Protein AF-A0AAD4IM68-F1 (afdb_monomer)

Secondary structure (DSSP, 8-state):
-----------TT--HHHHHHHHGGGS-HHHHHHHHHHHHHHHHHHHHHHHHHHHHHHHHHHHHHHHHHHHHHHHHHHHHHHHHHHHHHHHHHHHHHHHHHHHHHHHHHHHHHHHHHHHHHHHHHHHHHHHHHHHHHHHHHHHHHHHHHHHHHHHHHHHHHHHHHHHHHHHHHHHHHHHHHHHHHHHHHHHHHHHHHHHHHHHHHHHHHHHHHHHHHHHHHH---TTSGGGTTS-SS-----------------------------------------------------S----------PPP-PPPP---------------------------------PPPP-------------------------------------------------------------------

Solvent-accessible surface area (backbone atoms only — not comparable to full-atom values): 27948 Å² total; per-residue (Å²): 137,85,84,80,70,82,78,75,81,82,57,97,80,60,51,70,74,56,48,49,64,71,50,53,86,79,46,56,76,78,61,38,53,55,54,49,50,55,52,53,51,49,52,53,50,53,50,52,50,53,54,46,52,51,50,50,51,55,50,52,49,53,50,50,57,50,50,54,53,49,51,54,52,52,52,51,52,49,52,55,50,54,52,52,50,52,53,52,52,51,51,51,56,51,51,53,52,50,52,53,51,52,51,51,51,52,52,51,52,52,53,54,51,51,56,49,53,52,53,51,51,55,51,49,56,52,49,52,55,51,52,53,51,48,56,51,51,53,53,51,51,55,50,53,53,50,53,50,52,53,53,50,50,56,50,51,54,49,50,51,52,51,56,51,51,51,50,53,52,54,52,52,52,51,53,51,54,51,52,52,50,53,51,53,51,52,50,52,51,47,56,52,50,53,53,53,48,51,54,50,53,53,50,49,54,53,48,52,56,49,50,52,50,50,52,52,52,49,49,60,70,64,64,59,58,89,86,63,67,88,66,77,86,77,76,89,82,86,88,78,91,84,87,88,86,92,80,89,78,88,79,86,79,83,77,71,86,78,79,74,87,72,89,74,92,75,82,83,84,84,78,75,80,78,74,84,68,85,73,76,80,74,76,83,76,81,76,79,86,74,93,76,93,77,87,80,87,75,86,85,80,80,84,83,84,79,87,79,91,82,92,79,87,89,81,89,82,82,90,86,88,82,94,78,91,78,90,84,82,79,89,85,84,88,83,82,87,80,86,86,84,81,85,79,79,84,82,79,84,78,83,79,91,79,85,85,85,81,82,86,83,89,76,88,81,85,87,84,89,82,92,76,89,84,84,83,87,77,87,85,83,87,88,82,88,82,85,79,90,81,89,82,90,79,88,80,90,83,90,83,81,88,80,89,84,87,83,81,88,86,82,87,134

Foldseek 3Di:
DDPPDDPPPDDPPDDLVRVLVNCVVVDDPVVSVVVNVVSVVVVVVVVVVVVVVVVVVVVVVVVVVVVVVVVVVVVVVVVVVVVVVVVVVVVVVVVVVVVVVVVVVVVVVVVVVVVVVVVVVVVVVVVVVVVVVVVVVVVVVVVVVVVVVVVVVVVVVVVVVVVVVVVVVVVVVVVVVVVVVVVVVVVVVVVVVVVVVVVVVVVVVVVVVVVVVVVVVVCVVVPPDPVNPPPPPPPPPPDDDDDDDDDDDDDPPPPDPPPDDDPDDDDDDPPPPPDPDPPPPPPPPPDDDDDDDDDDDDDDDDDDDDDDDDDDDDDDDDDDDDDDDDDDDDDDDDDDDDDDDDDDDDDDDDPDDDDPDDDDDDDDDDDDDDDDDDDDDDDDDDDDDDDDDDDDDDDDDDDDDDDDDDDDDDDDD

Sequence (413 aa):
MDCRGRVSTIHPGLSIPELIKLIKHSFRECEFDEVQNGLMEREKNMKLEIEELVRDRDSLKKEIDLLEKTNSYTELEKCGVEEKLGISQRRCQELDKEIVQMGEMIRILRGEKLGVEEKLEHSNRKGEDMDERLLKMEREIEVLRREKLDANRTIEELKQKETEAGRIVQELKHKNVEASRTIDELRAQKMGSDKVAEVYYSRIANLDKSILKFETRLSKMLSVDVEDFPNLVNEMDDCALTSNHSKGEENGNATSPKVRATCDNSAGSQGVGLSQKGGVKLAHLVVKEDDASVVCTYPCSVPAVAKSCGTFQDDEGQKPGVKVSVATVMQSGGGEVPTGKTQPPCSVIVICDSDDETDPVDTTTHIPSTSSGLTTKRNRAERIEDSPVNSTAKRERSTFAQPSRCSSLPSRV

pLDDT: mean 70.54, std 26.56, range [27.06, 98.75]

Mean predicted aligned error: 21.2 Å

Structure (mmCIF, N/CA/C/O backbone):
data_AF-A0AAD4IM68-F1
#
_entry.id   AF-A0AAD4IM68-F1
#
loop_
_atom_site.group_PDB
_atom_site.id
_atom_site.type_symbol
_atom_site.label_atom_id
_atom_site.label_alt_id
_atom_site.label_comp_id
_atom_site.label_asym_id
_atom_site.label_entity_id
_atom_site.label_seq_id
_atom_site.pdbx_PDB_ins_code
_atom_site.Cartn_x
_atom_site.Cartn_y
_atom_site.Cartn_z
_atom_site.occupancy
_atom_site.B_iso_or_equiv
_atom_site.auth_seq_id
_atom_site.auth_comp_id
_atom_site.auth_asym_id
_atom_site.auth_atom_id
_atom_site.pdbx_PDB_model_num
ATOM 1 N N . MET A 1 1 ? -86.658 3.309 126.201 1.00 42.28 1 MET A N 1
ATOM 2 C CA . MET A 1 1 ? -85.613 2.336 125.832 1.00 42.28 1 MET A CA 1
ATOM 3 C C . MET A 1 1 ? -85.083 2.755 124.482 1.00 42.28 1 MET A C 1
ATOM 5 O O . MET A 1 1 ? -85.803 2.672 123.499 1.00 42.28 1 MET A O 1
ATOM 9 N N . ASP A 1 2 ? -83.903 3.362 124.493 1.00 44.88 2 ASP A N 1
ATOM 10 C CA . ASP A 1 2 ? -83.335 4.101 123.372 1.00 44.88 2 ASP A CA 1
ATOM 11 C C . ASP A 1 2 ? -82.346 3.184 122.639 1.00 44.88 2 ASP A C 1
ATOM 13 O O . ASP A 1 2 ? -81.172 3.084 122.991 1.00 44.88 2 ASP A O 1
ATOM 17 N N . CYS A 1 3 ? -82.843 2.420 121.666 1.00 43.22 3 CYS A N 1
ATOM 18 C CA . CYS A 1 3 ? -82.032 1.518 120.848 1.00 43.22 3 CYS A CA 1
ATOM 19 C C . CYS A 1 3 ? -81.395 2.278 119.669 1.00 43.22 3 CYS A C 1
ATOM 21 O O . CYS A 1 3 ? -81.557 1.891 118.515 1.00 43.22 3 CYS A O 1
ATOM 23 N N . ARG A 1 4 ? -80.647 3.360 119.934 1.00 48.31 4 ARG A N 1
ATOM 24 C CA . ARG A 1 4 ? -79.681 3.916 118.964 1.00 48.31 4 ARG A CA 1
ATOM 25 C C . ARG A 1 4 ? -78.394 3.093 119.016 1.00 48.31 4 ARG A C 1
ATOM 27 O O . ARG A 1 4 ? -77.383 3.511 119.578 1.00 48.31 4 ARG A O 1
ATOM 34 N N . GLY A 1 5 ? -78.448 1.894 118.443 1.00 47.59 5 GLY A N 1
ATOM 35 C CA . GLY A 1 5 ? -77.250 1.120 118.130 1.00 47.59 5 GLY A CA 1
ATOM 36 C C . GLY A 1 5 ? -76.412 1.879 117.101 1.00 47.59 5 GLY A C 1
ATOM 37 O O . GLY A 1 5 ? -76.926 2.294 116.065 1.00 47.59 5 GLY A O 1
ATOM 38 N N . ARG A 1 6 ? -75.134 2.113 117.412 1.00 51.19 6 ARG A N 1
ATOM 39 C CA . ARG A 1 6 ? -74.167 2.761 116.518 1.00 51.19 6 ARG A CA 1
ATOM 40 C C . ARG A 1 6 ? -74.072 1.942 115.229 1.00 51.19 6 ARG A C 1
ATOM 42 O O . ARG A 1 6 ? -73.582 0.819 115.262 1.00 51.19 6 ARG A O 1
ATOM 49 N N . VAL A 1 7 ? -74.534 2.493 114.110 1.00 51.88 7 VAL A N 1
ATOM 50 C CA . VAL A 1 7 ? -74.290 1.906 112.789 1.00 51.88 7 VAL A CA 1
ATOM 51 C C . VAL A 1 7 ? -72.828 2.180 112.461 1.00 51.88 7 VAL A C 1
ATOM 53 O O . VAL A 1 7 ? -72.462 3.298 112.103 1.00 51.88 7 VAL A O 1
ATOM 56 N N . SER A 1 8 ? -71.973 1.183 112.674 1.00 60.03 8 SER A N 1
ATOM 57 C CA . SER A 1 8 ? -70.574 1.231 112.261 1.00 60.03 8 SER A CA 1
ATOM 58 C C . SER A 1 8 ? -70.525 1.468 110.752 1.00 60.03 8 SER A C 1
ATOM 60 O O . SER A 1 8 ? -71.035 0.660 109.978 1.00 60.03 8 SER A O 1
ATOM 62 N N . THR A 1 9 ? -69.955 2.592 110.328 1.00 65.81 9 THR A N 1
ATOM 63 C CA . THR A 1 9 ? -69.753 2.916 108.913 1.00 65.81 9 THR A CA 1
ATOM 64 C C . THR A 1 9 ? -68.874 1.844 108.277 1.00 65.81 9 THR A C 1
ATOM 66 O O . THR A 1 9 ? -67.693 1.735 108.606 1.00 65.81 9 THR A O 1
ATOM 69 N N . ILE A 1 10 ? -69.460 1.033 107.394 1.00 71.00 10 ILE A N 1
ATOM 70 C CA . ILE A 1 10 ? -68.745 -0.002 106.645 1.00 71.00 10 ILE A CA 1
ATOM 71 C C . ILE A 1 10 ? -67.809 0.705 105.665 1.00 71.00 10 ILE A C 1
ATOM 73 O O . ILE A 1 10 ? -68.259 1.391 104.749 1.00 71.00 10 ILE A O 1
ATOM 77 N N . HIS A 1 11 ? -66.503 0.565 105.879 1.00 74.69 11 HIS A N 1
ATOM 78 C CA . HIS A 1 11 ? -65.497 1.132 104.991 1.00 74.69 11 HIS A CA 1
ATOM 79 C C . HIS A 1 11 ? -65.278 0.178 103.802 1.00 74.69 11 HIS A C 1
ATOM 81 O O . HIS A 1 11 ? -65.106 -1.020 104.035 1.00 74.69 11 HIS A O 1
ATOM 87 N N . PRO A 1 12 ? -65.213 0.658 102.544 1.00 74.19 12 PRO A N 1
ATOM 88 C CA . PRO A 1 12 ? -65.061 -0.204 101.362 1.00 74.19 12 PRO A CA 1
ATOM 89 C C . PRO A 1 12 ? -63.777 -1.050 101.308 1.00 74.19 12 PRO A C 1
ATOM 91 O O . PRO A 1 12 ? -63.652 -1.898 100.435 1.00 74.19 12 PRO A O 1
ATOM 94 N N . GLY A 1 13 ? -62.812 -0.805 102.201 1.00 76.81 13 GLY A N 1
ATOM 95 C CA . GLY A 1 13 ? -61.538 -1.528 102.276 1.00 76.81 13 GLY A CA 1
ATOM 96 C C . GLY A 1 13 ? -61.453 -2.561 103.404 1.00 76.81 13 GLY A C 1
ATOM 97 O O . GLY A 1 13 ? -60.363 -3.063 103.656 1.00 76.81 13 GLY A O 1
ATOM 98 N N . LEU A 1 14 ? -62.552 -2.840 104.117 1.00 82.00 14 LEU A N 1
ATOM 99 C CA . LEU A 1 14 ? -62.575 -3.882 105.148 1.00 82.00 14 LEU A CA 1
ATOM 100 C C . LEU A 1 14 ? -62.410 -5.262 104.504 1.00 82.00 14 LEU A C 1
ATOM 102 O O . LEU A 1 14 ? -63.084 -5.575 103.520 1.00 82.00 14 LEU A O 1
ATOM 106 N N . SER A 1 15 ? -61.548 -6.098 105.081 1.00 85.88 15 SER A N 1
ATOM 107 C CA . SER A 1 15 ? -61.428 -7.493 104.653 1.00 85.88 15 SER A CA 1
ATOM 108 C C . SER A 1 15 ? -62.723 -8.258 104.949 1.00 85.88 15 SER A C 1
ATOM 110 O O . SER A 1 15 ? -63.464 -7.922 105.877 1.00 85.88 15 SER A O 1
ATOM 112 N N . ILE A 1 16 ? -63.016 -9.309 104.183 1.00 86.94 16 ILE A N 1
ATOM 113 C CA . ILE A 1 16 ? -64.234 -10.108 104.381 1.00 86.94 16 ILE A CA 1
ATOM 114 C C . ILE A 1 16 ? -64.323 -10.689 105.810 1.00 86.94 16 ILE A C 1
ATOM 116 O O . ILE A 1 16 ? -65.394 -10.580 106.409 1.00 86.94 16 ILE A O 1
ATOM 120 N N . PRO A 1 17 ? -63.229 -11.152 106.451 1.00 87.19 17 PRO A N 1
ATOM 121 C CA . PRO A 1 17 ? -63.236 -11.525 107.870 1.00 87.19 17 PRO A CA 1
ATOM 122 C C . PRO A 1 17 ? -63.596 -10.383 108.840 1.00 87.19 17 PRO A C 1
ATOM 124 O O . PRO A 1 17 ? -64.238 -10.615 109.870 1.00 87.19 17 PRO A O 1
ATOM 127 N N . GLU A 1 18 ? -63.197 -9.144 108.542 1.00 87.56 18 GLU A N 1
ATOM 128 C CA . GLU A 1 18 ? -63.542 -7.960 109.343 1.00 87.56 18 GLU A CA 1
ATOM 129 C C . GLU A 1 18 ? -64.997 -7.540 109.132 1.00 87.56 18 GLU A C 1
ATOM 131 O O . GLU A 1 18 ? -65.683 -7.198 110.099 1.00 87.56 18 GLU A O 1
ATOM 136 N N . LEU A 1 19 ? -65.493 -7.635 107.896 1.00 87.25 19 LEU A N 1
ATOM 137 C CA . LEU A 1 19 ? -66.894 -7.403 107.562 1.00 87.25 19 LEU A CA 1
ATOM 138 C C . LEU A 1 19 ? -67.800 -8.423 108.267 1.00 87.25 19 LEU A C 1
ATOM 140 O O . LEU A 1 19 ? -68.780 -8.027 108.896 1.00 87.25 19 LEU A O 1
ATOM 144 N N . ILE A 1 20 ? -67.424 -9.707 108.247 1.00 88.50 20 ILE A N 1
ATOM 145 C CA . ILE A 1 20 ? -68.110 -10.804 108.950 1.00 88.50 20 ILE A CA 1
ATOM 146 C C . ILE A 1 20 ? -68.180 -10.525 110.461 1.00 88.50 20 ILE A C 1
ATOM 148 O O . ILE A 1 20 ? -69.245 -10.673 111.064 1.00 88.50 20 ILE A O 1
ATOM 152 N N . LYS A 1 21 ? -67.087 -10.056 111.087 1.00 88.38 21 LYS A N 1
ATOM 153 C CA . LYS A 1 21 ? -67.086 -9.653 112.510 1.00 88.38 21 LYS A CA 1
ATOM 154 C C . LYS A 1 21 ? -68.030 -8.487 112.794 1.00 88.38 21 LYS A C 1
ATOM 156 O O . LYS A 1 21 ? -68.691 -8.488 113.830 1.00 88.38 21 LYS A O 1
ATOM 161 N N . LEU A 1 22 ? -68.083 -7.503 111.899 1.00 87.12 22 LEU A N 1
ATOM 162 C CA . LEU A 1 22 ? -68.889 -6.297 112.074 1.00 87.12 22 LEU A CA 1
ATOM 163 C C . LEU A 1 22 ? -70.394 -6.593 111.983 1.00 87.12 22 LEU A C 1
ATOM 165 O O . LEU A 1 22 ? -71.182 -6.032 112.743 1.00 87.12 22 LEU A O 1
ATOM 169 N N . ILE A 1 23 ? -70.792 -7.491 111.076 1.00 88.62 23 ILE A N 1
ATOM 170 C CA . ILE A 1 23 ? -72.203 -7.820 110.827 1.00 88.62 23 ILE A CA 1
ATOM 171 C C . ILE A 1 23 ? -72.739 -8.939 111.731 1.00 88.62 23 ILE A C 1
ATOM 173 O O . ILE A 1 23 ? -73.953 -9.099 111.818 1.00 88.62 23 ILE A O 1
ATOM 177 N N . LYS A 1 24 ? -71.873 -9.666 112.453 1.00 88.31 24 LYS A N 1
ATOM 178 C CA . LYS A 1 24 ? -72.235 -10.833 113.282 1.00 88.31 24 LYS A CA 1
ATOM 179 C C . LYS A 1 24 ? -73.384 -10.600 114.258 1.00 88.31 24 LYS A C 1
ATOM 181 O O . LYS A 1 24 ? -74.237 -11.460 114.423 1.00 88.31 24 LYS A O 1
ATOM 186 N N . HIS A 1 25 ? -73.435 -9.430 114.884 1.00 86.25 25 HIS A N 1
ATOM 187 C CA . HIS A 1 25 ? -74.485 -9.091 115.850 1.00 86.25 25 HIS A CA 1
ATOM 188 C C . HIS A 1 25 ? -75.837 -8.740 115.205 1.00 86.25 25 HIS A C 1
ATOM 190 O O . HIS A 1 25 ? -76.809 -8.524 115.925 1.00 86.25 25 HIS A O 1
ATOM 196 N N . SER A 1 26 ? -75.898 -8.657 113.872 1.00 87.69 26 SER A N 1
ATOM 197 C CA . SER A 1 26 ? -77.089 -8.250 113.112 1.00 87.69 26 SER A CA 1
ATOM 198 C C . SER A 1 26 ? -77.937 -9.428 112.615 1.00 87.69 26 SER A C 1
ATOM 200 O O . SER A 1 26 ? -79.011 -9.195 112.070 1.00 87.69 26 SER A O 1
ATOM 202 N N . PHE A 1 27 ? -77.484 -10.673 112.801 1.00 86.69 27 PHE A N 1
ATOM 203 C CA . PHE A 1 27 ? -78.134 -11.890 112.297 1.00 86.69 27 PHE A CA 1
ATOM 204 C C . PHE A 1 27 ? -78.374 -12.905 113.425 1.00 86.69 27 PHE A C 1
ATOM 206 O O . PHE A 1 27 ? -77.649 -12.911 114.424 1.00 86.69 27 PHE A O 1
ATOM 213 N N . ARG A 1 28 ? -79.388 -13.773 113.279 1.00 83.88 28 ARG A N 1
ATOM 214 C CA . ARG A 1 28 ? -79.544 -14.958 114.146 1.00 83.88 28 ARG A CA 1
ATOM 215 C C . ARG A 1 28 ? -78.479 -15.990 113.780 1.00 83.88 28 ARG A C 1
ATOM 217 O O . ARG A 1 28 ? -78.044 -16.036 112.638 1.00 83.88 28 ARG A O 1
ATOM 224 N N . GLU A 1 29 ? -78.088 -16.834 114.728 1.00 79.56 29 GLU A N 1
ATOM 225 C CA . GLU A 1 29 ? -76.958 -17.768 114.580 1.00 79.56 29 GLU A CA 1
ATOM 226 C C . GLU A 1 29 ? -77.056 -18.649 113.318 1.00 79.56 29 GLU A C 1
ATOM 228 O O . GLU A 1 29 ? -76.094 -18.743 112.566 1.00 79.56 29 GLU A O 1
ATOM 233 N N . CYS A 1 30 ? -78.245 -19.182 113.012 1.00 79.44 30 CYS A N 1
ATOM 234 C CA . CYS A 1 30 ? -78.490 -19.991 111.813 1.00 79.44 30 CYS A CA 1
ATOM 235 C C . CYS A 1 30 ? -78.454 -19.205 110.487 1.00 79.44 30 CYS A C 1
ATOM 237 O O . CYS A 1 30 ? -77.999 -19.732 109.480 1.00 79.44 30 CYS A O 1
ATOM 239 N N . GLU A 1 31 ? -78.914 -17.951 110.472 1.00 83.75 31 GLU A N 1
ATOM 240 C CA . GLU A 1 31 ? -78.897 -17.078 109.283 1.00 83.75 31 GLU A CA 1
ATOM 241 C C . GLU A 1 31 ? -77.492 -16.502 109.041 1.00 83.75 31 GLU A C 1
ATOM 243 O O . GLU A 1 31 ? -77.087 -16.242 107.908 1.00 83.75 31 GLU A O 1
ATOM 248 N N . PHE A 1 32 ? -76.729 -16.308 110.120 1.00 88.50 32 PHE A N 1
ATOM 249 C CA . PHE A 1 32 ? -75.365 -15.802 110.068 1.00 88.50 32 PHE A CA 1
ATOM 250 C C . PHE A 1 32 ? -74.409 -16.789 109.390 1.00 88.50 32 PHE A C 1
ATOM 252 O O . PHE A 1 32 ? -73.558 -16.349 108.619 1.00 88.50 32 PHE A O 1
ATOM 259 N N . ASP A 1 33 ? -74.569 -18.096 109.614 1.00 87.69 33 ASP A N 1
ATOM 260 C CA . ASP A 1 33 ? -73.731 -19.125 108.987 1.00 87.69 33 ASP A CA 1
ATOM 261 C C . ASP A 1 33 ? -73.870 -19.134 107.454 1.00 87.69 33 ASP A C 1
ATOM 263 O O . ASP A 1 33 ? -72.870 -19.241 106.741 1.00 87.69 33 ASP A O 1
ATOM 267 N N . GLU A 1 34 ? -75.084 -18.956 106.921 1.00 88.25 34 GLU A N 1
ATOM 268 C CA . GLU A 1 34 ? -75.321 -18.851 105.472 1.00 88.25 34 GLU A CA 1
ATOM 269 C C . GLU A 1 34 ? -74.672 -17.594 104.879 1.00 88.25 34 GLU A C 1
ATOM 271 O O . GLU A 1 34 ? -73.981 -17.668 103.858 1.00 88.25 34 GLU A O 1
ATOM 276 N N . VAL A 1 35 ? -74.835 -16.443 105.544 1.00 89.56 35 VAL A N 1
ATOM 277 C CA . VAL A 1 35 ? -74.219 -15.173 105.123 1.00 89.56 35 VAL A CA 1
ATOM 278 C C . VAL A 1 35 ? -72.692 -15.257 105.193 1.00 89.56 35 VAL A C 1
ATOM 280 O O . VAL A 1 35 ? -72.006 -14.810 104.271 1.00 89.56 35 VAL A O 1
ATOM 283 N N . GLN A 1 36 ? -72.146 -15.857 106.252 1.00 90.44 36 GLN A N 1
ATOM 284 C CA . GLN A 1 36 ? -70.712 -16.078 106.413 1.00 90.44 36 GLN A CA 1
ATOM 285 C C . GLN A 1 36 ? -70.169 -16.988 105.304 1.00 90.44 36 GLN A C 1
ATOM 287 O O . GLN A 1 36 ? -69.181 -16.631 104.661 1.00 90.44 36 GLN A O 1
ATOM 292 N N . ASN A 1 37 ? -70.815 -18.127 105.042 1.00 89.75 37 ASN A N 1
ATOM 293 C CA . ASN A 1 37 ? -70.396 -19.063 103.997 1.00 89.75 37 ASN A CA 1
ATOM 294 C C . ASN A 1 37 ? -70.462 -18.427 102.605 1.00 89.75 37 ASN A C 1
ATOM 296 O O . ASN A 1 37 ? -69.502 -18.546 101.847 1.00 89.75 37 ASN A O 1
ATOM 300 N N . GLY A 1 38 ? -71.530 -17.685 102.294 1.00 92.19 38 GLY A N 1
ATOM 301 C CA . GLY A 1 38 ? -71.667 -16.988 101.014 1.00 92.19 38 GLY A CA 1
ATOM 302 C C . GLY A 1 38 ? -70.618 -15.887 100.806 1.00 92.19 38 GLY A C 1
ATOM 303 O O . GLY A 1 38 ? -70.079 -15.746 99.706 1.00 92.19 38 GLY A O 1
ATOM 304 N N . LEU A 1 39 ? -70.278 -15.125 101.855 1.00 91.88 39 LEU A N 1
ATOM 305 C CA . LEU A 1 39 ? -69.204 -14.124 101.791 1.00 91.88 39 LEU A CA 1
ATOM 306 C C . LEU A 1 39 ? -67.824 -14.774 101.611 1.00 91.88 39 LEU A C 1
ATOM 308 O O . LEU A 1 39 ? -67.049 -14.307 100.777 1.00 91.88 39 LEU A O 1
ATOM 312 N N . MET A 1 40 ? -67.537 -15.862 102.330 1.00 90.81 40 MET A N 1
ATOM 313 C CA . MET A 1 40 ? -66.283 -16.619 102.199 1.00 90.81 40 MET A CA 1
ATOM 314 C C . MET A 1 40 ? -66.157 -17.309 100.832 1.00 90.81 40 MET A C 1
ATOM 316 O O . MET A 1 40 ? -65.077 -17.333 100.243 1.00 90.81 40 MET A O 1
ATOM 320 N N . GLU A 1 41 ? -67.248 -17.860 100.295 1.00 93.56 41 GLU A N 1
ATOM 321 C CA . GLU A 1 41 ? -67.278 -18.461 98.957 1.00 93.56 41 GLU A CA 1
ATOM 322 C C . GLU A 1 41 ? -67.036 -17.407 97.873 1.00 93.56 41 GLU A C 1
ATOM 324 O O . GLU A 1 41 ? -66.216 -17.617 96.978 1.00 93.56 41 GLU A O 1
ATOM 329 N N . ARG A 1 42 ? -67.677 -16.237 97.985 1.00 92.94 42 ARG A N 1
ATOM 330 C CA . ARG A 1 42 ? -67.425 -15.113 97.077 1.00 92.94 42 ARG A CA 1
ATOM 331 C C . ARG A 1 42 ? -65.980 -14.617 97.174 1.00 92.94 42 ARG A C 1
ATOM 333 O O . ARG A 1 42 ? -65.382 -14.361 96.132 1.00 92.94 42 ARG A O 1
ATOM 340 N N . GLU A 1 43 ? -65.410 -14.511 98.379 1.00 93.19 43 GLU A N 1
ATOM 341 C CA . GLU A 1 43 ? -63.987 -14.181 98.571 1.00 93.19 43 GLU A CA 1
ATOM 342 C C . GLU A 1 43 ? -63.087 -15.175 97.839 1.00 93.19 43 GLU A C 1
ATOM 344 O O . GLU A 1 43 ? -62.187 -14.784 97.097 1.00 93.19 43 GLU A O 1
ATOM 349 N N . LYS A 1 44 ? -63.361 -16.471 98.021 1.00 95.44 44 LYS A N 1
ATOM 350 C CA . LYS A 1 44 ? -62.609 -17.555 97.394 1.00 95.44 44 LYS A CA 1
ATOM 351 C C . LYS A 1 44 ? -62.708 -17.502 95.868 1.00 95.44 44 LYS A C 1
ATOM 353 O O . LYS A 1 44 ? -61.678 -17.614 95.209 1.00 95.44 44 LYS A O 1
ATOM 358 N N . ASN A 1 45 ? -63.904 -17.301 95.314 1.00 95.44 45 ASN A N 1
ATOM 359 C CA . ASN A 1 45 ? -64.110 -17.199 93.867 1.00 95.44 45 ASN A CA 1
ATOM 360 C C . ASN A 1 45 ? -63.414 -15.967 93.283 1.00 95.44 45 ASN A C 1
ATOM 362 O O . ASN A 1 45 ? -62.693 -16.093 92.301 1.00 95.44 45 ASN A O 1
ATOM 366 N N . MET A 1 46 ? -63.546 -14.804 93.927 1.00 95.62 46 MET A N 1
ATOM 367 C CA . MET A 1 46 ? -62.863 -13.581 93.498 1.00 95.62 46 MET A CA 1
ATOM 368 C C . MET A 1 46 ? -61.339 -13.731 93.572 1.00 95.62 46 MET A C 1
ATOM 370 O O . MET A 1 46 ? -60.627 -13.268 92.687 1.00 95.62 46 MET A O 1
ATOM 374 N N . LYS A 1 47 ? -60.814 -14.416 94.594 1.00 95.81 47 LYS A N 1
ATOM 375 C CA . LYS A 1 47 ? -59.382 -14.718 94.686 1.00 95.81 47 LYS A CA 1
ATOM 376 C C . LYS A 1 47 ? -58.918 -15.629 93.544 1.00 95.81 47 LYS A C 1
ATOM 378 O O . LYS A 1 47 ? -57.872 -15.359 92.964 1.00 95.81 47 LYS A O 1
ATOM 383 N N . LEU A 1 48 ? -59.691 -16.665 93.208 1.00 96.31 48 LEU A N 1
ATOM 384 C CA . LEU A 1 48 ? -59.396 -17.547 92.073 1.00 96.31 48 LEU A CA 1
ATOM 385 C C . LEU A 1 48 ? -59.422 -16.793 90.738 1.00 96.31 48 LEU A C 1
ATOM 387 O O . LEU A 1 48 ? -58.510 -16.981 89.938 1.00 96.31 48 LEU A O 1
ATOM 391 N N . GLU A 1 49 ? -60.407 -15.917 90.530 1.00 96.88 49 GLU A N 1
ATOM 392 C CA . GLU A 1 49 ? -60.514 -15.059 89.341 1.00 96.88 49 GLU A CA 1
ATOM 393 C C . GLU A 1 49 ? -59.327 -14.089 89.246 1.00 96.88 49 GLU A C 1
ATOM 395 O O . GLU A 1 49 ? -58.698 -13.978 88.198 1.00 96.88 49 GLU A O 1
ATOM 400 N N . ILE A 1 50 ? -58.943 -13.437 90.351 1.00 96.94 50 ILE A N 1
ATOM 401 C CA . ILE A 1 50 ? -57.751 -12.575 90.388 1.00 96.94 50 ILE A CA 1
ATOM 402 C C . ILE A 1 50 ? -56.488 -13.383 90.066 1.00 96.94 50 ILE A C 1
ATOM 404 O O . ILE A 1 50 ? -55.646 -12.924 89.296 1.00 96.94 50 ILE A O 1
ATOM 408 N N . GLU A 1 51 ? -56.334 -14.578 90.637 1.00 97.31 51 GLU A N 1
ATOM 409 C CA . GLU A 1 51 ? -55.199 -15.456 90.343 1.00 97.31 51 GLU A CA 1
ATOM 410 C C . GLU A 1 51 ? -55.186 -15.909 88.874 1.00 97.31 51 GLU A C 1
ATOM 412 O O . GLU A 1 51 ? -54.111 -16.012 88.281 1.00 97.31 51 GLU A O 1
ATOM 417 N N . GLU A 1 52 ? -56.350 -16.159 88.273 1.00 98.06 52 GLU A N 1
ATOM 418 C CA . GLU A 1 52 ? -56.499 -16.463 86.847 1.00 98.06 52 GLU A CA 1
ATOM 419 C C . GLU A 1 52 ? -56.098 -15.279 85.968 1.00 98.06 52 GLU A C 1
ATOM 421 O O . GLU A 1 52 ? -55.201 -15.423 85.140 1.00 98.06 52 GLU A O 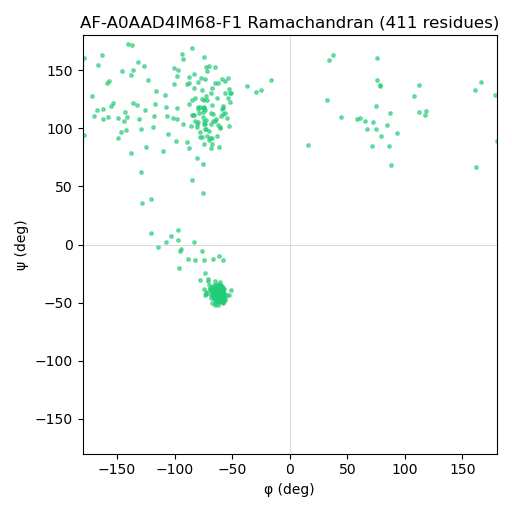1
ATOM 426 N N . LEU A 1 53 ? -56.628 -14.086 86.238 1.00 97.75 53 LEU A N 1
ATOM 427 C CA . LEU A 1 53 ? -56.259 -12.861 85.525 1.00 97.75 53 LEU A CA 1
ATOM 428 C C . LEU A 1 53 ? -54.764 -12.539 85.650 1.00 97.75 53 LEU A C 1
ATOM 430 O O . LEU A 1 53 ? -54.150 -12.044 84.705 1.00 97.75 53 LEU A O 1
ATOM 434 N N . VAL A 1 54 ? -54.150 -12.824 86.803 1.00 98.12 54 VAL A N 1
ATOM 435 C CA . VAL A 1 54 ? -52.698 -12.685 86.992 1.00 98.12 54 VAL A CA 1
ATOM 436 C C . VAL A 1 54 ? -51.931 -13.664 86.101 1.00 98.12 54 VAL A C 1
ATOM 438 O O . VAL A 1 54 ? -50.962 -13.249 85.461 1.00 98.12 54 VAL A O 1
ATOM 441 N N . ARG A 1 55 ? -52.364 -14.931 86.015 1.00 97.94 55 ARG A N 1
ATOM 442 C CA . ARG A 1 55 ? -51.756 -15.920 85.107 1.00 97.94 55 ARG A CA 1
ATOM 443 C C . ARG A 1 55 ? -51.901 -15.503 83.646 1.00 97.94 55 ARG A C 1
ATOM 445 O O . ARG A 1 55 ? -50.913 -15.566 82.916 1.00 97.94 55 ARG A O 1
ATOM 452 N N . ASP A 1 56 ? -53.078 -15.037 83.245 1.00 97.88 56 ASP A N 1
ATOM 453 C CA . ASP A 1 56 ? -53.350 -14.596 81.875 1.00 97.88 56 ASP A CA 1
ATOM 454 C C . ASP A 1 56 ? -52.522 -13.368 81.511 1.00 97.88 56 ASP A C 1
ATOM 456 O O . ASP A 1 56 ? -51.872 -13.350 80.466 1.00 97.88 56 ASP A O 1
ATOM 460 N N . ARG A 1 57 ? -52.449 -12.372 82.403 1.00 97.81 57 ARG A N 1
ATOM 461 C CA . ARG A 1 57 ? -51.572 -11.205 82.238 1.00 97.81 57 ARG A CA 1
ATOM 462 C C . ARG A 1 57 ? -50.116 -11.628 82.054 1.00 97.81 57 ARG A C 1
ATOM 464 O O . ARG A 1 57 ? -49.435 -11.100 81.178 1.00 97.81 57 ARG A O 1
ATOM 471 N N . ASP A 1 58 ? -49.625 -12.557 82.871 1.00 97.88 58 ASP A N 1
ATOM 472 C CA . ASP A 1 58 ? -48.238 -13.024 82.785 1.00 97.88 58 ASP A CA 1
ATOM 473 C C . ASP A 1 58 ? -47.989 -13.871 81.526 1.00 97.88 58 ASP A C 1
ATOM 475 O O . ASP A 1 58 ? -46.890 -13.829 80.969 1.00 97.88 58 ASP A O 1
ATOM 479 N N . SER A 1 59 ? -48.997 -14.608 81.047 1.00 98.12 59 SER A N 1
ATOM 480 C CA . SER A 1 59 ? -48.956 -15.334 79.772 1.00 98.12 59 SER A CA 1
ATOM 481 C C . SER A 1 59 ? -48.918 -14.374 78.581 1.00 98.12 59 SER A C 1
ATOM 483 O O . SER A 1 59 ? -48.017 -14.471 77.750 1.00 98.12 59 SER A O 1
ATOM 485 N N . LEU A 1 60 ? -49.823 -13.391 78.545 1.00 98.12 60 LEU A N 1
ATOM 486 C CA . LEU A 1 60 ? -49.864 -12.345 77.519 1.00 98.12 60 LEU A CA 1
ATOM 487 C C . LEU A 1 60 ? -48.570 -11.536 77.493 1.00 98.12 60 LEU A C 1
ATOM 489 O O . LEU A 1 60 ? -48.047 -11.245 76.423 1.00 98.12 60 LEU A O 1
ATOM 493 N N . LYS A 1 61 ? -48.002 -11.217 78.661 1.00 98.25 61 LYS A N 1
ATOM 494 C CA . LYS A 1 61 ? -46.712 -10.526 78.737 1.00 98.25 61 LYS A CA 1
ATOM 495 C C . LYS A 1 61 ? -45.594 -11.331 78.067 1.00 98.25 61 LYS A C 1
ATOM 497 O O . LYS A 1 61 ? -44.821 -10.767 77.304 1.00 98.25 61 LYS A O 1
ATOM 502 N N . LYS A 1 62 ? -45.534 -12.648 78.298 1.00 98.31 62 LYS A N 1
ATOM 503 C CA . LYS A 1 62 ? -44.553 -13.526 77.634 1.00 98.31 62 LYS A CA 1
ATOM 504 C C . LYS A 1 62 ? -44.774 -13.604 76.123 1.00 98.31 62 LYS A C 1
ATOM 506 O O . LYS A 1 62 ? -43.799 -13.658 75.381 1.00 98.31 62 LYS A O 1
ATOM 511 N N . GLU A 1 63 ? -46.026 -13.637 75.673 1.00 98.12 63 GLU A N 1
ATOM 512 C CA . GLU A 1 63 ? -46.362 -13.638 74.246 1.00 98.12 63 GLU A CA 1
ATOM 513 C C . GLU A 1 63 ? -45.951 -12.324 73.571 1.00 98.12 63 GLU A C 1
ATOM 515 O O . GLU A 1 63 ? -45.298 -12.358 72.530 1.00 98.12 63 GLU A O 1
ATOM 520 N N . ILE A 1 64 ? -46.234 -11.181 74.203 1.00 98.19 64 ILE A N 1
ATOM 521 C CA . ILE A 1 64 ? -45.785 -9.860 73.742 1.00 98.19 64 ILE A CA 1
ATOM 522 C C . 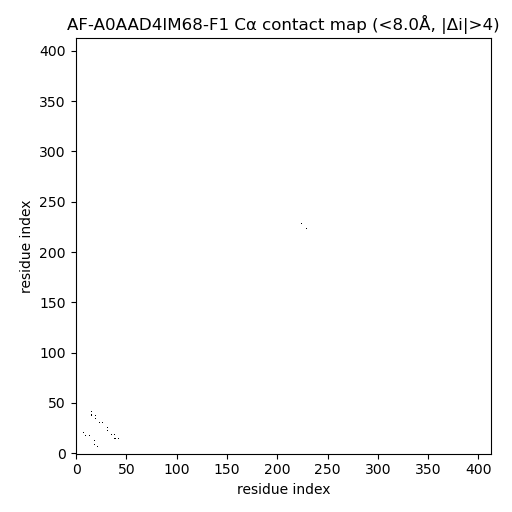ILE A 1 64 ? -44.254 -9.819 73.653 1.00 98.19 64 ILE A C 1
ATOM 524 O O . ILE A 1 64 ? -43.723 -9.486 72.595 1.00 98.19 64 ILE A O 1
ATOM 528 N N . ASP A 1 65 ? -43.539 -10.254 74.697 1.00 97.75 65 ASP A N 1
ATOM 529 C CA . ASP A 1 65 ? -42.069 -10.294 74.699 1.00 97.75 65 ASP A CA 1
ATOM 530 C C . ASP A 1 65 ? -41.509 -11.181 73.560 1.00 97.75 65 ASP A C 1
ATOM 532 O O . ASP A 1 65 ? -40.446 -10.899 72.997 1.00 97.75 65 ASP A O 1
ATOM 536 N N . LEU A 1 66 ? -42.190 -12.283 73.216 1.00 97.56 66 LEU A N 1
ATOM 537 C CA . LEU A 1 66 ? -41.811 -13.162 72.101 1.00 97.56 66 LEU A CA 1
ATOM 538 C C . LEU A 1 66 ? -42.094 -12.522 70.736 1.00 97.56 66 LEU A C 1
ATOM 540 O O . LEU A 1 66 ? -41.268 -12.644 69.824 1.00 97.56 66 LEU A O 1
ATOM 544 N N . LEU A 1 67 ? -43.227 -11.835 70.590 1.00 97.75 67 LEU A N 1
ATOM 545 C CA . LEU A 1 67 ? -43.591 -11.119 69.368 1.00 97.75 67 LEU A CA 1
ATOM 546 C C . LEU A 1 67 ? -42.634 -9.956 69.100 1.00 97.75 67 LEU A C 1
ATOM 548 O O . LEU A 1 67 ? -42.151 -9.829 67.978 1.00 97.75 67 LEU A O 1
ATOM 552 N N . GLU A 1 68 ? -42.280 -9.170 70.117 1.00 97.56 68 GLU A N 1
ATOM 553 C CA . GLU A 1 68 ? -41.306 -8.077 69.990 1.00 97.56 68 GLU A CA 1
ATOM 554 C C . GLU A 1 68 ? -39.929 -8.590 69.549 1.00 97.56 68 GLU A C 1
ATOM 556 O O . GLU A 1 68 ? -39.305 -8.021 68.647 1.00 97.56 68 GLU A O 1
ATOM 561 N N . LYS A 1 69 ? -39.465 -9.707 70.128 1.00 98.00 69 LYS A N 1
ATOM 562 C CA . LYS A 1 69 ? -38.205 -10.354 69.720 1.00 98.00 69 LYS A CA 1
ATOM 563 C C . LYS A 1 69 ? -38.251 -10.850 68.280 1.00 98.00 69 LYS A C 1
ATOM 565 O O . LYS A 1 69 ? -37.287 -10.663 67.540 1.00 98.00 69 LYS A O 1
ATOM 570 N N . THR A 1 70 ? -39.360 -11.470 67.887 1.00 97.81 70 THR A N 1
ATOM 571 C CA . THR A 1 70 ? -39.544 -11.979 66.523 1.00 97.81 70 THR A CA 1
ATOM 572 C C . THR A 1 70 ? -39.582 -10.824 65.525 1.00 97.81 70 THR A C 1
ATOM 574 O O . THR A 1 70 ? -38.857 -10.864 64.534 1.00 97.81 70 THR A O 1
ATOM 577 N N . ASN A 1 71 ? -40.328 -9.755 65.827 1.00 97.81 71 ASN A N 1
ATOM 578 C CA . ASN A 1 71 ? -40.380 -8.553 64.997 1.00 97.81 71 ASN A CA 1
ATOM 579 C C . ASN A 1 71 ? -38.989 -7.917 64.844 1.00 97.81 71 ASN A C 1
ATOM 581 O O . ASN A 1 71 ? -38.553 -7.637 63.729 1.00 97.81 71 ASN A O 1
ATOM 585 N N . SER A 1 72 ? -38.243 -7.796 65.948 1.00 97.69 72 SER A N 1
ATOM 586 C CA . SER A 1 72 ? -36.870 -7.270 65.940 1.00 97.69 72 SER A CA 1
ATOM 587 C C . SER A 1 72 ? -35.937 -8.092 65.040 1.00 97.69 72 SER A C 1
ATOM 589 O O . SER A 1 72 ? -35.119 -7.531 64.313 1.00 97.69 72 SER A O 1
ATOM 591 N N . TYR A 1 73 ? -36.066 -9.425 65.046 1.00 97.50 73 TYR A N 1
ATOM 592 C CA . TYR A 1 73 ? -35.284 -10.297 64.165 1.00 97.50 73 TYR A CA 1
ATOM 593 C C . TYR A 1 73 ? -35.666 -10.113 62.690 1.00 97.50 73 TYR A C 1
ATOM 595 O O . TYR A 1 73 ? -34.785 -10.011 61.836 1.00 97.50 73 TYR A O 1
ATOM 603 N N . THR A 1 74 ? -36.963 -10.010 62.386 1.00 97.38 74 THR A N 1
ATOM 604 C CA . THR A 1 74 ? -37.430 -9.790 61.008 1.00 97.38 74 THR A CA 1
ATOM 605 C C . THR A 1 74 ? -37.024 -8.424 60.454 1.00 97.38 74 THR A C 1
ATOM 607 O O . THR A 1 74 ? -36.662 -8.323 59.282 1.00 97.38 74 THR A O 1
ATOM 610 N N . GLU A 1 75 ? -37.020 -7.374 61.280 1.00 97.81 75 GLU A N 1
ATOM 611 C CA . GLU A 1 75 ? -36.535 -6.049 60.877 1.00 97.81 75 GLU A CA 1
ATOM 612 C C . GLU A 1 75 ? -35.030 -6.066 60.594 1.00 97.81 75 GLU A C 1
ATOM 614 O O . GLU A 1 75 ? -34.581 -5.483 59.606 1.00 97.81 75 GLU A O 1
ATOM 619 N N . LEU A 1 76 ? -34.251 -6.795 61.400 1.00 97.44 76 LEU A N 1
ATOM 620 C CA . LEU A 1 76 ? -32.818 -6.970 61.165 1.00 97.44 76 LEU A CA 1
ATOM 621 C C . LEU A 1 76 ? -32.541 -7.720 59.854 1.00 97.44 76 LEU A C 1
ATOM 623 O O . LEU A 1 76 ? -31.671 -7.313 59.080 1.00 97.44 76 LEU A O 1
ATOM 627 N N . GLU A 1 77 ? -33.288 -8.792 59.579 1.00 97.69 77 GLU A N 1
ATOM 628 C CA . GLU A 1 77 ? -33.180 -9.536 58.321 1.00 97.69 77 GLU A CA 1
ATOM 629 C C . GLU A 1 77 ? -33.533 -8.650 57.118 1.00 97.69 77 GLU A C 1
ATOM 631 O O . GLU A 1 77 ? -32.789 -8.623 56.132 1.00 97.69 77 GLU A O 1
ATOM 636 N N . LYS A 1 78 ? -34.608 -7.859 57.225 1.00 98.19 78 LYS A N 1
ATOM 637 C CA . LYS A 1 78 ? -35.014 -6.894 56.196 1.00 98.19 78 LYS A CA 1
ATOM 638 C C . LYS A 1 78 ? -33.912 -5.870 55.914 1.00 98.19 78 LYS A C 1
ATOM 640 O O . LYS A 1 78 ? -33.547 -5.700 54.750 1.00 98.19 78 LYS A O 1
ATOM 645 N N . 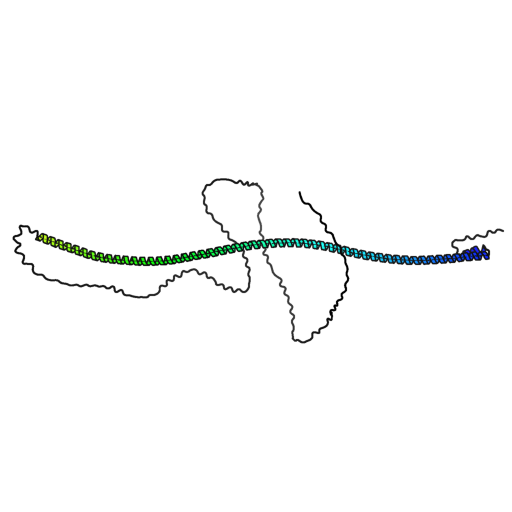CYS A 1 79 ? -33.333 -5.259 56.949 1.00 97.62 79 CYS A N 1
ATOM 646 C CA . CYS A 1 79 ? -32.201 -4.337 56.805 1.00 97.62 79 CYS A CA 1
ATOM 647 C C . CYS A 1 79 ? -31.009 -5.003 56.094 1.00 97.62 79 CYS A C 1
ATOM 649 O O . CYS A 1 79 ? -30.406 -4.406 55.202 1.00 97.62 79 CYS A O 1
ATOM 651 N N . GLY A 1 80 ? -30.700 -6.262 56.425 1.00 97.81 80 GLY A N 1
ATOM 652 C CA . GLY A 1 80 ? -29.620 -7.010 55.773 1.00 97.81 80 GLY A CA 1
ATOM 653 C C . GLY A 1 80 ? -29.881 -7.311 54.290 1.00 97.81 80 GLY A C 1
ATOM 654 O O . GLY A 1 80 ? -28.950 -7.311 53.480 1.00 97.81 80 GLY A O 1
ATOM 655 N N . VAL A 1 81 ? -31.135 -7.562 53.904 1.00 98.12 81 VAL A N 1
ATOM 656 C CA . VAL A 1 81 ? -31.519 -7.747 52.493 1.00 98.12 81 VAL A CA 1
ATOM 657 C C . VAL A 1 81 ? -31.476 -6.421 51.730 1.00 98.12 81 VAL A C 1
ATOM 659 O O . VAL A 1 81 ? -30.958 -6.388 50.612 1.00 98.12 81 VAL A O 1
ATOM 662 N N . GLU A 1 82 ? -31.955 -5.328 52.327 1.00 97.81 82 GLU A N 1
ATOM 663 C CA . GLU A 1 82 ? -31.910 -3.984 51.731 1.00 97.81 82 GLU A CA 1
ATOM 664 C C . GLU A 1 82 ? -30.468 -3.513 51.488 1.00 97.81 82 GLU A C 1
ATOM 666 O O . GLU A 1 82 ? -30.160 -2.992 50.413 1.00 97.81 82 GLU A O 1
ATOM 671 N N . GLU A 1 83 ? -29.552 -3.776 52.424 1.00 98.31 83 GLU A N 1
ATOM 672 C CA . GLU A 1 83 ? -28.128 -3.471 52.251 1.00 98.31 83 GLU A CA 1
ATOM 673 C C . GLU A 1 83 ? -27.519 -4.248 51.071 1.00 98.31 83 GLU A C 1
ATOM 675 O O . GLU A 1 83 ? -26.867 -3.661 50.198 1.00 98.31 83 GLU A O 1
ATOM 680 N N . LYS A 1 84 ? -27.774 -5.563 50.990 1.00 98.44 84 LYS A N 1
ATOM 681 C CA . LYS A 1 84 ? -27.305 -6.406 49.874 1.00 98.44 84 LYS A CA 1
ATOM 682 C C . LYS A 1 84 ? -27.873 -5.943 48.534 1.00 98.44 84 LYS A C 1
ATOM 684 O O . LYS A 1 84 ? -27.135 -5.902 47.547 1.00 98.44 84 LYS A O 1
ATOM 689 N N . LEU A 1 85 ? -29.153 -5.568 48.497 1.00 98.25 85 LEU A N 1
ATOM 690 C CA . LEU A 1 85 ? -29.793 -5.014 47.305 1.00 98.25 85 LEU A CA 1
ATOM 691 C C . LEU A 1 85 ? -29.109 -3.710 46.874 1.00 98.25 85 LEU A C 1
ATOM 693 O O . LEU A 1 85 ? -28.771 -3.561 45.700 1.00 98.25 85 LEU A O 1
ATOM 697 N N . GLY A 1 86 ? -28.821 -2.810 47.817 1.00 98.31 86 GLY A N 1
ATOM 698 C CA . GLY A 1 86 ? -28.115 -1.557 47.544 1.00 98.31 86 GLY A CA 1
ATOM 699 C C . GLY A 1 86 ? -26.678 -1.758 47.043 1.00 98.31 86 GLY A C 1
ATOM 700 O O . GLY A 1 86 ? -26.224 -1.042 46.147 1.00 98.31 86 GLY A O 1
ATOM 701 N N . ILE A 1 87 ? -25.947 -2.744 47.574 1.00 98.44 87 ILE A N 1
ATOM 702 C CA . ILE A 1 87 ? -24.618 -3.130 47.059 1.00 98.44 87 ILE A CA 1
ATOM 703 C C . ILE A 1 87 ? -24.735 -3.666 45.628 1.00 98.44 87 ILE A C 1
ATOM 705 O O . ILE A 1 87 ? -23.991 -3.233 44.746 1.00 98.44 87 ILE A O 1
ATOM 709 N N . SER A 1 88 ? -25.688 -4.570 45.381 1.00 98.38 88 SER A N 1
ATOM 710 C CA . SER A 1 88 ? -25.911 -5.132 44.047 1.00 98.38 88 SER A CA 1
ATOM 711 C C . SER A 1 88 ? -26.281 -4.050 43.032 1.00 98.38 88 SER A C 1
ATOM 713 O O . SER A 1 88 ? -25.762 -4.055 41.920 1.00 98.38 88 SER A O 1
ATOM 715 N N . GLN A 1 89 ? -27.138 -3.097 43.407 1.00 98.56 89 GLN A N 1
ATOM 716 C CA . GLN A 1 89 ? -27.566 -2.012 42.526 1.00 98.56 89 GLN A CA 1
ATOM 717 C C . GLN A 1 89 ? -26.405 -1.083 42.151 1.00 98.56 89 GLN A C 1
ATOM 719 O O . GLN A 1 89 ? -26.267 -0.729 40.981 1.00 98.56 89 GLN A O 1
ATOM 724 N N . ARG A 1 90 ? -25.538 -0.730 43.113 1.00 98.50 90 ARG A N 1
ATOM 725 C CA . ARG A 1 90 ? -24.319 0.049 42.834 1.00 98.50 90 ARG A CA 1
ATOM 726 C C . ARG A 1 90 ? -23.392 -0.685 41.871 1.00 98.50 90 ARG A C 1
ATOM 728 O O . ARG A 1 90 ? -22.929 -0.087 40.905 1.00 98.50 90 ARG A O 1
ATOM 735 N N . ARG A 1 91 ? -23.201 -1.992 42.070 1.00 98.56 91 ARG A N 1
ATOM 736 C CA . ARG A 1 91 ? -22.382 -2.809 41.169 1.00 98.56 91 ARG A CA 1
ATOM 737 C C . ARG A 1 91 ? -22.956 -2.882 39.753 1.00 98.56 91 ARG A C 1
ATOM 739 O O . ARG A 1 91 ? -22.194 -2.799 38.797 1.00 98.56 91 ARG A O 1
ATOM 746 N N . CYS A 1 92 ? -24.277 -2.991 39.596 1.00 98.12 92 CYS A N 1
ATOM 747 C CA . CYS A 1 92 ? -24.902 -2.927 38.270 1.00 98.12 92 CYS A CA 1
ATOM 748 C C . CYS A 1 92 ? -24.637 -1.578 37.586 1.00 98.12 92 CYS A C 1
ATOM 750 O O . CYS A 1 92 ? -24.249 -1.555 36.426 1.00 98.12 92 CYS A O 1
ATOM 752 N N . GLN A 1 93 ? -24.753 -0.463 38.314 1.00 98.44 93 GLN A N 1
ATOM 753 C CA . GLN A 1 93 ? -24.468 0.869 37.763 1.00 98.44 93 GLN A CA 1
ATOM 754 C C . GLN A 1 93 ? -22.998 1.050 37.359 1.00 98.44 93 GLN A C 1
ATOM 756 O O . GLN A 1 93 ? -22.704 1.765 36.403 1.00 98.44 93 GLN A O 1
ATOM 761 N N . GLU A 1 94 ? -22.064 0.446 38.095 1.00 98.62 94 GLU A N 1
ATOM 762 C CA . GLU A 1 94 ? -20.642 0.434 37.734 1.00 98.62 94 GLU A CA 1
ATOM 763 C C . GLU A 1 94 ? -20.404 -0.348 36.439 1.00 98.62 94 GLU A C 1
ATOM 765 O O . GLU A 1 94 ? -19.755 0.169 35.530 1.00 98.62 94 GLU A O 1
ATOM 770 N N . LEU A 1 95 ? -21.002 -1.537 36.315 1.00 98.50 95 LEU A N 1
ATOM 771 C CA . LEU A 1 95 ? -20.925 -2.347 35.097 1.00 98.50 95 LEU A CA 1
ATOM 772 C C . LEU A 1 95 ? -21.562 -1.638 33.894 1.00 98.50 95 LEU A C 1
ATOM 774 O O . LEU A 1 95 ? -20.998 -1.667 32.805 1.00 98.50 95 LEU A O 1
ATOM 778 N N . ASP A 1 96 ? -22.687 -0.945 34.079 1.00 98.69 96 ASP A N 1
ATOM 779 C CA . ASP A 1 96 ? -23.323 -0.168 33.009 1.00 98.69 96 ASP A CA 1
ATOM 780 C C . ASP A 1 96 ? -22.403 0.954 32.500 1.00 98.69 96 ASP A C 1
ATOM 782 O O . ASP A 1 96 ? -22.296 1.178 31.291 1.00 98.69 96 ASP A O 1
ATOM 786 N N . LYS A 1 97 ? -21.684 1.640 33.402 1.00 98.75 97 LYS A N 1
ATOM 787 C CA . LYS A 1 97 ? -20.682 2.650 33.017 1.00 98.75 97 LYS A CA 1
ATOM 788 C C . LYS A 1 97 ? -19.532 2.025 32.230 1.00 98.75 97 LYS A C 1
ATOM 790 O O . LYS A 1 97 ? -19.109 2.599 31.228 1.00 98.75 97 LYS A O 1
ATOM 795 N N . GLU A 1 98 ? -19.050 0.862 32.658 1.00 98.69 98 GLU A N 1
ATOM 796 C CA . GLU A 1 98 ? -17.979 0.133 31.972 1.00 98.69 98 GLU A CA 1
ATOM 797 C C . GLU A 1 98 ? -18.415 -0.320 30.568 1.00 98.69 98 GLU A C 1
ATOM 799 O O . GLU A 1 98 ? -17.674 -0.142 29.601 1.00 98.69 98 GLU A O 1
ATOM 804 N N . ILE A 1 99 ? -19.651 -0.812 30.420 1.00 98.62 99 ILE A N 1
ATOM 805 C CA . ILE A 1 99 ? -20.237 -1.184 29.122 1.00 98.62 99 ILE A CA 1
ATOM 806 C C . ILE A 1 99 ? -20.270 0.017 28.171 1.00 98.62 99 ILE A C 1
ATOM 808 O O . ILE A 1 99 ? -19.890 -0.115 27.005 1.00 98.62 99 ILE A O 1
ATOM 812 N N . VAL A 1 100 ? -20.685 1.193 28.653 1.00 98.69 100 VAL A N 1
ATOM 813 C CA . VAL A 1 100 ? -20.705 2.420 27.838 1.00 98.69 100 VAL A CA 1
ATOM 814 C C . VAL A 1 100 ? -19.290 2.824 27.417 1.00 98.69 100 VAL A C 1
ATOM 816 O O . VAL A 1 100 ? -19.065 3.104 26.238 1.00 98.69 100 VAL A O 1
ATOM 819 N N . GLN A 1 101 ? -18.323 2.794 28.339 1.00 98.69 101 GLN A N 1
ATOM 820 C CA . GLN A 1 101 ? -16.923 3.121 28.041 1.00 98.69 101 GLN A CA 1
ATOM 821 C C . GLN A 1 101 ? -16.310 2.161 27.014 1.00 98.69 101 GLN A C 1
ATOM 823 O O . GLN A 1 101 ? -15.697 2.604 26.040 1.00 98.69 101 GLN A O 1
ATOM 828 N N . MET A 1 102 ? -16.520 0.852 27.176 1.00 98.69 102 MET A N 1
ATOM 829 C CA . MET A 1 102 ? -16.071 -0.144 26.200 1.00 98.69 102 MET A CA 1
ATOM 830 C C . MET A 1 102 ? -16.750 0.048 24.839 1.00 98.69 102 MET A C 1
ATOM 832 O O . MET A 1 102 ? -16.093 -0.068 23.805 1.00 98.69 102 MET A O 1
ATOM 836 N N . GLY A 1 103 ? -18.044 0.385 24.818 1.00 98.62 103 GLY A N 1
ATOM 837 C CA . GLY A 1 103 ? -18.777 0.688 23.587 1.00 98.62 103 GLY A CA 1
ATOM 838 C C . GLY A 1 103 ? -18.190 1.880 22.825 1.00 98.62 103 GLY A C 1
ATOM 839 O O . GLY A 1 103 ? -18.020 1.817 21.604 1.00 98.62 103 GLY A O 1
ATOM 840 N N . GLU A 1 104 ? -17.817 2.944 23.538 1.00 98.75 104 GLU A N 1
ATOM 841 C CA . GLU A 1 104 ? -17.148 4.112 22.960 1.00 98.75 104 GLU A CA 1
ATOM 842 C C . GLU A 1 104 ? -15.743 3.773 22.444 1.00 98.75 104 GLU A C 1
ATOM 844 O O . GLU A 1 104 ? -15.401 4.136 21.316 1.00 98.75 104 GLU A O 1
ATOM 849 N N . MET A 1 105 ? -14.966 2.998 23.203 1.00 98.69 105 MET A N 1
ATOM 850 C CA . MET A 1 105 ? -13.646 2.538 22.767 1.00 98.69 105 MET A CA 1
ATOM 851 C C . MET A 1 105 ? -13.736 1.696 21.485 1.00 98.69 105 MET A C 1
ATOM 853 O O . MET A 1 105 ? -12.987 1.930 20.537 1.00 98.69 105 MET A O 1
ATOM 857 N N . ILE A 1 106 ? -14.698 0.770 21.398 1.00 98.75 106 ILE A N 1
ATOM 858 C CA . ILE A 1 106 ? -14.948 -0.025 20.183 1.00 98.75 106 ILE A CA 1
ATOM 859 C C . ILE A 1 106 ? -15.296 0.882 18.997 1.00 98.75 106 ILE A C 1
ATOM 861 O O . ILE A 1 106 ? -14.856 0.623 17.874 1.00 98.75 106 ILE A O 1
ATOM 865 N N . ARG A 1 107 ? -16.081 1.941 19.218 1.00 98.75 107 ARG A N 1
ATOM 866 C CA . ARG A 1 107 ? -16.448 2.903 18.171 1.00 98.75 107 ARG A CA 1
ATOM 867 C C . ARG A 1 107 ? -15.225 3.654 17.641 1.00 98.75 107 ARG A C 1
ATOM 869 O O . ARG A 1 107 ? -15.084 3.765 16.424 1.00 98.75 107 ARG A O 1
ATOM 876 N N . ILE A 1 108 ? -14.345 4.120 18.529 1.00 98.62 108 ILE A N 1
ATOM 877 C CA . ILE A 1 108 ? -13.098 4.810 18.162 1.00 98.62 108 ILE A CA 1
ATOM 878 C C . ILE A 1 108 ? -12.189 3.869 17.367 1.00 98.62 108 ILE A C 1
ATOM 880 O O . ILE A 1 108 ? -11.825 4.190 16.237 1.00 98.62 108 ILE A O 1
ATOM 884 N N . LEU A 1 109 ? -11.929 2.666 17.891 1.00 98.56 109 LEU A N 1
ATOM 885 C CA . LEU A 1 109 ? -11.081 1.667 17.232 1.00 98.56 109 LEU A CA 1
ATOM 886 C C . LEU A 1 109 ? -11.610 1.272 15.846 1.00 98.56 109 LEU A C 1
ATOM 888 O O . LEU A 1 109 ? -10.831 1.060 14.919 1.00 98.56 109 LEU A O 1
ATOM 892 N N . ARG A 1 110 ? -12.936 1.195 15.662 1.00 98.69 110 ARG A N 1
ATOM 893 C CA . ARG A 1 110 ? -13.535 0.964 14.335 1.00 98.69 110 ARG A CA 1
ATOM 894 C C . ARG A 1 110 ? -13.270 2.119 13.370 1.00 98.69 110 ARG A C 1
ATOM 896 O O . ARG A 1 110 ? -12.998 1.858 12.203 1.00 98.69 110 ARG A O 1
ATOM 903 N N . GLY A 1 111 ? -13.345 3.364 13.838 1.00 98.56 111 GLY A N 1
ATOM 904 C CA . GLY A 1 111 ? -13.024 4.540 13.027 1.00 98.56 111 GLY A CA 1
ATOM 905 C C . GLY A 1 111 ? -11.553 4.569 12.610 1.00 98.56 111 GLY A C 1
ATOM 906 O O . GLY A 1 111 ? -11.251 4.752 11.433 1.00 98.56 111 GLY A O 1
ATOM 907 N N . GLU A 1 112 ? -10.645 4.308 13.550 1.00 98.50 112 GLU A N 1
ATOM 908 C CA . GLU A 1 112 ? -9.206 4.206 13.274 1.00 98.50 112 GLU A CA 1
ATOM 909 C C . GLU A 1 112 ? -8.898 3.081 12.283 1.00 98.50 112 GLU A C 1
ATOM 911 O O . GLU A 1 112 ? -8.158 3.292 11.322 1.00 98.50 112 GLU A O 1
ATOM 916 N N . LYS A 1 113 ? -9.523 1.910 12.464 1.00 98.50 113 LYS A N 1
ATOM 917 C CA . LYS A 1 113 ? -9.394 0.778 11.544 1.00 98.50 113 LYS A CA 1
ATOM 918 C C . LYS A 1 113 ? -9.800 1.157 10.116 1.00 98.50 113 LYS A C 1
ATOM 920 O O . LYS A 1 113 ? -9.044 0.876 9.192 1.00 98.50 113 LYS A O 1
ATOM 925 N N . LEU A 1 114 ? -10.947 1.819 9.938 1.00 98.31 114 LEU A N 1
ATOM 926 C CA . LEU A 1 114 ? -11.397 2.284 8.620 1.00 98.31 114 LEU A CA 1
ATOM 927 C C . LEU A 1 114 ? -10.409 3.286 8.002 1.00 98.31 114 LEU A C 1
ATOM 929 O O . LEU A 1 114 ? -10.096 3.188 6.819 1.00 98.31 114 LEU A O 1
ATOM 933 N N . GLY A 1 115 ? -9.859 4.204 8.804 1.00 98.44 115 GLY A N 1
ATOM 934 C CA . GLY A 1 115 ? -8.845 5.151 8.333 1.00 98.44 115 GLY A CA 1
ATOM 935 C C . GLY A 1 115 ? -7.527 4.485 7.915 1.00 98.44 115 GLY A C 1
ATOM 936 O O . GLY A 1 115 ? -6.846 4.969 7.010 1.00 98.44 115 GLY A O 1
ATOM 937 N N . VAL A 1 116 ? -7.152 3.370 8.548 1.00 98.44 116 VAL A N 1
ATOM 938 C CA . VAL A 1 116 ? -5.998 2.557 8.128 1.00 98.44 116 VAL A CA 1
ATOM 939 C C . VAL A 1 116 ? -6.302 1.788 6.840 1.00 98.44 116 VAL A C 1
ATOM 941 O O . VAL A 1 116 ? -5.458 1.772 5.944 1.00 98.44 116 VAL A O 1
ATOM 944 N N . GLU A 1 117 ? -7.493 1.197 6.713 1.00 98.50 117 GLU A N 1
ATOM 945 C CA . GLU A 1 117 ? -7.925 0.489 5.497 1.00 98.50 117 GLU A CA 1
ATOM 946 C C . GLU A 1 117 ? -7.946 1.420 4.271 1.00 98.50 117 GLU A C 1
ATOM 948 O O . GLU A 1 117 ? -7.418 1.052 3.222 1.00 98.50 117 GLU A O 1
ATOM 953 N N . GLU A 1 118 ? -8.438 2.656 4.412 1.00 98.62 118 GLU A N 1
ATOM 954 C CA . GLU A 1 118 ? -8.438 3.653 3.328 1.00 98.62 118 GLU A CA 1
ATOM 955 C C . GLU A 1 118 ? -7.012 4.031 2.882 1.00 98.62 118 GLU A C 1
ATOM 957 O O . GLU A 1 118 ? -6.715 4.100 1.685 1.00 98.62 118 GLU A O 1
ATOM 962 N N . LYS A 1 119 ? -6.090 4.228 3.835 1.00 98.44 119 LYS A N 1
ATOM 963 C CA . LYS A 1 119 ? -4.674 4.505 3.529 1.00 98.44 119 LYS A CA 1
ATOM 964 C C . LYS A 1 119 ? -4.003 3.331 2.821 1.00 98.44 119 LYS A C 1
ATOM 966 O O . LYS A 1 119 ? -3.208 3.552 1.905 1.00 98.44 119 LYS A O 1
ATOM 971 N N . LEU A 1 120 ? -4.314 2.103 3.235 1.00 98.56 120 LEU A N 1
ATOM 972 C CA . LEU A 1 120 ? -3.800 0.892 2.602 1.00 98.56 120 LEU A CA 1
ATOM 973 C C . LEU A 1 120 ? -4.301 0.779 1.159 1.00 98.56 120 LEU A C 1
ATOM 975 O O . LEU A 1 120 ? -3.502 0.540 0.256 1.00 98.56 120 LEU A O 1
ATOM 979 N N . GLU A 1 121 ? -5.590 1.023 0.922 1.00 98.56 121 GLU A N 1
ATOM 980 C CA . GLU A 1 121 ? -6.165 1.006 -0.424 1.00 98.56 121 GLU A CA 1
ATOM 981 C C . GLU A 1 121 ? -5.538 2.081 -1.325 1.00 98.56 121 GLU A C 1
ATOM 983 O O . GLU A 1 121 ? -5.162 1.797 -2.464 1.00 98.56 121 GLU A O 1
ATOM 988 N N . HIS A 1 122 ? -5.344 3.300 -0.812 1.00 98.44 122 HIS A N 1
ATOM 989 C CA . HIS A 1 122 ? -4.656 4.360 -1.551 1.00 98.44 122 HIS A CA 1
ATOM 990 C C . HIS A 1 122 ? -3.209 3.982 -1.903 1.00 98.44 122 HIS A C 1
ATOM 992 O O . HIS A 1 122 ? -2.767 4.201 -3.034 1.00 98.44 122 HIS A O 1
ATOM 998 N N . SER A 1 123 ? -2.474 3.393 -0.954 1.00 98.38 123 SER A N 1
ATOM 999 C CA . SER A 1 123 ? -1.107 2.922 -1.189 1.00 98.38 123 SER A CA 1
ATOM 1000 C C . SER A 1 123 ? -1.061 1.803 -2.231 1.00 98.38 123 SER A C 1
ATOM 1002 O O . SER A 1 123 ? -0.184 1.823 -3.091 1.00 98.38 123 SER A O 1
ATOM 1004 N N . ASN A 1 124 ? -2.014 0.868 -2.197 1.00 98.50 124 ASN A N 1
ATOM 1005 C CA . ASN A 1 124 ? -2.103 -0.217 -3.175 1.00 98.50 124 ASN A CA 1
ATOM 1006 C C . ASN A 1 124 ? -2.372 0.318 -4.585 1.00 98.50 124 ASN A C 1
ATOM 1008 O O . ASN A 1 124 ? -1.631 -0.020 -5.502 1.00 98.50 124 ASN A O 1
ATOM 1012 N N . ARG A 1 125 ? -3.335 1.237 -4.749 1.00 98.50 125 ARG A N 1
ATOM 1013 C CA . ARG A 1 125 ? -3.599 1.889 -6.049 1.00 98.50 125 ARG A CA 1
ATOM 1014 C C . ARG A 1 125 ? -2.369 2.621 -6.591 1.00 98.50 125 ARG A C 1
ATOM 1016 O O . ARG A 1 125 ? -2.112 2.616 -7.790 1.00 98.50 125 ARG A O 1
ATOM 1023 N N . LYS A 1 126 ? -1.592 3.262 -5.711 1.00 98.56 126 LYS A N 1
ATOM 1024 C CA . LYS A 1 126 ? -0.329 3.906 -6.097 1.00 98.56 126 LYS A CA 1
ATOM 1025 C C . LYS A 1 126 ? 0.736 2.883 -6.506 1.00 98.56 126 LYS A C 1
ATOM 1027 O O . LYS A 1 126 ? 1.509 3.167 -7.414 1.00 98.56 126 LYS A O 1
ATOM 1032 N N . GLY A 1 127 ? 0.782 1.726 -5.846 1.00 98.44 127 GLY A N 1
ATOM 1033 C CA . GLY A 1 127 ? 1.622 0.597 -6.251 1.00 98.44 127 GLY A CA 1
ATOM 1034 C C . GLY A 1 127 ? 1.285 0.129 -7.666 1.00 98.44 127 GLY A C 1
ATOM 1035 O O . GLY A 1 127 ? 2.170 0.087 -8.513 1.00 98.44 127 GLY A O 1
ATOM 1036 N N . GLU A 1 128 ? -0.001 -0.082 -7.950 1.00 98.50 128 GLU A N 1
ATOM 1037 C CA . GLU A 1 128 ? -0.490 -0.493 -9.274 1.00 98.50 128 GLU A CA 1
ATOM 1038 C C . GLU A 1 128 ? -0.133 0.519 -10.386 1.00 98.50 128 GLU A C 1
ATOM 1040 O O . GLU A 1 128 ? 0.343 0.113 -11.446 1.00 98.50 128 GLU A O 1
ATOM 1045 N N . ASP A 1 129 ? -0.275 1.835 -10.149 1.00 98.56 129 ASP A N 1
ATOM 1046 C CA . ASP A 1 129 ? 0.145 2.877 -11.116 1.00 98.56 129 ASP A CA 1
ATOM 1047 C C . ASP A 1 129 ? 1.660 2.846 -11.380 1.00 98.56 129 ASP A C 1
ATOM 1049 O O . ASP A 1 129 ? 2.120 3.014 -12.514 1.00 98.56 129 ASP A O 1
ATOM 1053 N N . MET A 1 130 ? 2.463 2.617 -10.338 1.00 98.62 130 MET A N 1
ATOM 1054 C CA . MET A 1 130 ? 3.916 2.517 -10.479 1.00 98.62 130 MET A CA 1
ATOM 1055 C C . MET A 1 130 ? 4.324 1.257 -11.248 1.00 98.62 130 MET A C 1
ATOM 1057 O O . MET A 1 130 ? 5.204 1.344 -12.108 1.00 98.62 130 MET A O 1
ATOM 1061 N N . ASP A 1 131 ? 3.662 0.127 -11.005 1.00 98.62 131 ASP A N 1
ATOM 1062 C CA . ASP A 1 131 ? 3.886 -1.119 -11.742 1.00 98.62 131 ASP A CA 1
ATOM 1063 C C . ASP A 1 131 ? 3.509 -0.966 -13.224 1.00 98.62 131 ASP A C 1
ATOM 1065 O O . ASP A 1 131 ? 4.267 -1.373 -14.110 1.00 98.62 131 ASP A O 1
ATOM 1069 N N . GLU A 1 132 ? 2.396 -0.292 -13.533 1.00 98.75 132 GLU A N 1
ATOM 1070 C CA . GLU A 1 132 ? 2.013 0.006 -14.918 1.00 98.75 132 GLU A CA 1
ATOM 1071 C C . GLU A 1 132 ? 3.056 0.895 -15.621 1.00 98.75 132 GLU A C 1
ATOM 1073 O O . GLU A 1 132 ? 3.436 0.648 -16.776 1.00 98.75 132 GLU A O 1
ATOM 1078 N N . ARG A 1 133 ? 3.573 1.912 -14.920 1.00 98.62 133 ARG A N 1
ATOM 1079 C CA . ARG A 1 133 ? 4.653 2.773 -15.429 1.00 98.62 133 ARG A CA 1
ATOM 1080 C C . ARG A 1 133 ? 5.942 1.996 -15.666 1.00 98.62 133 ARG A C 1
ATOM 1082 O O . ARG A 1 133 ? 6.581 2.214 -16.699 1.00 98.62 133 ARG A O 1
ATOM 1089 N N . LEU A 1 134 ? 6.314 1.090 -14.762 1.00 98.62 134 LEU A N 1
ATOM 1090 C CA . LEU A 1 134 ? 7.476 0.214 -14.928 1.00 98.62 134 LEU A CA 1
ATOM 1091 C C . LEU A 1 134 ? 7.321 -0.663 -16.175 1.00 98.62 134 LEU A C 1
ATOM 1093 O O . LEU A 1 134 ? 8.197 -0.635 -17.039 1.00 98.62 134 LEU A O 1
ATOM 1097 N N . LEU A 1 135 ? 6.169 -1.314 -16.356 1.00 98.75 135 LEU A N 1
ATOM 1098 C CA . LEU A 1 135 ? 5.877 -2.115 -17.553 1.00 98.75 135 LEU A CA 1
ATOM 1099 C C . LEU A 1 135 ? 5.898 -1.289 -18.848 1.00 98.75 135 LEU A C 1
ATOM 1101 O O . LEU A 1 135 ? 6.230 -1.795 -19.926 1.00 98.75 135 LEU A O 1
ATOM 1105 N N . LYS A 1 136 ? 5.510 -0.011 -18.797 1.00 98.69 136 LYS A N 1
ATOM 1106 C CA . LYS A 1 136 ? 5.626 0.893 -19.950 1.00 98.69 136 LYS A CA 1
ATOM 1107 C C . LYS A 1 136 ? 7.090 1.199 -20.276 1.00 98.69 136 LYS A C 1
ATOM 1109 O O . LYS A 1 136 ? 7.467 1.106 -21.443 1.00 98.69 136 LYS A O 1
ATOM 1114 N N . MET A 1 137 ? 7.902 1.514 -19.267 1.00 98.62 137 MET A N 1
ATOM 1115 C CA . MET A 1 137 ? 9.333 1.779 -19.448 1.00 98.62 137 MET A CA 1
ATOM 1116 C C . MET A 1 137 ? 10.091 0.537 -19.927 1.00 98.62 137 MET A C 1
ATOM 1118 O O . MET A 1 137 ? 10.933 0.647 -20.813 1.00 98.62 137 MET A O 1
ATOM 1122 N N . GLU A 1 138 ? 9.770 -0.655 -19.420 1.00 98.69 138 GLU A N 1
ATOM 1123 C CA . GLU A 1 138 ? 10.371 -1.910 -19.891 1.00 98.69 138 GLU A CA 1
ATOM 1124 C C . GLU A 1 138 ? 10.106 -2.150 -21.379 1.00 98.69 138 GLU A C 1
ATOM 1126 O O . GLU A 1 138 ? 11.025 -2.480 -22.135 1.00 98.69 138 GLU A O 1
ATOM 1131 N N . ARG A 1 139 ? 8.866 -1.920 -21.829 1.00 98.69 139 ARG A N 1
ATOM 1132 C CA . ARG A 1 139 ? 8.514 -2.008 -23.253 1.00 98.69 139 ARG A CA 1
ATOM 1133 C C . ARG A 1 139 ? 9.297 -1.005 -24.098 1.00 98.69 139 ARG A C 1
ATOM 1135 O O . ARG A 1 139 ? 9.760 -1.367 -25.178 1.00 98.69 139 ARG A O 1
ATOM 1142 N N . GLU A 1 140 ? 9.457 0.226 -23.621 1.00 98.69 140 GLU A N 1
ATOM 1143 C CA . GLU A 1 140 ? 10.231 1.268 -24.307 1.00 98.69 140 GLU A CA 1
ATOM 1144 C C . GLU A 1 140 ? 11.721 0.906 -24.401 1.00 98.69 140 GLU A C 1
ATOM 1146 O O . GLU A 1 140 ? 12.310 0.989 -25.479 1.00 98.69 140 GLU A O 1
ATOM 1151 N N . ILE A 1 141 ? 12.313 0.397 -23.316 1.00 98.69 141 ILE A N 1
ATOM 1152 C CA . ILE A 1 141 ? 13.692 -0.111 -23.307 1.00 98.69 141 ILE A CA 1
ATOM 1153 C C . ILE A 1 141 ? 13.865 -1.220 -24.350 1.00 98.69 141 ILE A C 1
ATOM 1155 O O . ILE A 1 141 ? 14.866 -1.241 -25.069 1.00 98.69 141 ILE A O 1
ATOM 1159 N N . GLU A 1 142 ? 12.901 -2.131 -24.466 1.00 98.75 142 GLU A N 1
ATOM 1160 C CA . GLU A 1 142 ? 12.984 -3.235 -25.421 1.00 98.75 142 GLU A CA 1
ATOM 1161 C C . GLU A 1 142 ? 12.816 -2.785 -26.883 1.00 98.75 142 GLU A C 1
ATOM 1163 O O . GLU A 1 142 ? 13.396 -3.381 -27.794 1.00 98.75 142 GLU A O 1
ATOM 1168 N N . VAL A 1 143 ? 12.058 -1.713 -27.135 1.00 98.69 143 VAL A N 1
ATOM 1169 C CA . VAL A 1 143 ? 12.025 -1.052 -28.453 1.00 98.69 143 VAL A CA 1
ATOM 1170 C C . VAL A 1 143 ? 13.393 -0.446 -28.769 1.00 98.69 143 VAL A C 1
ATOM 1172 O O . VAL A 1 143 ? 13.983 -0.789 -29.794 1.00 98.69 143 VAL A O 1
ATOM 1175 N N . LEU A 1 144 ? 13.947 0.356 -27.857 1.00 98.69 144 LEU A N 1
ATOM 1176 C CA . LEU A 1 144 ? 15.246 1.012 -28.044 1.00 98.69 144 LEU A CA 1
ATOM 1177 C C . LEU A 1 144 ? 16.393 0.005 -28.234 1.00 98.69 144 LEU A C 1
ATOM 1179 O O . LEU A 1 144 ? 17.321 0.243 -29.010 1.00 98.69 144 LEU A O 1
ATOM 1183 N N . ARG A 1 145 ? 16.342 -1.152 -27.560 1.00 98.62 145 ARG A N 1
ATOM 1184 C CA . ARG A 1 145 ? 17.312 -2.242 -27.765 1.00 98.62 145 ARG A CA 1
ATOM 1185 C C . ARG A 1 145 ? 17.262 -2.803 -29.182 1.00 98.62 145 ARG A C 1
ATOM 1187 O O . ARG A 1 145 ? 18.323 -3.029 -29.767 1.00 98.62 145 ARG A O 1
ATOM 1194 N N . ARG A 1 146 ? 16.065 -3.014 -29.735 1.00 98.69 146 ARG A N 1
ATOM 1195 C CA . ARG A 1 146 ? 15.892 -3.495 -31.114 1.00 98.69 146 ARG A CA 1
ATOM 1196 C C . ARG A 1 146 ? 16.381 -2.468 -32.128 1.00 98.69 146 ARG A C 1
ATOM 1198 O O . ARG A 1 146 ? 17.192 -2.815 -32.980 1.00 98.69 146 ARG A O 1
ATOM 1205 N N . GLU A 1 147 ? 16.000 -1.205 -31.964 1.00 98.62 147 GLU A N 1
ATOM 1206 C CA . GLU A 1 147 ? 16.474 -0.112 -32.824 1.00 98.62 147 GLU A CA 1
ATOM 1207 C C . GLU A 1 147 ? 18.003 0.011 -32.803 1.00 98.62 147 GLU A C 1
ATOM 1209 O O . GLU A 1 147 ? 18.638 0.147 -33.849 1.00 98.62 147 GLU A O 1
ATOM 1214 N N . LYS A 1 148 ? 18.625 -0.122 -31.624 1.00 98.62 148 LYS A N 1
ATOM 1215 C CA . LYS A 1 148 ? 20.088 -0.150 -31.490 1.00 98.62 148 LYS A CA 1
ATOM 1216 C C . LYS A 1 148 ? 20.719 -1.326 -32.243 1.00 98.62 148 LYS A C 1
ATOM 1218 O O . LYS A 1 148 ? 21.778 -1.158 -32.848 1.00 98.62 148 LYS A O 1
ATOM 1223 N N . LEU A 1 149 ? 20.118 -2.517 -32.186 1.00 98.69 149 LEU A N 1
ATOM 1224 C CA . LEU A 1 149 ? 20.613 -3.684 -32.923 1.00 98.69 149 LEU A CA 1
ATOM 1225 C C . LEU A 1 149 ? 20.525 -3.470 -34.436 1.00 98.69 149 LEU A C 1
ATOM 1227 O O . LEU A 1 149 ? 21.485 -3.782 -35.141 1.00 98.69 149 LEU A O 1
ATOM 1231 N N . ASP A 1 150 ? 19.428 -2.898 -34.925 1.00 98.62 150 ASP A N 1
ATOM 1232 C CA . ASP A 1 150 ? 19.264 -2.597 -36.347 1.00 98.62 150 ASP A CA 1
ATOM 1233 C C . ASP A 1 150 ? 20.244 -1.513 -36.813 1.00 98.62 150 ASP A C 1
ATOM 1235 O O . ASP A 1 150 ? 20.930 -1.696 -37.820 1.00 98.62 150 ASP A O 1
ATOM 1239 N N . ALA A 1 151 ? 20.429 -0.446 -36.032 1.00 98.38 151 ALA A N 1
ATOM 1240 C CA . ALA A 1 151 ? 21.451 0.561 -36.307 1.00 98.38 151 ALA A CA 1
ATOM 1241 C C . ALA A 1 151 ? 22.860 -0.060 -36.370 1.00 98.38 151 ALA A C 1
ATOM 1243 O O . ALA A 1 151 ? 23.613 0.202 -37.309 1.00 98.38 151 ALA A O 1
ATOM 1244 N N . ASN A 1 152 ? 23.207 -0.950 -35.436 1.00 98.44 152 ASN A N 1
ATOM 1245 C CA . ASN A 1 152 ? 24.495 -1.649 -35.458 1.00 98.44 152 ASN A CA 1
ATOM 1246 C C . ASN A 1 152 ? 24.683 -2.514 -36.713 1.00 98.44 152 ASN A C 1
ATOM 1248 O O . ASN A 1 152 ? 25.787 -2.543 -37.256 1.00 98.44 152 ASN A O 1
ATOM 1252 N N . ARG A 1 153 ? 23.626 -3.179 -37.201 1.00 98.69 153 ARG A N 1
ATOM 1253 C CA . ARG A 1 153 ? 23.683 -3.925 -38.472 1.00 98.69 153 ARG A CA 1
ATOM 1254 C C . ARG A 1 153 ? 24.006 -2.997 -39.638 1.00 98.69 153 ARG A C 1
ATOM 1256 O O . ARG A 1 153 ? 24.929 -3.284 -40.392 1.00 98.69 153 ARG A O 1
ATOM 1263 N N . THR A 1 154 ? 23.322 -1.855 -39.739 1.00 98.38 154 THR A N 1
ATOM 1264 C CA . THR A 1 154 ? 23.588 -0.886 -40.818 1.00 98.38 154 THR A CA 1
ATOM 1265 C C . THR A 1 154 ? 25.010 -0.323 -40.765 1.00 98.38 154 THR A C 1
ATOM 1267 O O . THR A 1 154 ? 25.646 -0.156 -41.804 1.00 98.38 154 THR A O 1
ATOM 1270 N N . ILE A 1 155 ? 25.545 -0.081 -39.563 1.00 98.50 155 ILE A N 1
ATOM 1271 C CA . ILE A 1 155 ? 26.933 0.358 -39.381 1.00 98.50 155 ILE A CA 1
ATOM 1272 C C . ILE A 1 155 ? 27.901 -0.707 -39.904 1.00 98.50 155 ILE A C 1
ATOM 1274 O O . ILE A 1 155 ? 28.864 -0.366 -40.588 1.00 98.50 155 ILE A O 1
ATOM 1278 N N . GLU A 1 156 ? 27.658 -1.982 -39.606 1.00 98.62 156 GLU A N 1
ATOM 1279 C CA . GLU A 1 156 ? 28.532 -3.068 -40.052 1.00 98.62 156 GLU A CA 1
ATOM 1280 C C . GLU A 1 156 ? 28.489 -3.255 -41.577 1.00 98.62 156 GLU A C 1
ATOM 1282 O O . GLU A 1 156 ? 29.535 -3.383 -42.214 1.00 98.62 156 GLU A O 1
ATOM 1287 N N . GLU A 1 157 ? 27.308 -3.149 -42.191 1.00 98.62 157 GLU A N 1
ATOM 1288 C CA . GLU A 1 157 ? 27.167 -3.152 -43.654 1.00 98.62 157 GLU A CA 1
ATOM 1289 C C . GLU A 1 157 ? 27.924 -1.991 -44.318 1.00 98.62 157 GLU A C 1
ATOM 1291 O O . GLU A 1 157 ? 28.572 -2.170 -45.355 1.00 98.62 157 GLU A O 1
ATOM 1296 N N . LEU A 1 158 ? 27.857 -0.789 -43.736 1.00 98.56 158 LEU A N 1
ATOM 1297 C CA . LEU A 1 158 ? 28.580 0.378 -44.245 1.00 98.56 158 LEU A CA 1
ATOM 1298 C C . LEU A 1 158 ? 30.094 0.213 -44.110 1.00 98.56 158 LEU A C 1
ATOM 1300 O O . LEU A 1 158 ? 30.810 0.513 -45.066 1.00 98.56 158 LEU A O 1
ATOM 1304 N N . LYS A 1 159 ? 30.583 -0.326 -42.988 1.00 98.50 159 LYS A N 1
ATOM 1305 C CA . LYS A 1 159 ? 32.007 -0.662 -42.827 1.00 98.50 159 LYS A CA 1
ATOM 1306 C C . LYS A 1 159 ? 32.464 -1.673 -43.873 1.00 98.50 159 LYS A C 1
ATOM 1308 O O . LYS A 1 159 ? 33.521 -1.497 -44.472 1.00 98.50 159 LYS A O 1
ATOM 1313 N N . GLN A 1 160 ? 31.667 -2.706 -44.144 1.00 98.56 160 GLN A N 1
ATOM 1314 C CA . GLN A 1 160 ? 32.005 -3.683 -45.176 1.00 98.56 160 GLN A CA 1
ATOM 1315 C C . GLN A 1 160 ? 32.116 -3.016 -46.556 1.00 98.56 160 GLN A C 1
ATOM 1317 O O . GLN A 1 160 ? 33.109 -3.217 -47.258 1.00 98.56 160 GLN A O 1
ATOM 1322 N N . LYS A 1 161 ? 31.155 -2.157 -46.921 1.00 98.44 161 LYS A N 1
ATOM 1323 C CA . LYS A 1 161 ? 31.202 -1.372 -48.168 1.00 98.44 161 LYS A CA 1
ATOM 1324 C C . LYS A 1 161 ? 32.417 -0.444 -48.234 1.00 98.44 161 LYS A C 1
ATOM 1326 O O . LYS A 1 161 ? 33.028 -0.336 -49.293 1.00 98.44 161 LYS A O 1
ATOM 1331 N N . GLU A 1 162 ? 32.788 0.192 -47.125 1.00 98.50 162 GLU A N 1
ATOM 1332 C CA . GLU A 1 162 ? 33.988 1.031 -47.032 1.00 98.50 162 GLU A CA 1
ATOM 1333 C C . GLU A 1 162 ? 35.263 0.215 -47.290 1.00 98.50 162 GLU A C 1
ATOM 1335 O O . GLU A 1 162 ? 36.104 0.626 -48.092 1.00 98.50 162 GLU A O 1
ATOM 1340 N N . THR A 1 163 ? 35.390 -0.971 -46.681 1.00 98.38 163 THR A N 1
ATOM 1341 C CA . THR A 1 163 ? 36.558 -1.843 -46.906 1.00 98.38 163 THR A CA 1
ATOM 1342 C C . THR A 1 163 ? 36.660 -2.317 -48.356 1.00 98.38 163 THR A C 1
ATOM 1344 O O . THR A 1 163 ? 37.752 -2.317 -48.929 1.00 98.38 163 THR A O 1
ATOM 1347 N N . GLU A 1 164 ? 35.530 -2.649 -48.984 1.00 98.50 164 GLU A N 1
ATOM 1348 C CA . GLU A 1 164 ? 35.481 -3.058 -50.388 1.00 98.50 164 GLU A CA 1
ATOM 1349 C C . GLU A 1 164 ? 35.815 -1.896 -51.334 1.00 98.50 164 GLU A C 1
ATOM 1351 O O . GLU A 1 164 ? 36.631 -2.049 -52.245 1.00 98.50 164 GLU A O 1
ATOM 1356 N N . ALA A 1 165 ? 35.268 -0.703 -51.086 1.00 98.00 165 ALA A N 1
ATOM 1357 C CA . ALA A 1 165 ? 35.642 0.499 -51.826 1.00 98.00 165 ALA A CA 1
ATOM 1358 C C . ALA A 1 165 ? 37.147 0.793 -51.689 1.00 98.00 165 ALA A C 1
ATOM 1360 O O . ALA A 1 165 ? 37.808 1.108 -52.680 1.00 98.00 165 ALA A O 1
ATOM 1361 N N . GLY A 1 166 ? 37.715 0.618 -50.490 1.00 98.38 166 GLY A N 1
ATOM 1362 C CA . GLY A 1 166 ? 39.155 0.725 -50.251 1.00 98.38 166 GLY A CA 1
ATOM 1363 C C . GLY A 1 166 ? 39.976 -0.249 -51.104 1.00 98.38 166 GLY A C 1
ATOM 1364 O O . GLY A 1 166 ? 40.976 0.158 -51.706 1.00 98.38 166 GLY A O 1
ATOM 1365 N N . ARG A 1 167 ? 39.530 -1.507 -51.228 1.00 98.44 167 ARG A N 1
ATOM 1366 C CA . ARG A 1 167 ? 40.152 -2.522 -52.098 1.00 98.44 167 ARG A CA 1
ATOM 1367 C C . ARG A 1 167 ? 40.114 -2.107 -53.572 1.00 98.44 167 ARG A C 1
ATOM 1369 O O . ARG A 1 167 ? 41.146 -2.154 -54.242 1.00 98.44 167 ARG A O 1
ATOM 1376 N N . ILE A 1 168 ? 38.962 -1.639 -54.057 1.00 98.44 168 ILE A N 1
ATOM 1377 C CA . ILE A 1 168 ? 38.788 -1.164 -55.443 1.00 98.44 168 ILE A CA 1
ATOM 1378 C C . ILE A 1 168 ? 39.705 0.034 -55.732 1.00 98.44 168 ILE A C 1
ATOM 1380 O O . ILE A 1 168 ? 40.363 0.076 -56.772 1.00 98.44 168 ILE A O 1
ATOM 1384 N N . VAL A 1 169 ? 39.803 0.996 -54.809 1.00 98.50 169 VAL A N 1
ATOM 1385 C CA . VAL A 1 169 ? 40.691 2.162 -54.957 1.00 98.50 169 VAL A CA 1
ATOM 1386 C C . VAL A 1 169 ? 42.159 1.737 -55.056 1.00 98.50 169 VAL A C 1
ATOM 1388 O O . VAL A 1 169 ? 42.890 2.266 -55.897 1.00 98.50 169 VAL A O 1
ATOM 1391 N N . GLN A 1 170 ? 42.604 0.774 -54.242 1.00 98.44 170 GLN A N 1
ATOM 1392 C CA . GLN A 1 170 ? 43.969 0.240 -54.326 1.00 98.44 170 GLN A CA 1
ATOM 1393 C C . GLN A 1 170 ? 44.236 -0.449 -55.671 1.00 98.44 170 GLN A C 1
ATOM 1395 O O . GLN A 1 170 ? 45.286 -0.222 -56.275 1.00 98.44 170 GLN A O 1
ATOM 1400 N N . GLU A 1 171 ? 43.280 -1.234 -56.168 1.00 98.38 171 GLU A N 1
ATOM 1401 C CA . GLU A 1 171 ? 43.383 -1.899 -57.469 1.00 98.38 171 GLU A CA 1
ATOM 1402 C C . GLU A 1 171 ? 43.475 -0.885 -58.622 1.00 98.38 171 GLU A C 1
ATOM 1404 O O . GLU A 1 171 ? 44.362 -0.981 -59.473 1.00 98.38 171 GLU A O 1
ATOM 1409 N N . LEU A 1 172 ? 42.612 0.137 -58.625 1.00 98.38 172 LEU A N 1
ATOM 1410 C CA . LEU A 1 172 ? 42.649 1.210 -59.624 1.00 98.38 172 LEU A CA 1
ATOM 1411 C C . LEU A 1 172 ? 43.953 2.008 -59.561 1.00 98.38 172 LEU A C 1
ATOM 1413 O O . LEU A 1 172 ? 44.515 2.352 -60.601 1.00 98.38 172 LEU A O 1
ATOM 1417 N N . LYS A 1 173 ? 44.473 2.267 -58.356 1.00 98.25 173 LYS A N 1
ATOM 1418 C CA . LYS A 1 173 ? 45.779 2.911 -58.179 1.00 98.25 173 LYS A CA 1
ATOM 1419 C C . LYS A 1 173 ? 46.894 2.070 -58.801 1.00 98.25 173 LYS A C 1
ATOM 1421 O O . LYS A 1 173 ? 47.747 2.628 -59.487 1.00 98.25 173 LYS A O 1
ATOM 1426 N N . HIS A 1 174 ? 46.874 0.751 -58.606 1.00 98.38 174 HIS A N 1
ATOM 1427 C CA . HIS A 1 174 ? 47.855 -0.141 -59.220 1.00 98.38 174 HIS A CA 1
ATOM 1428 C C . HIS A 1 174 ? 47.768 -0.118 -60.752 1.00 98.38 174 HIS A C 1
ATOM 1430 O O . HIS A 1 174 ? 48.794 0.089 -61.405 1.00 98.38 174 HIS A O 1
ATOM 1436 N N . LYS A 1 175 ? 46.559 -0.250 -61.315 1.00 98.38 175 LYS A N 1
ATOM 1437 C CA . LYS A 1 175 ? 46.319 -0.183 -62.767 1.00 98.38 175 LYS A CA 1
ATOM 1438 C C . LYS A 1 175 ? 46.762 1.152 -63.370 1.00 98.38 175 LYS A C 1
ATOM 1440 O O . LYS A 1 175 ? 47.336 1.175 -64.451 1.00 98.38 175 LYS A O 1
ATOM 1445 N N . ASN A 1 176 ? 46.548 2.266 -62.668 1.00 98.12 176 ASN A N 1
ATOM 1446 C CA . ASN A 1 176 ? 46.990 3.586 -63.124 1.00 98.12 176 ASN A CA 1
ATOM 1447 C C . ASN A 1 176 ? 48.527 3.707 -63.158 1.00 98.12 176 ASN A C 1
ATOM 1449 O O . ASN A 1 176 ? 49.091 4.251 -64.107 1.00 98.12 176 ASN A O 1
ATOM 1453 N N . VAL A 1 177 ? 49.222 3.158 -62.154 1.00 98.19 177 VAL A N 1
ATOM 1454 C CA . VAL A 1 177 ? 50.696 3.097 -62.149 1.00 98.19 177 VAL A CA 1
ATOM 1455 C C . VAL A 1 177 ? 51.214 2.243 -63.309 1.00 98.19 177 VAL A C 1
ATOM 1457 O O . VAL A 1 177 ? 52.168 2.636 -63.978 1.00 98.19 177 VAL A O 1
ATOM 1460 N N . GLU A 1 178 ? 50.580 1.102 -63.576 1.00 97.94 178 GLU A N 1
ATOM 1461 C CA . GLU A 1 178 ? 50.934 0.234 -64.703 1.00 97.94 178 GLU A CA 1
ATOM 1462 C C . GLU A 1 178 ? 50.704 0.931 -66.051 1.00 97.94 178 GLU A C 1
ATOM 1464 O O . GLU A 1 178 ? 51.617 0.993 -66.873 1.00 97.94 178 GLU A O 1
ATOM 1469 N N . ALA A 1 179 ? 49.540 1.554 -66.245 1.00 97.69 179 ALA A N 1
ATOM 1470 C CA . ALA A 1 179 ? 49.248 2.341 -67.440 1.00 97.69 179 ALA A CA 1
ATOM 1471 C C . ALA A 1 179 ? 50.262 3.483 -67.631 1.00 97.69 179 ALA A C 1
ATOM 1473 O O . ALA A 1 179 ? 50.790 3.664 -68.728 1.00 97.69 179 ALA A O 1
ATOM 1474 N N . SER A 1 180 ? 50.606 4.203 -66.559 1.00 98.06 180 SER A N 1
ATOM 1475 C CA . SER A 1 180 ? 51.631 5.257 -66.595 1.00 98.06 180 SER A CA 1
ATOM 1476 C C . SER A 1 180 ? 52.985 4.711 -67.061 1.00 98.06 180 SER A C 1
ATOM 1478 O O . SER A 1 180 ? 53.607 5.300 -67.943 1.00 98.06 180 SER A O 1
ATOM 1480 N N . ARG A 1 181 ? 53.397 3.536 -66.559 1.00 98.25 181 ARG A N 1
ATOM 1481 C CA . ARG A 1 181 ? 54.620 2.853 -67.012 1.00 98.25 181 ARG A CA 1
ATOM 1482 C C . ARG A 1 181 ? 54.565 2.522 -68.508 1.00 98.25 181 ARG A C 1
ATOM 1484 O O . ARG A 1 181 ? 55.519 2.826 -69.217 1.00 98.25 181 ARG A O 1
ATOM 1491 N N . THR A 1 182 ? 53.456 1.966 -69.005 1.00 98.06 182 THR A N 1
ATOM 1492 C CA . THR A 1 182 ? 53.319 1.653 -70.444 1.00 98.06 182 THR A CA 1
ATOM 1493 C C . THR A 1 182 ? 53.381 2.903 -71.328 1.00 98.06 182 THR A C 1
ATOM 1495 O O . THR A 1 182 ? 53.966 2.870 -72.408 1.00 98.06 182 THR A O 1
ATOM 1498 N N . ILE A 1 183 ? 52.833 4.034 -70.866 1.00 98.12 183 ILE A N 1
ATOM 1499 C CA . ILE A 1 183 ? 52.913 5.317 -71.579 1.00 98.12 183 ILE A CA 1
ATOM 1500 C C . ILE A 1 183 ? 54.363 5.800 -71.661 1.00 98.12 183 ILE A C 1
ATOM 1502 O O . ILE A 1 183 ? 54.794 6.250 -72.726 1.00 98.12 183 ILE A O 1
ATOM 1506 N N . ASP A 1 184 ? 55.117 5.706 -70.566 1.00 98.12 184 ASP A N 1
ATOM 1507 C CA . ASP A 1 184 ? 56.526 6.102 -70.544 1.00 98.12 184 ASP A CA 1
ATOM 1508 C C . ASP A 1 184 ? 57.380 5.213 -71.464 1.00 98.12 184 ASP A C 1
ATOM 1510 O O . ASP A 1 184 ? 58.220 5.726 -72.208 1.00 98.12 184 ASP A O 1
ATOM 1514 N N . GLU A 1 185 ? 57.116 3.904 -71.494 1.00 97.94 185 GLU A N 1
ATOM 1515 C CA . GLU A 1 185 ? 57.754 2.962 -72.423 1.00 97.94 185 GLU A CA 1
ATOM 1516 C C . GLU A 1 185 ? 57.456 3.311 -73.888 1.00 97.94 185 GLU A C 1
ATOM 1518 O O . GLU A 1 185 ? 58.380 3.430 -74.698 1.00 97.94 185 GLU A O 1
ATOM 1523 N N . LEU A 1 186 ? 56.186 3.550 -74.235 1.00 98.12 186 LEU A N 1
ATOM 1524 C CA . LEU A 1 186 ? 55.789 3.963 -75.586 1.00 98.12 186 LEU A CA 1
ATOM 1525 C C . LEU A 1 186 ? 56.401 5.312 -75.976 1.00 98.12 186 LEU A C 1
ATOM 1527 O O . LEU A 1 186 ? 56.830 5.497 -77.117 1.00 98.12 186 LEU A O 1
ATOM 1531 N N . ARG A 1 187 ? 56.491 6.261 -75.038 1.00 97.62 187 ARG A N 1
ATOM 1532 C CA . ARG A 1 187 ? 57.152 7.552 -75.266 1.00 97.62 187 ARG A CA 1
ATOM 1533 C C . ARG A 1 187 ? 58.644 7.365 -75.540 1.00 97.62 187 ARG A C 1
ATOM 1535 O O . ARG A 1 187 ? 59.169 8.002 -76.452 1.00 97.62 187 ARG A O 1
ATOM 1542 N N . ALA A 1 188 ? 59.318 6.485 -74.801 1.00 97.88 188 ALA A N 1
ATOM 1543 C CA . ALA A 1 188 ? 60.722 6.159 -75.037 1.00 97.88 188 ALA A CA 1
ATOM 1544 C C . ALA A 1 188 ? 60.932 5.493 -76.408 1.00 97.88 188 ALA A C 1
ATOM 1546 O O . ALA A 1 188 ? 61.836 5.890 -77.146 1.00 97.88 188 ALA A O 1
ATOM 1547 N N . GLN A 1 189 ? 60.067 4.543 -76.785 1.00 97.31 189 GLN A N 1
ATOM 1548 C CA . GLN A 1 189 ? 60.086 3.919 -78.113 1.00 97.31 189 GLN A CA 1
ATOM 1549 C C . GLN A 1 189 ? 59.878 4.949 -79.226 1.00 97.31 189 GLN A C 1
ATOM 1551 O O . GLN A 1 189 ? 60.636 4.959 -80.196 1.00 97.31 189 GLN A O 1
ATOM 1556 N N . LYS A 1 190 ? 58.909 5.859 -79.062 1.00 97.94 190 LYS A N 1
ATOM 1557 C CA . LYS A 1 190 ? 58.670 6.957 -80.004 1.00 97.94 190 LYS A CA 1
ATOM 1558 C C . LYS A 1 190 ? 59.915 7.828 -80.172 1.00 97.94 190 LYS A C 1
ATOM 1560 O O . LYS A 1 190 ? 60.342 8.037 -81.298 1.00 97.94 190 LYS A O 1
ATOM 1565 N N . MET A 1 191 ? 60.545 8.262 -79.079 1.00 97.06 191 MET A N 1
ATOM 1566 C CA . MET A 1 191 ? 61.790 9.044 -79.143 1.00 97.06 191 MET A CA 1
ATOM 1567 C C . MET A 1 191 ? 62.927 8.283 -79.839 1.00 97.06 191 MET A C 1
ATOM 1569 O O . MET A 1 191 ? 63.740 8.887 -80.536 1.00 97.06 191 MET A O 1
ATOM 1573 N N . GLY A 1 192 ? 63.002 6.961 -79.653 1.00 96.25 192 GLY A N 1
ATOM 1574 C CA . GLY A 1 192 ? 63.927 6.103 -80.393 1.00 96.25 192 GLY A CA 1
ATOM 1575 C C . GLY A 1 192 ? 63.636 6.097 -81.895 1.00 96.25 192 GLY A C 1
ATOM 1576 O O . GLY A 1 192 ? 64.546 6.304 -82.695 1.00 96.25 192 GLY A O 1
ATOM 1577 N N . SER A 1 193 ? 62.368 5.924 -82.275 1.00 96.31 193 SER A N 1
ATOM 1578 C CA . SER A 1 193 ? 61.920 5.953 -83.672 1.00 96.31 193 SER A CA 1
ATOM 1579 C C . SER A 1 193 ? 62.141 7.317 -84.331 1.00 96.31 193 SER A C 1
ATOM 1581 O O . SER A 1 193 ? 62.614 7.369 -85.463 1.00 96.31 193 SER A O 1
ATOM 1583 N N . ASP A 1 194 ? 61.849 8.416 -83.631 1.00 96.81 194 ASP A N 1
ATOM 1584 C CA . ASP A 1 194 ? 62.023 9.784 -84.134 1.00 96.81 194 ASP A CA 1
ATOM 1585 C C . ASP A 1 194 ? 63.505 10.066 -84.443 1.00 96.81 194 ASP A C 1
ATOM 1587 O O . ASP A 1 194 ? 63.821 10.583 -85.514 1.00 96.81 194 ASP A O 1
ATOM 1591 N N . LYS A 1 195 ? 64.431 9.624 -83.577 1.00 97.12 195 LYS A N 1
ATOM 1592 C CA . LYS A 1 195 ? 65.884 9.709 -83.833 1.00 97.12 195 LYS A CA 1
ATOM 1593 C C . LYS A 1 195 ? 66.307 8.918 -85.070 1.00 97.12 195 LYS A C 1
ATOM 1595 O O . LYS A 1 195 ? 67.124 9.387 -85.857 1.00 97.12 195 LYS A O 1
ATOM 1600 N N . VAL A 1 196 ? 65.771 7.710 -85.251 1.00 96.50 196 VAL A N 1
ATOM 1601 C CA . VAL A 1 196 ? 66.057 6.886 -86.437 1.00 96.50 196 VAL A CA 1
ATOM 1602 C C . VAL A 1 196 ? 65.530 7.568 -87.702 1.00 96.50 196 VAL A C 1
ATOM 1604 O O . VAL A 1 196 ? 66.244 7.644 -88.703 1.00 96.50 196 VAL A O 1
ATOM 1607 N N . ALA A 1 197 ? 64.312 8.110 -87.656 1.00 95.38 197 ALA A N 1
ATOM 1608 C CA . ALA A 1 197 ? 63.730 8.859 -88.763 1.00 95.38 197 ALA A CA 1
ATOM 1609 C C . ALA A 1 197 ? 64.567 10.101 -89.114 1.00 95.38 197 ALA A C 1
ATOM 1611 O O . ALA A 1 197 ? 64.838 10.334 -90.289 1.00 95.38 197 ALA A O 1
ATOM 1612 N N . GLU A 1 198 ? 65.043 10.855 -88.120 1.00 96.50 198 GLU A N 1
ATOM 1613 C CA . GLU A 1 198 ? 65.917 12.022 -88.313 1.00 96.50 198 GLU A CA 1
ATOM 1614 C C . GLU A 1 198 ? 67.233 11.664 -89.029 1.00 96.50 198 GLU A C 1
ATOM 1616 O O . GLU A 1 198 ? 67.670 12.388 -89.931 1.00 96.50 198 GLU A O 1
ATOM 1621 N N . VAL A 1 199 ? 67.830 10.507 -88.709 1.00 96.31 199 VAL A N 1
ATOM 1622 C CA . VAL A 1 199 ? 69.005 9.978 -89.427 1.00 96.31 199 VAL A CA 1
ATOM 1623 C C . VAL A 1 199 ? 68.676 9.694 -90.896 1.00 96.31 199 VAL A C 1
ATOM 1625 O O . VAL A 1 199 ? 69.455 10.060 -91.782 1.00 96.31 199 VAL A O 1
ATOM 1628 N N . TYR A 1 200 ? 67.523 9.080 -91.184 1.00 97.19 200 TYR A N 1
ATOM 1629 C CA . TYR A 1 200 ? 67.089 8.832 -92.563 1.00 97.19 200 TYR A CA 1
ATOM 1630 C C . TYR A 1 200 ? 66.804 10.127 -93.327 1.00 97.19 200 TYR A C 1
ATOM 1632 O O . TYR A 1 200 ? 67.292 10.271 -94.448 1.00 97.19 200 TYR A O 1
ATOM 1640 N N . TYR A 1 201 ? 66.094 11.087 -92.728 1.00 96.62 201 TYR A N 1
ATOM 1641 C CA . TYR A 1 201 ? 65.854 12.398 -93.339 1.00 96.62 201 TYR A CA 1
ATOM 1642 C C . TYR A 1 201 ? 67.165 13.129 -93.641 1.00 96.62 201 TYR A C 1
ATOM 1644 O O . TYR A 1 201 ? 67.341 13.644 -94.744 1.00 96.62 201 TYR A O 1
ATOM 1652 N N . SER A 1 202 ? 68.126 13.098 -92.715 1.00 95.50 202 SER A N 1
ATOM 1653 C CA . SER A 1 202 ? 69.460 13.676 -92.925 1.00 95.50 202 SER A CA 1
ATOM 1654 C C . SER A 1 202 ? 70.212 12.990 -94.071 1.00 95.50 202 SER A C 1
ATOM 1656 O O . SER A 1 202 ? 70.878 13.648 -94.873 1.00 95.50 202 SER A O 1
ATOM 1658 N N . ARG A 1 203 ? 70.098 11.660 -94.190 1.00 95.81 203 ARG A N 1
ATOM 1659 C CA . ARG A 1 203 ? 70.694 10.896 -95.295 1.00 95.81 203 ARG A CA 1
ATOM 1660 C C . ARG A 1 203 ? 70.058 11.246 -96.640 1.00 95.81 203 ARG A C 1
ATOM 1662 O O . ARG A 1 203 ? 70.798 11.428 -97.602 1.00 95.81 203 ARG A O 1
ATOM 1669 N N . ILE A 1 204 ? 68.731 11.351 -96.700 1.00 94.88 204 ILE A N 1
ATOM 1670 C CA . ILE A 1 204 ? 68.000 11.756 -97.909 1.00 94.88 204 ILE A CA 1
ATOM 1671 C C . ILE A 1 204 ? 68.419 13.170 -98.320 1.00 94.88 204 ILE A C 1
ATOM 1673 O O . ILE A 1 204 ? 68.875 13.348 -99.442 1.00 94.88 204 ILE A O 1
ATOM 1677 N N . ALA A 1 205 ? 68.422 14.135 -97.396 1.00 94.75 205 ALA A N 1
ATOM 1678 C CA . ALA A 1 205 ? 68.855 15.505 -97.683 1.00 94.75 205 ALA A CA 1
ATOM 1679 C C . ALA A 1 205 ? 70.304 15.581 -98.218 1.00 94.75 205 ALA A C 1
ATOM 1681 O O . ALA A 1 205 ? 70.618 16.371 -99.112 1.00 94.75 205 ALA A O 1
ATOM 1682 N N . ASN A 1 206 ? 71.205 14.735 -97.704 1.00 93.81 206 ASN A N 1
ATOM 1683 C CA . ASN A 1 206 ? 72.576 14.623 -98.213 1.00 93.81 206 ASN A CA 1
ATOM 1684 C C . ASN A 1 206 ? 72.649 13.999 -99.618 1.00 93.81 206 ASN A C 1
ATOM 1686 O O . ASN A 1 206 ? 73.476 14.420 -100.436 1.00 93.81 206 ASN A O 1
ATOM 1690 N N . LEU A 1 207 ? 71.810 12.997 -99.900 1.00 94.12 207 LEU A N 1
ATOM 1691 C CA . LEU A 1 207 ? 71.686 12.403 -101.232 1.00 94.12 207 LEU A CA 1
ATOM 1692 C C . LEU A 1 207 ? 71.118 13.416 -102.227 1.00 94.12 207 LEU A C 1
ATOM 1694 O O . LEU A 1 207 ? 71.728 13.593 -103.276 1.00 94.12 207 LEU A O 1
ATOM 1698 N N . ASP A 1 208 ? 70.066 14.154 -101.872 1.00 94.00 208 ASP A N 1
ATOM 1699 C CA . ASP A 1 208 ? 69.483 15.215 -102.706 1.00 94.00 208 ASP A CA 1
ATOM 1700 C C . ASP A 1 208 ? 70.529 16.275 -103.067 1.00 94.00 208 ASP A C 1
ATOM 1702 O O . ASP A 1 208 ? 70.691 16.640 -104.230 1.00 94.00 208 ASP A O 1
ATOM 1706 N N . LYS A 1 209 ? 71.342 16.707 -102.093 1.00 94.25 209 LYS A N 1
ATOM 1707 C CA . LYS A 1 209 ? 72.462 17.631 -102.343 1.00 94.25 209 LYS A CA 1
ATOM 1708 C C . LYS A 1 209 ? 73.515 17.041 -103.285 1.00 94.25 209 LYS A C 1
ATOM 1710 O O . LYS A 1 209 ? 74.160 17.779 -104.030 1.00 94.25 209 LYS A O 1
ATOM 1715 N N . SER A 1 210 ? 73.736 15.730 -103.227 1.00 92.56 210 SER A N 1
ATOM 1716 C CA . SER A 1 210 ? 74.670 15.031 -104.115 1.00 92.56 210 SER A CA 1
ATOM 1717 C C . SER A 1 210 ? 74.105 14.909 -105.530 1.00 92.56 210 SER A C 1
ATOM 1719 O O . SER A 1 210 ? 74.821 15.203 -106.484 1.00 92.56 210 SER A O 1
ATOM 1721 N N . ILE A 1 211 ? 72.822 14.563 -105.664 1.00 92.88 211 ILE A N 1
ATOM 1722 C CA . ILE A 1 211 ? 72.089 14.530 -106.934 1.00 92.88 211 ILE A CA 1
ATOM 1723 C C . ILE A 1 211 ? 72.121 15.911 -107.586 1.00 92.88 211 ILE A C 1
ATOM 1725 O O . ILE A 1 211 ? 72.583 16.017 -108.715 1.00 92.88 211 ILE A O 1
ATOM 1729 N N . LEU A 1 212 ? 71.787 16.979 -106.856 1.00 93.38 212 LEU A N 1
ATOM 1730 C CA . LEU A 1 212 ? 71.814 18.349 -107.377 1.00 93.38 212 LEU A CA 1
ATOM 1731 C C . LEU A 1 212 ? 73.207 18.751 -107.902 1.00 93.38 212 LEU A C 1
ATOM 1733 O O . LEU A 1 212 ? 73.331 19.419 -108.929 1.00 93.38 212 LEU A O 1
ATOM 1737 N N . LYS A 1 213 ? 74.288 18.323 -107.230 1.00 91.94 213 LYS A N 1
ATOM 1738 C CA . LYS A 1 213 ? 75.663 18.524 -107.727 1.00 91.94 213 LYS A CA 1
ATOM 1739 C C . LYS A 1 213 ? 75.914 17.763 -109.029 1.00 91.94 213 LYS A C 1
ATOM 1741 O O . LYS A 1 213 ? 76.547 18.319 -109.927 1.00 91.94 213 LYS A O 1
ATOM 1746 N N . PHE A 1 214 ? 75.452 16.515 -109.129 1.00 90.38 214 PHE A N 1
ATOM 1747 C CA . PHE A 1 214 ? 75.541 15.739 -110.366 1.00 90.38 214 PHE A CA 1
ATOM 1748 C C . PHE A 1 214 ? 74.723 16.382 -111.488 1.00 90.38 214 PHE A C 1
ATOM 1750 O O . PHE A 1 214 ? 75.266 16.567 -112.571 1.00 90.38 214 PHE A O 1
ATOM 1757 N N . GLU A 1 215 ? 73.486 16.803 -111.226 1.00 90.38 215 GLU A N 1
ATOM 1758 C CA . GLU A 1 215 ? 72.626 17.521 -112.176 1.00 90.38 215 GLU A CA 1
ATOM 1759 C C . GLU A 1 215 ? 73.267 18.825 -112.658 1.00 90.38 215 GLU A C 1
ATOM 1761 O O . GLU A 1 215 ? 73.258 19.112 -113.853 1.00 90.38 215 GLU A O 1
ATOM 1766 N N . THR A 1 216 ? 73.897 19.585 -111.755 1.00 87.50 216 THR A N 1
ATOM 1767 C CA . THR A 1 216 ? 74.629 20.815 -112.101 1.00 87.50 216 THR A CA 1
ATOM 1768 C C . THR A 1 216 ? 75.847 20.507 -112.976 1.00 87.50 216 THR A C 1
ATOM 1770 O O . THR A 1 216 ? 76.099 21.196 -113.964 1.00 87.50 216 THR A O 1
ATOM 1773 N N . ARG A 1 217 ? 76.613 19.458 -112.640 1.00 85.25 217 ARG A N 1
ATOM 1774 C CA . ARG A 1 217 ? 77.785 19.029 -113.421 1.00 85.25 217 ARG A CA 1
ATOM 1775 C C . ARG A 1 217 ? 77.381 18.520 -114.806 1.00 85.25 217 ARG A C 1
ATOM 1777 O O . ARG A 1 217 ? 78.038 18.872 -115.778 1.00 85.25 217 ARG A O 1
ATOM 1784 N N . LEU A 1 218 ? 76.305 17.738 -114.894 1.00 87.12 218 LEU A N 1
ATOM 1785 C CA . LEU A 1 218 ? 75.729 17.263 -116.153 1.00 87.12 218 LEU A CA 1
ATOM 1786 C C . LEU A 1 218 ? 75.214 18.427 -116.994 1.00 87.12 218 LEU A C 1
ATOM 1788 O O . LEU A 1 218 ? 75.593 18.527 -118.152 1.00 87.12 218 LEU A O 1
ATOM 1792 N N . SER A 1 219 ? 74.441 19.341 -116.404 1.00 85.31 219 SER A N 1
ATOM 1793 C CA . SER A 1 219 ? 73.992 20.564 -117.080 1.00 85.31 219 SER A CA 1
ATOM 1794 C C . SER A 1 219 ? 75.176 21.350 -117.636 1.00 85.31 219 SER A C 1
ATOM 1796 O O . SER A 1 219 ? 75.146 21.736 -118.791 1.00 85.31 219 SER A O 1
ATOM 1798 N N . LYS A 1 220 ? 76.270 21.501 -116.878 1.00 84.56 220 LYS A N 1
ATOM 1799 C CA . LYS A 1 220 ? 77.487 22.168 -117.364 1.00 84.56 220 LYS A CA 1
ATOM 1800 C C . LYS A 1 220 ? 78.171 21.426 -118.524 1.00 84.56 220 LYS A C 1
ATOM 1802 O O . LYS A 1 220 ? 78.683 22.082 -119.418 1.00 84.56 220 LYS A O 1
ATOM 1807 N N . MET A 1 221 ? 78.202 20.090 -118.509 1.00 80.56 221 MET A N 1
ATOM 1808 C CA . MET A 1 221 ? 78.744 19.288 -119.622 1.00 80.56 221 MET A CA 1
ATOM 1809 C C . MET A 1 221 ? 77.827 19.258 -120.849 1.00 80.56 221 MET A C 1
ATOM 1811 O O . MET A 1 221 ? 78.304 18.985 -121.941 1.00 80.56 221 MET A O 1
ATOM 1815 N N . LEU A 1 222 ? 76.522 19.467 -120.673 1.00 75.81 222 LEU A N 1
ATOM 1816 C CA . LEU A 1 222 ? 75.529 19.444 -121.750 1.00 75.81 222 LEU A CA 1
ATOM 1817 C C . LEU A 1 222 ? 75.209 20.847 -122.286 1.00 75.81 222 LEU A C 1
ATOM 1819 O O . LEU A 1 222 ? 74.762 20.967 -123.420 1.00 75.81 222 LEU A O 1
ATOM 1823 N N . SER A 1 223 ? 75.496 21.905 -121.522 1.00 69.69 223 SER A N 1
ATOM 1824 C CA . SER A 1 223 ? 75.559 23.305 -121.969 1.00 69.69 223 SER A CA 1
ATOM 1825 C C . SER A 1 223 ? 76.841 23.584 -122.764 1.00 69.69 223 SER A C 1
ATOM 1827 O O . SER A 1 223 ? 77.518 24.583 -122.535 1.00 69.69 223 SER A O 1
ATOM 1829 N N . VAL A 1 224 ? 77.183 22.677 -123.677 1.00 56.59 224 VAL A N 1
ATOM 1830 C CA . VAL A 1 224 ? 78.144 22.930 -124.751 1.00 56.59 224 VAL A CA 1
ATOM 1831 C C . VAL A 1 224 ? 77.378 23.722 -125.801 1.00 56.59 224 VAL A C 1
ATOM 1833 O O . VAL A 1 224 ? 76.421 23.210 -126.389 1.00 56.59 224 VAL A O 1
ATOM 1836 N N . ASP A 1 225 ? 77.755 24.984 -125.990 1.00 54.56 225 ASP A N 1
ATOM 1837 C CA . ASP A 1 225 ? 77.233 25.786 -127.089 1.00 54.56 225 ASP A CA 1
ATOM 1838 C C . ASP A 1 225 ? 77.572 25.086 -128.414 1.00 54.56 225 ASP A C 1
ATOM 1840 O O . ASP A 1 225 ? 78.634 24.484 -128.575 1.00 54.56 225 ASP A O 1
ATOM 1844 N N . VAL A 1 226 ? 76.653 25.139 -129.383 1.00 55.25 226 VAL A N 1
ATOM 1845 C CA . VAL A 1 226 ? 76.767 24.434 -130.679 1.00 55.25 226 VAL A CA 1
ATOM 1846 C C . VAL A 1 226 ? 78.044 24.829 -131.454 1.00 55.25 226 VAL A C 1
ATOM 1848 O O . VAL A 1 226 ? 78.454 24.127 -132.376 1.00 55.25 226 VAL A O 1
ATOM 1851 N N . GLU A 1 227 ? 78.719 25.905 -131.045 1.00 53.16 227 GLU A N 1
ATOM 1852 C CA . GLU A 1 227 ? 79.973 26.400 -131.618 1.00 53.16 227 GLU A CA 1
ATOM 1853 C C . GLU A 1 227 ? 81.248 25.688 -131.090 1.00 53.16 227 GLU A C 1
ATOM 1855 O O . GLU A 1 227 ? 82.284 25.766 -131.748 1.00 53.16 227 GLU A O 1
ATOM 1860 N N . ASP A 1 228 ? 81.181 24.906 -129.998 1.00 48.41 228 ASP A N 1
ATOM 1861 C CA . ASP A 1 228 ? 82.345 24.240 -129.362 1.00 48.41 228 ASP A CA 1
ATOM 1862 C C . ASP A 1 228 ? 82.554 22.759 -129.777 1.00 48.41 228 ASP A C 1
ATOM 1864 O O . ASP A 1 228 ? 83.468 22.071 -129.308 1.00 48.41 228 ASP A O 1
ATOM 1868 N N . PHE A 1 229 ? 81.747 22.248 -130.712 1.00 47.66 229 PHE A N 1
ATOM 1869 C CA . PHE A 1 229 ? 81.797 20.855 -131.185 1.00 47.66 229 PHE A CA 1
ATOM 1870 C C . PHE A 1 229 ? 83.054 20.379 -131.966 1.00 47.66 229 PHE A C 1
ATOM 1872 O O . PHE A 1 229 ? 83.193 19.159 -132.098 1.00 47.66 229 PHE A O 1
ATOM 1879 N N . PRO A 1 230 ? 84.009 21.206 -132.457 1.00 45.44 230 PRO A N 1
ATOM 1880 C CA . PRO A 1 230 ? 85.192 20.665 -133.144 1.00 45.44 230 PRO A CA 1
ATOM 1881 C C . PRO A 1 230 ? 86.250 20.016 -132.231 1.00 45.44 230 PRO A C 1
ATOM 1883 O O . PRO A 1 230 ? 87.125 19.324 -132.747 1.00 45.44 230 PRO A O 1
ATOM 1886 N N . ASN A 1 231 ? 86.197 20.201 -130.904 1.00 47.78 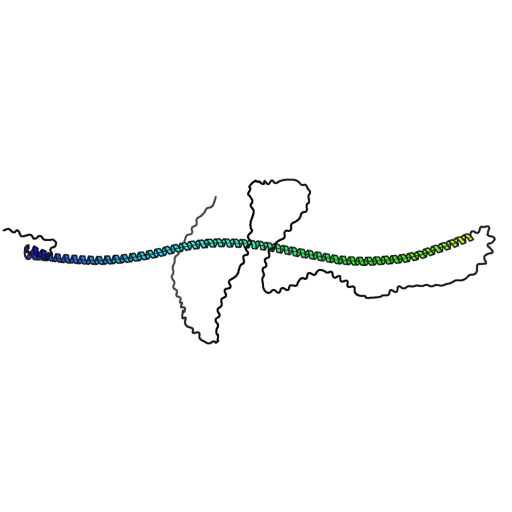231 ASN A N 1
ATOM 1887 C CA . ASN A 1 231 ? 87.274 19.769 -129.991 1.00 47.78 231 ASN A CA 1
ATOM 1888 C C . ASN A 1 231 ? 86.953 18.536 -129.119 1.00 47.78 231 ASN A C 1
ATOM 1890 O O . ASN A 1 231 ? 87.805 18.096 -128.352 1.00 47.78 231 ASN A O 1
ATOM 1894 N N . LEU A 1 232 ? 85.773 17.919 -129.261 1.00 41.47 232 LEU A N 1
ATOM 1895 C CA . LEU A 1 232 ? 85.319 16.826 -128.381 1.00 41.47 232 LEU A CA 1
ATOM 1896 C C . LEU A 1 232 ? 85.845 15.418 -128.754 1.00 41.47 232 LEU A C 1
ATOM 1898 O O . LEU A 1 232 ? 85.494 14.439 -128.103 1.00 41.47 232 LEU A O 1
ATOM 1902 N N . VAL A 1 233 ? 86.680 15.295 -129.793 1.00 47.59 233 VAL A N 1
ATOM 1903 C CA . VAL A 1 233 ? 87.213 14.004 -130.288 1.00 47.59 233 VAL A CA 1
ATOM 1904 C C . VAL A 1 233 ? 88.598 13.655 -129.700 1.00 47.59 233 VAL A C 1
ATOM 1906 O O . VAL A 1 233 ? 89.075 12.547 -129.912 1.00 47.59 233 VAL A O 1
ATOM 1909 N N . A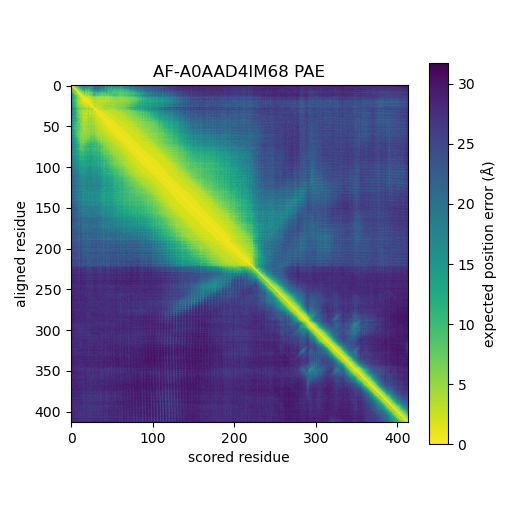SN A 1 234 ? 89.221 14.528 -128.890 1.00 45.88 234 ASN A N 1
ATOM 1910 C CA . ASN A 1 234 ? 90.622 14.360 -128.449 1.00 45.88 234 ASN A CA 1
ATOM 1911 C C . ASN A 1 234 ? 90.879 14.263 -126.924 1.00 45.88 234 ASN A C 1
ATOM 1913 O O . ASN A 1 234 ? 92.038 14.266 -126.527 1.00 45.88 234 ASN A O 1
ATOM 1917 N N . GLU A 1 235 ? 89.867 14.132 -126.059 1.00 42.06 235 GLU A N 1
ATOM 1918 C CA . GLU A 1 235 ? 90.073 14.013 -124.592 1.00 42.06 235 GLU A CA 1
ATOM 1919 C C . GLU A 1 235 ? 89.355 12.798 -123.964 1.00 42.06 235 GLU A C 1
ATOM 1921 O O . GLU A 1 235 ? 88.867 12.853 -122.836 1.00 42.06 235 GLU A O 1
ATOM 1926 N N . MET A 1 236 ? 89.281 11.669 -124.683 1.00 41.69 236 MET A N 1
ATOM 1927 C CA . MET A 1 236 ? 88.676 10.421 -124.178 1.00 41.69 236 MET A CA 1
ATOM 1928 C C . MET A 1 236 ? 89.687 9.399 -123.611 1.00 41.69 236 MET A C 1
ATOM 1930 O O . MET A 1 236 ? 89.286 8.273 -123.326 1.00 41.69 236 MET A O 1
ATOM 1934 N N . ASP A 1 237 ? 90.953 9.786 -123.387 1.00 40.44 237 ASP A N 1
ATOM 1935 C CA . ASP A 1 237 ? 92.046 8.850 -123.042 1.00 40.44 237 ASP A CA 1
ATOM 1936 C C . ASP A 1 237 ? 92.681 8.979 -121.633 1.00 40.44 237 ASP A C 1
ATOM 1938 O O . ASP A 1 237 ? 93.491 8.129 -121.279 1.00 40.44 237 ASP A O 1
ATOM 1942 N N . ASP A 1 238 ? 92.289 9.923 -120.762 1.00 40.97 238 ASP A N 1
ATOM 1943 C CA . ASP A 1 238 ? 93.034 10.193 -119.503 1.00 40.97 238 ASP A CA 1
ATOM 1944 C C . ASP A 1 238 ? 92.247 10.021 -118.184 1.00 40.97 238 ASP A C 1
ATOM 1946 O O . ASP A 1 238 ? 92.426 10.754 -117.210 1.00 40.97 238 ASP A O 1
ATOM 1950 N N . CYS A 1 239 ? 91.382 9.009 -118.081 1.00 38.91 239 CYS A N 1
ATOM 1951 C CA . CYS A 1 239 ? 90.766 8.640 -116.794 1.00 38.91 239 CYS A CA 1
ATOM 1952 C C . CYS A 1 239 ? 90.903 7.148 -116.478 1.00 38.91 239 CYS A C 1
ATOM 1954 O O . CYS A 1 239 ? 89.923 6.424 -116.300 1.00 38.91 239 CYS A O 1
ATOM 1956 N N . ALA A 1 240 ? 92.155 6.712 -116.337 1.00 36.09 240 ALA A N 1
ATOM 1957 C CA . ALA A 1 240 ? 92.525 5.482 -115.653 1.00 36.09 240 ALA A CA 1
ATOM 1958 C C . ALA A 1 240 ? 93.381 5.799 -114.407 1.00 36.09 240 ALA A C 1
ATOM 1960 O O . ALA A 1 240 ? 94.379 6.502 -114.495 1.00 36.09 240 ALA A O 1
ATOM 1961 N N . LEU A 1 241 ? 93.003 5.181 -113.277 1.00 40.09 241 LEU A N 1
ATOM 1962 C CA . LEU A 1 241 ? 93.793 4.914 -112.056 1.00 40.09 241 LEU A CA 1
ATOM 1963 C C . LEU A 1 241 ? 93.909 6.003 -110.962 1.00 40.09 241 LEU A C 1
ATOM 1965 O O . LEU A 1 241 ? 94.746 6.889 -111.023 1.00 40.09 241 LEU A O 1
ATOM 1969 N N . THR A 1 242 ? 93.149 5.814 -109.870 1.00 37.69 242 THR A N 1
ATOM 1970 C CA . THR A 1 242 ? 93.583 5.682 -108.445 1.00 37.69 242 THR A CA 1
ATOM 1971 C C . THR A 1 242 ? 92.334 5.231 -107.651 1.00 37.69 242 THR A C 1
ATOM 1973 O O . THR A 1 242 ? 91.309 5.896 -107.692 1.00 37.69 242 THR A O 1
ATOM 1976 N N . SER A 1 243 ? 92.173 4.025 -107.094 1.00 35.47 243 SER A N 1
ATOM 1977 C CA . SER A 1 243 ? 92.970 3.178 -106.190 1.00 35.47 243 SER A CA 1
ATOM 1978 C C . SER A 1 243 ? 93.163 3.748 -104.772 1.00 35.47 243 SER A C 1
ATOM 1980 O O . SER A 1 243 ? 94.024 4.593 -104.559 1.00 35.47 243 SER A O 1
ATOM 1982 N N . ASN A 1 244 ? 92.442 3.126 -103.819 1.00 35.78 244 ASN A N 1
ATOM 1983 C CA . ASN A 1 244 ? 92.671 3.000 -102.361 1.00 35.78 244 ASN A CA 1
ATOM 1984 C C . ASN A 1 244 ? 92.157 4.104 -101.407 1.00 35.78 244 ASN A C 1
ATOM 1986 O O . ASN A 1 244 ? 92.752 5.166 -101.302 1.00 35.78 244 ASN A O 1
ATOM 1990 N N . HIS A 1 245 ? 91.174 3.770 -100.551 1.00 35.34 245 HIS A N 1
ATOM 1991 C CA . HIS A 1 245 ? 91.482 3.348 -99.172 1.00 35.34 245 HIS A CA 1
ATOM 1992 C C . HIS A 1 245 ? 90.273 2.725 -98.446 1.00 35.34 245 HIS A C 1
ATOM 1994 O O . HIS A 1 245 ? 89.282 3.381 -98.139 1.00 35.34 245 HIS A O 1
ATOM 2000 N N . SER A 1 246 ? 90.412 1.444 -98.113 1.00 41.34 246 SER A N 1
ATOM 2001 C CA . SER A 1 246 ? 89.642 0.713 -97.109 1.00 41.34 246 SER A CA 1
ATOM 2002 C C . SER A 1 246 ? 90.253 0.911 -95.712 1.00 41.34 246 SER A C 1
ATOM 2004 O O . SER A 1 246 ? 91.429 0.595 -95.523 1.00 41.34 246 SER A O 1
ATOM 2006 N N . LYS A 1 247 ? 89.449 1.387 -94.755 1.00 38.25 247 LYS A N 1
ATOM 2007 C CA . LYS A 1 247 ? 89.499 1.160 -93.290 1.00 38.25 247 LYS A CA 1
ATOM 2008 C C . LYS A 1 247 ? 88.050 1.399 -92.818 1.00 38.25 247 LYS A C 1
ATOM 2010 O O . LYS A 1 247 ? 87.505 2.447 -93.128 1.00 38.25 247 LYS A O 1
ATOM 2015 N N . GLY A 1 248 ? 87.301 0.481 -92.217 1.00 37.44 248 GLY A N 1
ATOM 2016 C CA . GLY A 1 248 ? 87.703 -0.582 -91.310 1.00 37.44 248 GLY A CA 1
ATOM 2017 C C . GLY A 1 248 ? 87.714 -0.049 -89.881 1.00 37.44 248 GLY A C 1
ATOM 2018 O O . GLY A 1 248 ? 88.796 0.082 -89.336 1.00 37.44 248 GLY A O 1
ATOM 2019 N N . GLU A 1 249 ? 86.543 0.271 -89.318 1.00 34.94 249 GLU A N 1
ATOM 2020 C CA . GLU A 1 249 ? 86.308 0.261 -87.867 1.00 34.94 249 GLU A CA 1
ATOM 2021 C C . GLU A 1 249 ? 84.891 -0.255 -87.594 1.00 34.94 249 GLU A C 1
ATOM 2023 O O . GLU A 1 249 ? 83.883 0.442 -87.724 1.00 34.94 249 GLU A O 1
ATOM 2028 N N . GLU A 1 250 ? 84.848 -1.542 -87.257 1.00 38.66 250 GLU A N 1
ATOM 2029 C CA . GLU A 1 250 ? 83.816 -2.135 -86.426 1.00 38.66 250 GLU A CA 1
ATOM 2030 C C . GLU A 1 250 ? 83.770 -1.389 -85.089 1.00 38.66 250 GLU A C 1
ATOM 2032 O O . GLU A 1 250 ? 84.785 -1.244 -84.419 1.00 38.66 250 GLU A O 1
ATOM 2037 N N . ASN A 1 251 ? 82.579 -0.983 -84.664 1.00 37.06 251 ASN A N 1
ATOM 2038 C CA . ASN A 1 251 ? 82.268 -0.830 -83.248 1.00 37.06 251 ASN A CA 1
ATOM 2039 C C . ASN A 1 251 ? 80.869 -1.396 -83.019 1.00 37.06 251 ASN A C 1
ATOM 2041 O O . ASN A 1 251 ? 79.869 -0.684 -82.933 1.00 37.06 251 ASN A O 1
ATOM 2045 N N . GLY A 1 252 ? 80.811 -2.726 -82.947 1.00 41.62 252 GLY A N 1
ATOM 2046 C CA . GLY A 1 252 ? 79.728 -3.410 -82.264 1.00 41.62 252 GLY A CA 1
ATOM 2047 C C . GLY A 1 252 ? 79.849 -3.130 -80.771 1.00 41.62 252 GLY A C 1
ATOM 2048 O O . GLY A 1 252 ? 80.688 -3.719 -80.099 1.00 41.62 252 GLY A O 1
ATOM 2049 N N . ASN A 1 253 ? 79.004 -2.247 -80.243 1.00 36.41 253 ASN A N 1
ATOM 2050 C CA . ASN A 1 253 ? 78.750 -2.182 -78.808 1.00 36.41 253 ASN A CA 1
ATOM 2051 C C . ASN A 1 253 ? 77.329 -2.686 -78.551 1.00 36.41 253 ASN A C 1
ATOM 2053 O O . ASN A 1 253 ? 76.374 -1.922 -78.434 1.00 36.41 253 ASN A O 1
ATOM 2057 N N . ALA A 1 254 ? 77.198 -4.012 -78.529 1.00 40.06 254 ALA A N 1
ATOM 2058 C CA . ALA A 1 254 ? 76.066 -4.685 -77.921 1.00 40.06 254 ALA A CA 1
ATOM 2059 C C . ALA A 1 254 ? 76.241 -4.610 -76.398 1.00 40.06 254 ALA A C 1
ATOM 2061 O O . ALA A 1 254 ? 76.792 -5.512 -75.768 1.00 40.06 254 ALA A O 1
ATOM 2062 N N . THR A 1 255 ? 75.782 -3.520 -75.788 1.00 37.31 255 THR A N 1
ATOM 2063 C CA . THR A 1 255 ? 75.544 -3.484 -74.346 1.00 37.31 255 THR A CA 1
ATOM 2064 C C . THR A 1 255 ? 74.255 -4.243 -74.057 1.00 37.31 255 THR A C 1
ATOM 2066 O O . THR A 1 255 ? 73.154 -3.697 -74.071 1.00 37.31 255 THR A O 1
ATOM 2069 N N . SER A 1 256 ? 74.398 -5.535 -73.774 1.00 45.59 256 SER A N 1
ATOM 2070 C CA . SER A 1 256 ? 73.407 -6.296 -73.020 1.00 45.59 256 SER A CA 1
ATOM 2071 C C . SER A 1 256 ? 73.070 -5.541 -71.726 1.00 45.59 256 SER A C 1
ATOM 2073 O O . SER A 1 256 ? 73.993 -5.216 -70.969 1.00 45.59 256 SER A O 1
ATOM 2075 N N . PRO A 1 257 ? 71.793 -5.319 -71.375 1.00 42.94 257 PRO A N 1
ATOM 2076 C CA . PRO A 1 257 ? 71.446 -5.017 -70.000 1.00 42.94 257 PRO A CA 1
ATOM 2077 C C . PRO A 1 257 ? 71.663 -6.299 -69.193 1.00 42.94 257 PRO A C 1
ATOM 2079 O O . PRO A 1 257 ? 70.827 -7.201 -69.157 1.00 42.94 257 PRO A O 1
ATOM 2082 N N . LYS A 1 258 ? 72.819 -6.395 -68.536 1.00 42.59 258 LYS A N 1
ATOM 2083 C CA . LYS A 1 258 ? 73.020 -7.296 -67.403 1.00 42.59 258 LYS A CA 1
ATOM 2084 C C . LYS A 1 258 ? 72.144 -6.770 -66.266 1.00 42.59 258 LYS A C 1
ATOM 2086 O O . LYS A 1 258 ? 72.603 -5.983 -65.442 1.00 42.59 258 LYS A O 1
ATOM 2091 N N . VAL A 1 259 ? 70.873 -7.177 -66.238 1.00 39.28 259 VAL A N 1
ATOM 2092 C CA . VAL A 1 259 ? 70.019 -7.033 -65.054 1.00 39.28 259 VAL A CA 1
ATOM 2093 C C . VAL A 1 259 ? 70.592 -7.973 -64.000 1.00 39.28 259 VAL A C 1
ATOM 2095 O O . VAL A 1 259 ? 70.331 -9.173 -63.969 1.00 39.28 259 VAL A O 1
ATOM 2098 N N . ARG A 1 260 ? 71.484 -7.421 -63.180 1.00 36.59 260 ARG A N 1
ATOM 2099 C CA . ARG A 1 260 ? 71.979 -8.047 -61.964 1.00 36.59 260 ARG A CA 1
ATOM 2100 C C . ARG A 1 260 ? 70.800 -8.120 -60.998 1.00 36.59 260 ARG A C 1
ATOM 2102 O O . ARG A 1 260 ? 70.390 -7.108 -60.443 1.00 36.59 260 ARG A O 1
ATOM 2109 N N . ALA A 1 261 ? 70.267 -9.321 -60.810 1.00 49.03 261 ALA A N 1
ATOM 2110 C CA . ALA A 1 261 ? 69.516 -9.655 -59.616 1.00 49.03 261 ALA A CA 1
ATOM 2111 C C . ALA A 1 261 ? 70.468 -9.524 -58.414 1.00 49.03 261 ALA A C 1
ATOM 2113 O O . ALA A 1 261 ? 71.341 -10.366 -58.209 1.00 49.03 261 ALA A O 1
ATOM 2114 N N . THR A 1 262 ? 70.341 -8.440 -57.655 1.00 38.28 262 THR A N 1
ATOM 2115 C CA . THR A 1 262 ? 70.716 -8.412 -56.239 1.00 38.28 262 THR A CA 1
ATOM 2116 C C . THR A 1 262 ? 69.425 -8.423 -55.445 1.00 38.28 262 THR A C 1
ATOM 2118 O O . THR A 1 262 ? 68.770 -7.405 -55.240 1.00 38.28 262 THR A O 1
ATOM 2121 N N . CYS A 1 263 ? 69.046 -9.630 -55.052 1.00 49.06 263 CYS A N 1
ATOM 2122 C CA . CYS A 1 263 ? 68.352 -9.874 -53.808 1.00 49.06 263 CYS A CA 1
ATOM 2123 C C . CYS A 1 263 ? 69.266 -9.419 -52.663 1.00 49.06 263 CYS A C 1
ATOM 2125 O O . CYS A 1 263 ? 70.185 -10.144 -52.301 1.00 49.06 263 CYS A O 1
ATOM 2127 N N . ASP A 1 264 ? 69.008 -8.233 -52.115 1.00 37.28 264 ASP A N 1
ATOM 2128 C CA . ASP A 1 264 ? 69.473 -7.865 -50.782 1.00 37.28 264 ASP A CA 1
ATOM 2129 C C . ASP A 1 264 ? 68.257 -7.574 -49.908 1.00 37.28 264 ASP A C 1
ATOM 2131 O O . ASP A 1 264 ? 67.601 -6.535 -49.972 1.00 37.28 264 ASP A O 1
ATOM 2135 N N . ASN A 1 265 ? 67.961 -8.591 -49.104 1.00 54.00 265 ASN A N 1
ATOM 2136 C CA . ASN A 1 265 ? 67.222 -8.487 -47.867 1.00 54.00 265 ASN A CA 1
ATOM 2137 C C . ASN A 1 265 ? 67.953 -7.509 -46.941 1.00 54.00 265 ASN A C 1
ATOM 2139 O O . ASN A 1 265 ? 69.084 -7.751 -46.530 1.00 54.00 265 ASN A O 1
ATOM 2143 N N . SER A 1 266 ? 67.289 -6.425 -46.566 1.00 42.38 266 SER A N 1
ATOM 2144 C CA . SER A 1 266 ? 67.614 -5.625 -45.382 1.00 42.38 266 SER A CA 1
ATOM 2145 C C . SER A 1 266 ? 66.289 -5.039 -44.900 1.00 42.38 266 SER A C 1
ATOM 2147 O O . SER A 1 266 ? 65.695 -4.185 -45.543 1.00 42.38 266 SER A O 1
ATOM 2149 N N . ALA A 1 267 ? 65.619 -5.741 -43.991 1.00 46.84 267 ALA A N 1
ATOM 2150 C CA . ALA A 1 267 ? 65.791 -5.580 -42.550 1.00 46.84 267 ALA A CA 1
ATOM 2151 C C . ALA A 1 267 ? 65.296 -4.206 -42.069 1.00 46.84 267 ALA A C 1
ATOM 2153 O O . ALA A 1 267 ? 65.996 -3.205 -42.140 1.00 46.84 267 ALA A O 1
ATOM 2154 N N . GLY A 1 268 ? 64.077 -4.221 -41.524 1.00 48.44 268 GLY A N 1
ATOM 2155 C CA . GLY A 1 268 ? 63.750 -3.484 -40.308 1.00 48.44 268 GLY A CA 1
ATOM 2156 C C . GLY A 1 268 ? 63.668 -1.966 -40.409 1.00 48.44 268 GLY A C 1
ATOM 2157 O O . GLY A 1 268 ? 64.557 -1.261 -39.953 1.00 48.44 268 GLY A O 1
ATOM 2158 N N . SER A 1 269 ? 62.504 -1.459 -40.811 1.00 45.72 269 SER A N 1
ATOM 2159 C CA . SER A 1 269 ? 61.981 -0.235 -40.203 1.00 45.72 269 SER A CA 1
ATOM 2160 C C . SER A 1 269 ? 60.577 -0.519 -39.683 1.00 45.72 269 SER A C 1
ATOM 2162 O O . SER A 1 269 ? 59.568 -0.307 -40.352 1.00 45.72 269 SER A O 1
ATOM 2164 N N . GLN A 1 270 ? 60.528 -1.080 -38.472 1.00 42.56 270 GLN A N 1
ATOM 2165 C CA . GLN A 1 270 ? 59.341 -1.037 -37.627 1.00 42.56 270 GLN A CA 1
ATOM 2166 C C . GLN A 1 270 ? 59.145 0.414 -37.172 1.00 42.56 270 GLN A C 1
ATOM 2168 O O . GLN A 1 270 ? 59.547 0.810 -36.083 1.00 42.56 270 GLN A O 1
ATOM 2173 N N . GLY A 1 271 ? 58.513 1.215 -38.025 1.00 42.91 271 GLY A N 1
ATOM 2174 C CA . GLY A 1 271 ? 57.870 2.460 -37.627 1.00 42.91 271 GLY A CA 1
ATOM 2175 C C . GLY A 1 271 ? 56.559 2.152 -36.912 1.00 42.91 271 GLY A C 1
ATOM 2176 O O . GLY A 1 271 ? 55.484 2.392 -37.455 1.00 42.91 271 GLY A O 1
ATOM 2177 N N . VAL A 1 272 ? 56.635 1.585 -35.704 1.00 41.94 272 VAL A N 1
ATOM 2178 C CA . VAL A 1 272 ? 55.481 1.518 -34.802 1.00 41.94 272 VAL A CA 1
ATOM 2179 C C . VAL A 1 272 ? 55.336 2.901 -34.181 1.00 41.94 272 VAL A C 1
ATOM 2181 O O . VAL A 1 272 ? 55.965 3.230 -33.178 1.00 41.94 272 VAL A O 1
ATOM 2184 N N . GLY A 1 273 ? 54.517 3.736 -34.816 1.00 38.28 273 GLY A N 1
ATOM 2185 C CA . GLY A 1 273 ? 53.984 4.939 -34.197 1.00 38.28 273 GLY A CA 1
ATOM 2186 C C . GLY A 1 273 ? 53.119 4.545 -33.004 1.00 38.28 273 GLY A C 1
ATOM 2187 O O . GLY A 1 273 ? 51.931 4.267 -33.153 1.00 38.28 273 GLY A O 1
ATOM 2188 N N . LEU A 1 274 ? 53.718 4.517 -31.812 1.00 41.66 274 LEU A N 1
ATOM 2189 C CA . LEU A 1 274 ? 52.987 4.503 -30.553 1.00 41.66 274 LEU A CA 1
ATOM 2190 C C . LEU A 1 274 ? 52.337 5.876 -30.377 1.00 41.66 274 LEU A C 1
ATOM 2192 O O . LEU A 1 274 ? 52.910 6.810 -29.823 1.00 41.66 274 LEU A O 1
ATOM 2196 N N . SER A 1 275 ? 51.111 5.986 -30.882 1.00 42.72 275 SER A N 1
ATOM 2197 C CA . SER A 1 275 ? 50.147 6.971 -30.417 1.00 42.72 275 SER A CA 1
ATOM 2198 C C . SER A 1 275 ? 49.995 6.796 -28.903 1.00 42.72 275 SER A C 1
ATOM 2200 O O . SER A 1 275 ? 49.441 5.799 -28.435 1.00 42.72 275 SER A O 1
ATOM 2202 N N . GLN A 1 276 ? 50.519 7.753 -28.132 1.00 43.56 276 GLN A N 1
ATOM 2203 C CA . GLN A 1 276 ? 50.169 7.959 -26.729 1.00 43.56 276 GLN A CA 1
ATOM 2204 C C . GLN A 1 276 ? 48.671 8.288 -26.653 1.00 43.56 276 GLN A C 1
ATOM 2206 O O . GLN A 1 276 ? 48.260 9.444 -26.605 1.00 43.56 276 GLN A O 1
ATOM 2211 N N . LYS A 1 277 ? 47.831 7.252 -26.644 1.00 41.78 277 LYS A N 1
ATOM 2212 C CA . LYS A 1 277 ? 46.523 7.334 -26.003 1.00 41.78 277 LYS A CA 1
ATOM 2213 C C . LYS A 1 277 ? 46.771 7.270 -24.504 1.00 41.78 277 LYS A C 1
ATOM 2215 O O . LYS A 1 277 ? 47.319 6.288 -24.006 1.00 41.78 277 LYS A O 1
ATOM 2220 N N . GLY A 1 278 ? 46.381 8.333 -23.807 1.00 41.56 278 GLY A N 1
ATOM 2221 C CA . GLY A 1 278 ? 46.300 8.370 -22.355 1.00 41.56 278 GLY A CA 1
ATOM 2222 C C . GLY A 1 278 ? 45.462 7.199 -21.857 1.00 41.56 278 GLY A C 1
ATOM 2223 O O . GLY A 1 278 ? 44.237 7.208 -21.949 1.00 41.56 278 GLY A O 1
ATOM 2224 N N . GLY A 1 279 ? 46.147 6.175 -21.358 1.00 36.47 279 GLY A N 1
ATOM 2225 C CA . GLY A 1 279 ? 45.549 5.117 -20.571 1.00 36.47 279 GLY A CA 1
ATOM 2226 C C . GLY A 1 279 ? 45.211 5.688 -19.207 1.00 36.47 279 GLY A C 1
ATOM 2227 O O . GLY A 1 279 ? 46.076 5.809 -18.341 1.00 36.47 279 GLY A O 1
ATOM 2228 N N . VAL A 1 280 ? 43.946 6.045 -19.020 1.00 42.62 280 VAL A N 1
ATOM 2229 C CA . VAL A 1 280 ? 43.355 6.112 -17.688 1.00 42.62 280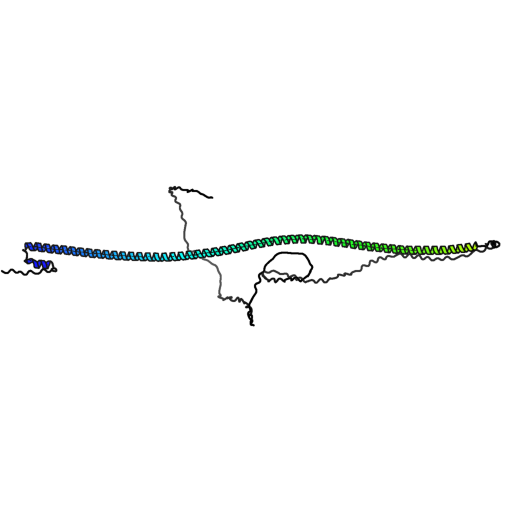 VAL A CA 1
ATOM 2230 C C . VAL A 1 280 ? 43.550 4.723 -17.082 1.00 42.62 280 VAL A C 1
ATOM 2232 O O . VAL A 1 280 ? 43.020 3.738 -17.595 1.00 42.62 280 VAL A O 1
ATOM 2235 N N . LYS A 1 281 ? 44.371 4.624 -16.032 1.00 36.47 281 LYS A N 1
ATOM 2236 C CA . LYS A 1 281 ? 44.454 3.419 -15.207 1.00 36.47 281 LYS A CA 1
ATOM 2237 C C . LYS A 1 281 ? 43.066 3.193 -14.607 1.00 36.47 281 LYS A C 1
ATOM 2239 O O . LYS A 1 281 ? 42.718 3.837 -13.623 1.00 36.47 281 LYS A O 1
ATOM 2244 N N . LEU A 1 282 ? 42.284 2.282 -15.185 1.00 39.72 282 LEU A N 1
ATOM 2245 C CA . LEU A 1 282 ? 41.258 1.595 -14.414 1.00 39.72 282 LEU A CA 1
ATOM 2246 C C . LEU A 1 282 ? 42.005 0.763 -13.372 1.00 39.72 282 LEU A C 1
ATOM 2248 O O . LEU A 1 282 ? 42.653 -0.233 -13.694 1.00 39.72 282 LEU A O 1
ATOM 2252 N N . ALA A 1 283 ? 41.955 1.218 -12.125 1.00 35.16 283 ALA A N 1
ATOM 2253 C CA . ALA A 1 283 ? 42.243 0.367 -10.993 1.00 35.16 283 ALA A CA 1
ATOM 2254 C C . ALA A 1 283 ? 41.257 -0.807 -11.042 1.00 35.16 283 ALA A C 1
ATOM 2256 O O . ALA A 1 283 ? 40.046 -0.616 -10.950 1.00 35.16 283 ALA A O 1
ATOM 2257 N N . HIS A 1 284 ? 41.782 -2.018 -11.211 1.00 32.50 284 HIS A N 1
ATOM 2258 C CA . HIS A 1 284 ? 41.053 -3.231 -10.881 1.00 32.50 284 HIS A CA 1
ATOM 2259 C C . HIS A 1 284 ? 40.935 -3.259 -9.356 1.00 32.50 284 HIS A C 1
ATOM 2261 O O . HIS A 1 284 ? 41.836 -3.708 -8.649 1.00 32.50 284 HIS A O 1
ATOM 2267 N N . LEU A 1 285 ? 39.846 -2.692 -8.847 1.00 29.16 285 LEU A N 1
ATOM 2268 C CA . LEU A 1 285 ? 39.443 -2.854 -7.462 1.00 29.16 285 LEU A CA 1
ATOM 2269 C C . LEU A 1 285 ? 38.798 -4.238 -7.375 1.00 29.16 285 LEU A C 1
ATOM 2271 O O . LEU A 1 285 ? 37.647 -4.435 -7.753 1.00 29.16 285 LEU A O 1
ATOM 2275 N N . VAL A 1 286 ? 39.588 -5.226 -6.957 1.00 36.34 286 VAL A N 1
ATOM 2276 C CA . VAL A 1 286 ? 39.041 -6.473 -6.422 1.00 36.34 286 VAL A CA 1
ATOM 2277 C C . VAL A 1 286 ? 38.477 -6.113 -5.055 1.00 36.34 286 VAL A C 1
ATOM 2279 O O . VAL A 1 286 ? 39.207 -6.054 -4.068 1.00 36.34 286 VAL A O 1
ATOM 2282 N N . VAL A 1 287 ? 37.185 -5.798 -5.018 1.00 31.75 287 VAL A N 1
ATOM 2283 C CA . VAL A 1 287 ? 36.419 -5.778 -3.774 1.00 31.75 287 VAL A CA 1
ATOM 2284 C C . VAL A 1 287 ? 36.164 -7.238 -3.424 1.00 31.75 287 VAL A C 1
ATOM 2286 O O . VAL A 1 287 ? 35.443 -7.936 -4.133 1.00 31.75 287 VAL A O 1
ATOM 2289 N N . LYS A 1 288 ? 36.818 -7.721 -2.367 1.00 35.28 288 LYS A N 1
ATOM 2290 C CA . LYS A 1 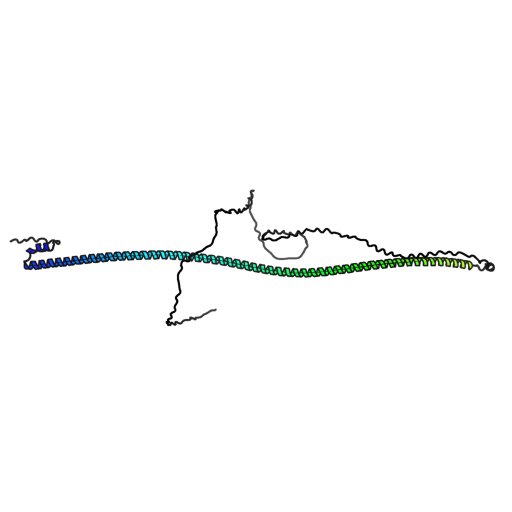288 ? 36.287 -8.851 -1.611 1.00 35.28 288 LYS A CA 1
ATOM 2291 C C . LYS A 1 288 ? 35.137 -8.297 -0.778 1.00 35.28 288 LYS A C 1
ATOM 2293 O O . LYS A 1 288 ? 35.363 -7.429 0.061 1.00 35.28 288 LYS A O 1
ATOM 2298 N N . GLU A 1 289 ? 33.929 -8.741 -1.087 1.00 34.72 289 GLU A N 1
ATOM 2299 C CA . GLU A 1 289 ? 32.757 -8.554 -0.240 1.00 34.72 289 GLU A CA 1
ATOM 2300 C C . GLU A 1 289 ? 32.883 -9.516 0.941 1.00 34.72 289 GLU A C 1
ATOM 2302 O O . GLU A 1 289 ? 32.682 -10.715 0.782 1.00 34.72 289 GLU A O 1
ATOM 2307 N N . ASP A 1 290 ? 33.252 -8.980 2.102 1.00 47.12 290 ASP A N 1
ATOM 2308 C CA . ASP A 1 290 ? 32.843 -9.540 3.384 1.00 47.12 290 ASP A CA 1
ATOM 2309 C C . ASP A 1 290 ? 31.782 -8.579 3.947 1.00 47.12 290 ASP A C 1
ATOM 2311 O O . ASP A 1 290 ? 32.061 -7.412 4.227 1.00 47.12 290 ASP A O 1
ATOM 2315 N N . ASP A 1 291 ? 30.544 -9.071 3.979 1.00 49.09 291 ASP A N 1
ATOM 2316 C CA . ASP A 1 291 ? 29.383 -8.659 4.775 1.00 49.09 291 ASP A CA 1
ATOM 2317 C C . ASP A 1 291 ? 29.425 -7.279 5.463 1.00 49.09 291 ASP A C 1
ATOM 2319 O O . ASP A 1 291 ? 29.685 -7.166 6.661 1.00 49.09 291 ASP A O 1
ATOM 2323 N N . ALA A 1 292 ? 29.039 -6.221 4.741 1.00 40.25 292 ALA A N 1
ATOM 2324 C CA . ALA A 1 292 ? 28.489 -5.010 5.357 1.00 40.25 292 ALA A CA 1
ATOM 2325 C C . ALA A 1 292 ? 27.637 -4.202 4.365 1.00 40.25 292 ALA A C 1
ATOM 2327 O O . ALA A 1 292 ? 28.139 -3.555 3.446 1.00 40.25 292 ALA A O 1
ATOM 2328 N N . SER A 1 293 ? 26.322 -4.192 4.578 1.00 32.41 293 SER A N 1
ATOM 2329 C CA . SER A 1 293 ? 25.387 -3.315 3.876 1.00 32.41 293 SER A CA 1
ATOM 2330 C C . SER A 1 293 ? 25.539 -1.869 4.363 1.00 32.41 293 SER A C 1
ATOM 2332 O O . SER A 1 293 ? 25.089 -1.533 5.459 1.00 32.41 293 SER A O 1
ATOM 2334 N N . VAL A 1 294 ? 26.129 -1.000 3.539 1.00 32.88 294 VAL A N 1
ATOM 2335 C CA . VAL A 1 294 ? 26.120 0.456 3.746 1.00 32.88 294 VAL A CA 1
ATOM 2336 C C . VAL A 1 294 ? 25.074 1.076 2.821 1.00 32.88 294 VAL A C 1
ATOM 2338 O O . VAL A 1 294 ? 25.253 1.148 1.607 1.00 32.88 294 VAL A O 1
ATOM 2341 N N . VAL A 1 295 ? 23.967 1.541 3.401 1.00 32.03 295 VAL A N 1
ATOM 2342 C CA . VAL A 1 295 ? 22.983 2.381 2.709 1.00 32.03 295 VAL A CA 1
ATOM 2343 C C . VAL A 1 295 ? 23.514 3.814 2.702 1.00 32.03 295 VAL A C 1
ATOM 2345 O O . VAL A 1 295 ? 23.424 4.526 3.698 1.00 32.03 295 VAL A O 1
ATOM 2348 N N . CYS A 1 296 ? 24.077 4.246 1.575 1.00 27.06 296 CYS A N 1
ATOM 2349 C CA . CYS A 1 296 ? 24.427 5.647 1.342 1.00 27.06 296 CYS A CA 1
ATOM 2350 C C . CYS A 1 296 ? 23.270 6.356 0.624 1.00 27.06 296 CYS A C 1
ATOM 2352 O O . CYS A 1 296 ? 23.097 6.219 -0.586 1.00 27.06 296 CYS A O 1
ATOM 2354 N N . THR A 1 2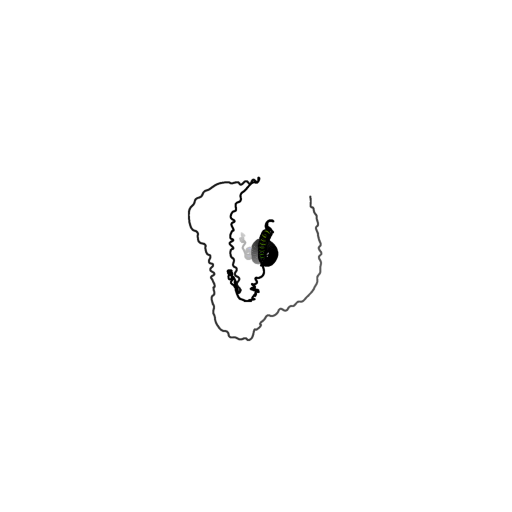97 ? 22.494 7.156 1.354 1.00 38.38 297 THR A N 1
ATOM 2355 C CA . THR A 1 297 ? 21.593 8.156 0.765 1.00 38.38 297 THR A CA 1
ATOM 2356 C C . THR A 1 297 ? 22.370 9.444 0.503 1.00 38.38 297 THR A C 1
ATOM 2358 O O . THR A 1 297 ? 22.746 10.139 1.445 1.00 38.38 297 THR A O 1
ATOM 2361 N N . TYR A 1 298 ? 22.589 9.785 -0.768 1.00 33.31 298 TYR A N 1
ATOM 2362 C CA . TYR A 1 298 ? 23.040 11.120 -1.167 1.00 33.31 298 TYR A CA 1
ATOM 2363 C C . TYR A 1 298 ? 21.857 11.953 -1.683 1.00 33.31 298 TYR A C 1
ATOM 2365 O O . TYR A 1 298 ? 21.047 11.438 -2.459 1.00 33.31 298 TYR A O 1
ATOM 2373 N N . PRO A 1 299 ? 21.762 13.246 -1.324 1.00 39.50 299 PRO A N 1
ATOM 2374 C CA . PRO A 1 299 ? 20.835 14.164 -1.966 1.00 39.50 299 PRO A CA 1
ATOM 2375 C C . PRO A 1 299 ? 21.363 14.530 -3.362 1.00 39.50 299 PRO A C 1
ATOM 2377 O O . PRO A 1 299 ? 22.431 15.122 -3.511 1.00 39.50 299 PRO A O 1
ATOM 2380 N N . CYS A 1 300 ? 20.609 14.167 -4.401 1.00 29.59 300 CYS A N 1
ATOM 2381 C CA . CYS A 1 300 ? 20.855 14.615 -5.770 1.00 29.59 300 CYS A CA 1
ATOM 2382 C C . CYS A 1 300 ? 20.443 16.086 -5.921 1.00 29.59 300 CYS A C 1
ATOM 2384 O O . CYS A 1 300 ? 19.262 16.402 -6.054 1.00 29.59 300 CYS A O 1
ATOM 2386 N N . SER A 1 301 ? 21.427 16.981 -5.950 1.00 38.97 301 SER A N 1
ATOM 2387 C CA . SER A 1 301 ? 21.263 18.343 -6.461 1.00 38.97 301 SER A CA 1
ATOM 2388 C C . SER A 1 301 ? 21.407 18.320 -7.984 1.00 38.97 301 SER A C 1
ATOM 2390 O O . SER A 1 301 ? 22.486 18.063 -8.515 1.00 38.97 301 SER A O 1
ATOM 2392 N N . VAL A 1 302 ? 20.306 18.571 -8.688 1.00 43.00 302 VAL A N 1
ATOM 2393 C CA . VAL A 1 302 ? 20.243 18.686 -10.154 1.00 43.00 302 VAL A CA 1
ATOM 2394 C C . VAL A 1 302 ? 20.811 20.046 -10.586 1.00 43.00 302 VAL A C 1
ATOM 2396 O O . VAL A 1 302 ? 20.393 21.060 -10.024 1.00 43.00 302 VAL A O 1
ATOM 2399 N N . PRO A 1 303 ? 21.699 20.142 -11.594 1.00 43.50 303 PRO A N 1
ATOM 2400 C CA . PRO A 1 303 ? 22.025 21.429 -12.188 1.00 43.50 303 PRO A CA 1
ATOM 2401 C C . PRO A 1 303 ? 20.964 21.827 -13.224 1.00 43.50 303 PRO A C 1
ATOM 2403 O O . PRO A 1 303 ? 20.668 21.096 -14.170 1.00 43.50 303 PRO A O 1
ATOM 2406 N N . ALA A 1 304 ? 20.407 23.022 -13.041 1.00 34.28 304 ALA A N 1
ATOM 2407 C CA . ALA A 1 304 ? 19.549 23.693 -14.004 1.00 34.28 304 ALA A CA 1
ATOM 2408 C C . ALA A 1 304 ? 20.357 24.101 -15.250 1.00 34.28 304 ALA A C 1
ATOM 2410 O O . ALA A 1 304 ? 21.298 24.889 -15.167 1.00 34.28 304 ALA A O 1
ATOM 2411 N N . VAL A 1 305 ? 19.961 23.591 -16.418 1.00 36.72 305 VAL A N 1
ATOM 2412 C CA . VAL A 1 305 ? 20.431 24.069 -17.724 1.00 36.72 305 VAL A CA 1
ATOM 2413 C C . VAL A 1 305 ? 19.554 25.251 -18.135 1.00 36.72 305 VAL A C 1
ATOM 2415 O O . VAL A 1 305 ? 18.419 25.078 -18.578 1.00 36.72 305 VAL A O 1
ATOM 2418 N N . ALA A 1 306 ? 20.077 26.466 -17.971 1.00 36.09 306 ALA A N 1
ATOM 2419 C CA . ALA A 1 306 ? 19.484 27.677 -18.522 1.00 36.09 306 ALA A CA 1
ATOM 2420 C C . ALA A 1 306 ? 19.850 27.799 -20.011 1.00 36.09 306 ALA A C 1
ATOM 2422 O O . ALA A 1 306 ? 21.021 27.891 -20.376 1.00 36.09 306 ALA A O 1
ATOM 2423 N N . LYS A 1 307 ? 18.824 27.788 -20.869 1.00 38.47 307 LYS A N 1
ATOM 2424 C CA . LYS A 1 307 ? 18.898 28.135 -22.293 1.00 38.47 307 LYS A CA 1
ATOM 2425 C C . LYS A 1 307 ? 19.191 29.632 -22.440 1.00 38.47 307 LYS A C 1
ATOM 2427 O O . LYS A 1 307 ? 18.491 30.444 -21.840 1.00 38.47 307 LYS A O 1
ATOM 2432 N N . SER A 1 308 ? 20.177 29.986 -23.261 1.00 40.12 308 SER A N 1
ATOM 2433 C CA . SER A 1 308 ? 20.437 31.361 -23.695 1.00 40.12 308 SER A CA 1
ATOM 2434 C C . SER A 1 308 ? 19.900 31.619 -25.109 1.00 40.12 308 SER A C 1
ATOM 2436 O O . SER A 1 308 ? 19.737 30.710 -25.922 1.00 40.12 308 SER A O 1
ATOM 2438 N N . CYS A 1 309 ? 19.565 32.890 -25.324 1.00 32.59 309 CYS A N 1
ATOM 2439 C CA . CYS A 1 309 ? 18.814 33.489 -26.418 1.00 32.59 309 CYS A CA 1
ATOM 2440 C C . CYS A 1 309 ? 19.347 33.243 -27.835 1.00 32.59 309 CYS A C 1
ATOM 2442 O O . CYS A 1 309 ? 20.530 33.428 -28.108 1.00 32.59 309 CYS A O 1
ATOM 2444 N N . GLY A 1 310 ? 18.410 33.029 -28.761 1.00 33.62 310 GLY A N 1
ATOM 2445 C CA . GLY A 1 310 ? 18.545 33.372 -30.174 1.00 33.62 310 GLY A CA 1
ATOM 2446 C C . GLY A 1 310 ? 17.301 34.140 -30.616 1.00 33.62 310 GLY A C 1
ATOM 2447 O O . GLY A 1 310 ? 16.213 33.578 -30.680 1.00 33.62 310 GLY A O 1
ATOM 2448 N N . THR A 1 311 ? 17.463 35.439 -30.845 1.00 40.19 311 THR A N 1
ATOM 2449 C CA . THR A 1 311 ? 16.474 36.362 -31.414 1.00 40.19 311 THR A CA 1
ATOM 2450 C C . THR A 1 311 ? 16.297 36.109 -32.909 1.00 40.19 311 THR A C 1
ATOM 2452 O O . THR A 1 311 ? 17.277 36.161 -33.647 1.00 40.19 311 THR A O 1
ATOM 2455 N N . PHE A 1 312 ? 15.054 35.924 -33.352 1.00 36.56 312 PHE A N 1
ATOM 2456 C CA . PHE A 1 312 ? 14.622 36.169 -34.728 1.00 36.56 312 PHE A CA 1
ATOM 2457 C C . PHE A 1 312 ? 13.326 36.985 -34.668 1.00 36.56 312 PHE A C 1
ATOM 2459 O O . PHE A 1 312 ? 12.358 36.571 -34.028 1.00 36.56 312 PHE A O 1
ATOM 2466 N N . GLN A 1 313 ? 13.368 38.179 -35.256 1.00 44.28 313 GLN A N 1
ATOM 2467 C CA . GLN A 1 313 ? 12.205 38.991 -35.603 1.00 44.28 313 GLN A CA 1
ATOM 2468 C C . GLN A 1 313 ? 11.796 38.700 -37.052 1.00 44.28 313 GLN A C 1
ATOM 2470 O O . GLN A 1 313 ? 12.590 38.142 -37.808 1.00 44.28 313 GLN A O 1
ATOM 2475 N N . ASP A 1 314 ? 10.569 39.131 -37.352 1.00 44.28 314 ASP A N 1
ATOM 2476 C CA . ASP A 1 314 ? 9.889 39.305 -38.644 1.00 44.28 314 ASP A CA 1
ATOM 2477 C C . ASP A 1 314 ? 8.728 38.320 -38.853 1.00 44.28 314 ASP A C 1
ATOM 2479 O O . ASP A 1 314 ? 8.885 37.118 -38.658 1.00 44.28 314 ASP A O 1
ATOM 2483 N N . ASP A 1 315 ? 7.559 38.694 -39.367 1.00 42.00 315 ASP A N 1
ATOM 2484 C CA . ASP A 1 315 ? 6.606 39.797 -39.153 1.00 42.00 315 ASP A CA 1
ATOM 2485 C C . ASP A 1 315 ? 5.292 39.293 -39.819 1.00 42.00 315 ASP A C 1
ATOM 2487 O O . ASP A 1 315 ? 5.321 38.369 -40.634 1.00 42.00 315 ASP A O 1
ATOM 2491 N N . GLU A 1 316 ? 4.164 39.917 -39.483 1.00 42.09 316 GLU A N 1
ATOM 2492 C CA . GLU A 1 316 ? 2.850 39.885 -40.152 1.00 42.09 316 GLU A CA 1
ATOM 2493 C C . GLU A 1 316 ? 1.924 38.650 -40.043 1.00 42.09 316 GLU A C 1
ATOM 2495 O O . GLU A 1 316 ? 2.174 37.566 -40.563 1.00 42.09 316 GLU A O 1
ATOM 2500 N N . GLY A 1 317 ? 0.722 38.881 -39.478 1.00 36.19 317 GLY A N 1
ATOM 2501 C CA . GLY A 1 317 ? -0.434 37.996 -39.695 1.00 36.19 317 GLY A CA 1
ATOM 2502 C C . GLY A 1 317 ? -1.621 38.074 -38.717 1.00 36.19 317 GLY A C 1
ATOM 2503 O O . GLY A 1 317 ? -1.885 37.113 -38.015 1.00 36.19 317 GLY A O 1
ATOM 2504 N N . GLN A 1 318 ? -2.359 39.194 -38.698 1.00 35.69 318 GLN A N 1
ATOM 2505 C CA . GLN A 1 318 ? -3.828 39.314 -38.474 1.00 35.69 318 GLN A CA 1
ATOM 2506 C C . GLN A 1 318 ? -4.583 38.525 -37.352 1.00 35.69 318 GLN A C 1
ATOM 2508 O O . GLN A 1 318 ? -4.889 37.355 -37.508 1.00 35.69 318 GLN A O 1
ATOM 2513 N N . LYS A 1 319 ? -5.039 39.280 -36.318 1.00 44.59 319 LYS A N 1
ATOM 2514 C CA . LYS A 1 319 ? -6.399 39.418 -35.675 1.00 44.59 319 LYS A CA 1
ATOM 2515 C C . LYS A 1 319 ? -7.356 38.195 -35.473 1.00 44.59 319 LYS A C 1
ATOM 2517 O O . LYS A 1 319 ? -7.407 37.321 -36.320 1.00 44.59 319 LYS A O 1
ATOM 2522 N N . PRO A 1 320 ? -8.400 38.296 -34.599 1.00 50.69 320 PRO A N 1
ATOM 2523 C CA . PRO A 1 320 ? -8.488 38.852 -33.234 1.00 50.69 320 PRO A CA 1
ATOM 2524 C C . PRO A 1 320 ? -9.313 37.966 -32.242 1.00 50.69 320 PRO A C 1
ATOM 2526 O O . PRO A 1 320 ? -10.064 37.083 -32.640 1.00 50.69 320 PRO A O 1
ATOM 2529 N N . GLY A 1 321 ? -9.290 38.311 -30.946 1.00 36.09 321 GLY A N 1
ATOM 2530 C CA . GLY A 1 321 ? -10.214 37.806 -29.907 1.00 36.09 321 GLY A CA 1
ATOM 2531 C C . GLY A 1 321 ? -9.482 36.920 -28.899 1.00 36.09 321 GLY A C 1
ATOM 2532 O O . GLY A 1 321 ? -8.904 35.916 -29.272 1.00 36.09 321 GLY A O 1
ATOM 2533 N N . VAL A 1 322 ? -9.354 37.291 -27.628 1.00 40.22 322 VAL A N 1
ATOM 2534 C CA . VAL A 1 322 ? -10.398 37.175 -26.601 1.00 40.22 322 VAL A CA 1
ATOM 2535 C C . VAL A 1 322 ? -10.106 38.185 -25.480 1.00 40.22 322 VAL A C 1
ATOM 2537 O O . VAL A 1 322 ? -8.961 38.404 -25.097 1.00 40.22 322 VAL A O 1
ATOM 2540 N N . LYS A 1 323 ? -11.165 38.811 -24.958 1.00 38.16 323 LYS A N 1
ATOM 2541 C CA . LYS A 1 323 ? -11.129 39.727 -23.812 1.00 38.16 323 LYS A CA 1
ATOM 2542 C C . LYS A 1 323 ? -10.989 38.925 -22.514 1.00 38.16 323 LYS A C 1
ATOM 2544 O O . LYS A 1 323 ? -11.850 38.096 -22.236 1.00 38.16 323 LYS A O 1
ATOM 2549 N N . VAL A 1 324 ? -9.982 39.230 -21.698 1.00 36.88 324 VAL A N 1
ATOM 2550 C CA . VAL A 1 324 ? -9.949 38.857 -20.276 1.00 36.88 324 VAL A CA 1
ATOM 2551 C C . VAL A 1 324 ? -9.708 40.123 -19.465 1.00 36.88 324 VAL A C 1
ATOM 2553 O O . VAL A 1 324 ? -8.687 40.792 -19.601 1.00 36.88 324 VAL A O 1
ATOM 2556 N N . SER A 1 325 ? -10.705 40.473 -18.664 1.00 35.19 325 SER A N 1
ATOM 2557 C CA . SER A 1 325 ? -10.710 41.580 -17.716 1.00 35.19 325 SER A CA 1
ATOM 2558 C C . SER A 1 325 ? -9.929 41.169 -16.466 1.00 35.19 325 SER A C 1
ATOM 2560 O O . SER A 1 325 ? -10.338 40.246 -15.767 1.00 35.19 325 SER A O 1
ATOM 2562 N N . VAL A 1 326 ? -8.837 41.870 -16.158 1.00 34.06 326 VAL A N 1
ATOM 2563 C CA . VAL A 1 326 ? -8.169 41.805 -14.850 1.00 34.06 326 VAL A CA 1
ATOM 2564 C C . VAL A 1 326 ? -8.466 43.109 -14.121 1.00 34.06 326 VAL A C 1
ATOM 2566 O O . VAL A 1 326 ? -8.134 44.191 -14.601 1.00 34.06 326 VAL A O 1
ATOM 2569 N N . ALA A 1 327 ? -9.142 42.993 -12.981 1.00 34.59 327 ALA A N 1
ATOM 2570 C CA . ALA A 1 327 ? -9.355 44.089 -12.053 1.00 34.59 327 ALA A CA 1
ATOM 2571 C C . ALA A 1 327 ? -8.087 44.279 -11.210 1.00 34.59 327 ALA A C 1
ATOM 2573 O O . ALA A 1 327 ? -7.706 43.400 -10.440 1.00 34.59 327 ALA A O 1
ATOM 2574 N N . THR A 1 328 ? -7.456 45.440 -11.358 1.00 32.50 328 THR A N 1
ATOM 2575 C CA . THR A 1 328 ? -6.399 45.939 -10.477 1.00 32.50 328 THR A CA 1
ATOM 2576 C C . THR A 1 328 ? -7.044 46.907 -9.491 1.00 32.50 328 THR A C 1
ATOM 2578 O O . THR A 1 328 ? -7.576 47.935 -9.904 1.00 32.50 328 THR A O 1
ATOM 2581 N N . VAL A 1 329 ? -6.991 46.595 -8.196 1.00 38.41 329 VAL A N 1
ATOM 2582 C CA . VAL A 1 329 ? -7.237 47.564 -7.119 1.00 38.41 329 VAL A CA 1
ATOM 2583 C C . VAL A 1 329 ? -5.903 47.863 -6.452 1.00 38.41 329 VAL A C 1
ATOM 2585 O O . VAL A 1 329 ? -5.129 46.964 -6.132 1.00 38.41 329 VAL A O 1
ATOM 2588 N N . MET A 1 330 ? -5.632 49.159 -6.337 1.00 33.38 330 MET A N 1
ATOM 2589 C CA . MET A 1 330 ? -4.429 49.749 -5.775 1.00 33.38 330 MET A CA 1
ATOM 2590 C C . MET A 1 330 ? -4.500 49.876 -4.246 1.00 33.38 330 MET A C 1
ATOM 2592 O O . MET A 1 330 ? -5.588 49.876 -3.681 1.00 33.38 330 MET A O 1
ATOM 2596 N N . GLN A 1 331 ? -3.323 50.195 -3.678 1.00 36.12 331 GLN A N 1
ATOM 2597 C CA . GLN A 1 331 ? -3.093 50.998 -2.459 1.00 36.12 331 GLN A CA 1
ATOM 2598 C C . GLN A 1 331 ? -3.374 50.284 -1.120 1.00 36.12 331 GLN A C 1
ATOM 2600 O O . GLN A 1 331 ? -4.313 49.520 -1.000 1.00 36.12 331 GLN A O 1
ATOM 2605 N N . SER A 1 332 ? -2.611 50.461 -0.038 1.00 34.91 332 SER A N 1
ATOM 2606 C CA . SER A 1 332 ? -1.559 51.426 0.331 1.00 34.91 332 SER A CA 1
ATOM 2607 C C . SER A 1 332 ? -1.025 51.074 1.734 1.00 34.91 332 SER A C 1
ATOM 2609 O O . SER A 1 332 ? -1.755 50.470 2.514 1.00 34.91 332 SER A O 1
ATOM 2611 N N . GLY A 1 333 ? 0.171 51.566 2.082 1.00 33.81 333 GLY A N 1
ATOM 2612 C CA . GLY A 1 333 ? 0.698 51.661 3.458 1.00 33.81 333 GLY A CA 1
ATOM 2613 C C . GLY A 1 333 ? 1.975 50.832 3.629 1.00 33.81 333 GLY A C 1
ATOM 2614 O O . GLY A 1 333 ? 1.940 49.629 3.433 1.00 33.81 333 GLY A O 1
ATOM 2615 N N . GLY A 1 334 ? 3.165 51.379 3.884 1.00 35.50 334 GLY A N 1
ATOM 2616 C CA . GLY A 1 334 ? 3.490 52.518 4.742 1.00 35.50 334 GLY A CA 1
ATOM 2617 C C . GLY A 1 334 ? 3.851 51.979 6.127 1.00 35.50 334 GLY A C 1
ATOM 2618 O O . GLY A 1 334 ? 2.953 51.686 6.906 1.00 35.50 334 GLY A O 1
ATOM 2619 N N . GLY A 1 335 ? 5.142 51.798 6.414 1.00 34.47 335 GLY A N 1
ATOM 2620 C CA . GLY A 1 335 ? 5.605 51.296 7.710 1.00 34.47 335 GLY A CA 1
ATOM 2621 C C . GLY A 1 335 ? 7.121 51.148 7.769 1.00 34.47 335 GLY A C 1
ATOM 2622 O O . GLY A 1 335 ? 7.727 50.584 6.868 1.00 34.47 335 GLY A O 1
ATOM 2623 N N . GLU A 1 336 ? 7.706 51.725 8.806 1.00 37.44 336 GLU A N 1
ATOM 2624 C CA . GLU A 1 336 ? 9.100 52.134 8.964 1.00 37.44 336 GLU A CA 1
ATOM 2625 C C . GLU A 1 336 ? 10.121 51.007 9.207 1.00 37.44 336 GLU A C 1
ATOM 2627 O O . GLU A 1 336 ? 9.810 49.904 9.651 1.00 37.44 336 GLU A O 1
ATOM 2632 N N . VAL A 1 337 ? 11.386 51.356 8.953 1.00 44.88 337 VAL A N 1
ATOM 2633 C CA . VAL A 1 337 ? 12.610 50.654 9.372 1.00 44.88 337 VAL A CA 1
ATOM 2634 C C . VAL A 1 337 ? 12.823 50.889 10.880 1.00 44.88 337 VAL A C 1
ATOM 2636 O O . VAL A 1 337 ? 12.611 52.008 11.345 1.00 44.88 337 VAL A O 1
ATOM 2639 N N . PRO A 1 338 ? 13.308 49.894 11.649 1.00 52.69 338 PRO A N 1
ATOM 2640 C CA . PRO A 1 338 ? 14.685 50.030 12.115 1.00 52.69 338 PRO A CA 1
ATOM 2641 C C . PRO A 1 338 ? 15.521 48.744 12.045 1.00 52.69 338 PRO A C 1
ATOM 2643 O O . PRO A 1 338 ? 15.087 47.621 12.274 1.00 52.69 338 PRO A O 1
ATOM 2646 N N . THR A 1 339 ? 16.788 49.003 11.759 1.00 43.66 339 THR A N 1
ATOM 2647 C CA . THR A 1 339 ? 17.997 48.221 11.999 1.00 43.66 339 THR A CA 1
ATOM 2648 C C . THR A 1 339 ? 17.965 47.208 13.150 1.00 43.66 339 THR A C 1
ATOM 2650 O O . THR A 1 339 ? 17.780 47.578 14.306 1.00 43.66 339 THR A O 1
ATOM 2653 N N . GLY A 1 340 ? 18.447 46.001 12.843 1.00 36.06 340 GLY A N 1
ATOM 2654 C CA . GLY A 1 340 ? 19.544 45.402 13.601 1.00 36.06 340 GLY A CA 1
ATOM 2655 C C . GLY A 1 340 ? 19.208 44.237 14.533 1.00 36.06 340 GLY A C 1
ATOM 2656 O O . GLY A 1 340 ? 18.444 44.385 15.477 1.00 36.06 340 GLY A O 1
ATOM 2657 N N . LYS A 1 341 ? 19.987 43.165 14.325 1.00 36.03 341 LYS A N 1
ATOM 2658 C CA . LYS A 1 341 ? 20.575 42.228 15.302 1.00 36.03 341 LYS A CA 1
ATOM 2659 C C . LYS A 1 341 ? 20.136 40.761 15.203 1.00 36.03 341 LYS A C 1
ATOM 2661 O O . LYS A 1 341 ? 19.051 40.367 15.594 1.00 36.03 341 LYS A O 1
ATOM 2666 N N . THR A 1 342 ? 21.140 39.982 14.795 1.00 39.16 342 THR A N 1
ATOM 2667 C CA . THR A 1 342 ? 21.577 38.736 15.435 1.00 39.16 342 THR A CA 1
ATOM 2668 C C . THR A 1 342 ? 20.760 37.479 15.151 1.00 39.16 342 THR A C 1
ATOM 2670 O O . THR A 1 342 ? 19.833 37.103 15.856 1.00 39.16 342 THR A O 1
ATOM 2673 N N . GLN A 1 343 ? 21.245 36.780 14.131 1.00 45.62 343 GLN A N 1
ATOM 2674 C CA . GLN A 1 343 ? 21.128 35.346 13.901 1.00 45.62 343 GLN A CA 1
ATOM 2675 C C . GLN A 1 343 ? 21.622 34.551 15.131 1.00 45.62 343 GLN A C 1
ATOM 2677 O O . GLN A 1 343 ? 22.764 34.761 15.548 1.00 45.62 343 GLN A O 1
ATOM 2682 N N . PRO A 1 344 ? 20.831 33.632 15.713 1.00 54.19 344 PRO A N 1
ATOM 2683 C CA . PRO A 1 344 ? 21.371 32.607 16.594 1.00 54.19 344 PRO A CA 1
ATOM 2684 C C . PRO A 1 344 ? 21.904 31.424 15.759 1.00 54.19 344 PRO A C 1
ATOM 2686 O O . PRO A 1 344 ? 21.365 31.130 14.686 1.00 54.19 344 PRO A O 1
ATOM 2689 N N . PRO A 1 345 ? 22.977 30.752 16.208 1.00 57.25 345 PRO A N 1
ATOM 2690 C CA . PRO A 1 345 ? 23.550 29.618 15.501 1.00 57.25 345 PRO A CA 1
ATOM 2691 C C . PRO A 1 345 ? 22.645 28.386 15.594 1.00 57.25 345 PRO A C 1
ATOM 2693 O O . PRO A 1 345 ? 21.943 28.170 16.579 1.00 57.25 345 PRO A O 1
ATOM 2696 N N . CYS A 1 346 ? 22.708 27.572 14.541 1.00 37.56 346 CYS A N 1
ATOM 2697 C CA . CYS A 1 346 ? 22.106 26.249 14.468 1.00 37.56 346 CYS A CA 1
ATOM 2698 C C . CYS A 1 346 ? 22.530 25.407 15.679 1.00 37.56 346 CYS A C 1
ATOM 2700 O O . CYS A 1 346 ? 23.720 25.192 15.909 1.00 37.56 346 CYS A O 1
ATOM 2702 N N . SER A 1 347 ? 21.552 24.917 16.433 1.00 42.31 347 SER A N 1
ATOM 2703 C CA . SER A 1 347 ? 21.744 23.878 17.433 1.00 42.31 347 SER A CA 1
ATOM 2704 C C . SER A 1 347 ? 22.115 22.569 16.734 1.00 42.31 347 SER A C 1
ATOM 2706 O O . SER A 1 347 ? 21.311 21.968 16.025 1.00 42.31 347 SER A O 1
ATOM 2708 N N . VAL A 1 348 ? 23.355 22.131 16.940 1.00 46.19 348 VAL A N 1
ATOM 2709 C CA . VAL A 1 348 ? 23.774 20.746 16.716 1.00 46.19 348 VAL A CA 1
ATOM 2710 C C . VAL A 1 348 ? 23.176 19.922 17.853 1.00 46.19 348 VAL A C 1
ATOM 2712 O O . VAL A 1 348 ? 23.505 20.142 19.016 1.00 46.19 348 VAL A O 1
ATOM 2715 N N . ILE A 1 349 ? 22.276 18.999 17.526 1.00 44.34 349 ILE A N 1
ATOM 2716 C CA . ILE A 1 349 ? 21.831 17.968 18.463 1.00 44.34 349 ILE A CA 1
ATOM 2717 C C . ILE A 1 349 ? 22.926 16.900 18.470 1.00 44.34 349 ILE A C 1
ATOM 2719 O O . ILE A 1 349 ? 23.077 16.156 17.504 1.00 44.34 349 ILE A O 1
ATOM 2723 N N . VAL A 1 350 ? 23.719 16.867 19.539 1.00 50.34 350 VAL A N 1
ATOM 2724 C CA . VAL A 1 350 ? 24.579 15.726 19.862 1.00 50.34 350 VAL A CA 1
ATOM 2725 C C . VAL A 1 350 ? 23.704 14.736 20.622 1.00 50.34 350 VAL A C 1
ATOM 2727 O O . VAL A 1 350 ? 23.261 15.028 21.730 1.00 50.34 350 VAL A O 1
ATOM 2730 N N . ILE A 1 351 ? 23.414 13.594 20.005 1.00 44.03 351 ILE A N 1
ATOM 2731 C CA . ILE A 1 351 ? 22.865 12.438 20.712 1.00 44.03 351 ILE A CA 1
ATOM 2732 C C . ILE A 1 351 ? 24.066 11.759 21.373 1.00 44.03 351 ILE A C 1
ATOM 2734 O O . ILE A 1 351 ? 24.894 11.161 20.690 1.00 44.03 351 ILE A O 1
ATOM 2738 N N . CYS A 1 352 ? 24.207 11.946 22.684 1.00 40.59 352 CYS A N 1
ATOM 2739 C CA . CYS A 1 352 ? 25.097 11.136 23.502 1.00 40.59 352 CYS A CA 1
ATOM 2740 C C . CYS A 1 352 ? 24.349 9.849 23.853 1.00 40.59 352 CYS A C 1
ATOM 2742 O O . CYS A 1 352 ? 23.450 9.882 24.689 1.00 40.59 352 CYS A O 1
ATOM 2744 N N . ASP A 1 353 ? 24.727 8.737 23.226 1.00 45.66 353 ASP A N 1
ATOM 2745 C CA . ASP A 1 353 ? 24.457 7.414 23.778 1.00 45.66 353 ASP A CA 1
ATOM 2746 C C . ASP A 1 353 ? 25.439 7.199 24.937 1.00 45.66 353 ASP A C 1
ATOM 2748 O O . ASP A 1 353 ? 26.650 7.050 24.759 1.00 45.66 353 ASP A O 1
ATOM 2752 N N . SER A 1 354 ? 24.925 7.273 26.156 1.00 46.75 354 SER A N 1
ATOM 2753 C CA . SER A 1 354 ? 25.590 6.807 27.368 1.00 46.75 354 SER A CA 1
ATOM 2754 C C . SER A 1 354 ? 24.503 6.219 28.244 1.00 46.75 354 SER A C 1
ATOM 2756 O O . SER A 1 354 ? 23.543 6.913 28.565 1.00 46.75 354 SER A O 1
ATOM 2758 N N . ASP A 1 355 ? 24.580 4.907 28.456 1.00 43.19 355 ASP A N 1
ATOM 2759 C CA . ASP A 1 355 ? 24.662 4.287 29.782 1.00 43.19 355 ASP A CA 1
ATOM 2760 C C . ASP A 1 355 ? 24.729 2.764 29.577 1.00 43.19 355 ASP A C 1
ATOM 2762 O O . ASP A 1 355 ? 23.726 2.058 29.476 1.00 43.19 355 ASP A O 1
ATOM 2766 N N . ASP A 1 356 ? 25.969 2.288 29.433 1.00 50.94 356 ASP A N 1
ATOM 2767 C CA . ASP A 1 356 ? 26.365 0.883 29.507 1.00 50.94 356 ASP A CA 1
ATOM 2768 C C . ASP A 1 356 ? 26.693 0.600 30.981 1.00 50.94 356 ASP A C 1
ATOM 2770 O O . ASP A 1 356 ? 27.812 0.813 31.446 1.00 50.94 356 ASP A O 1
ATOM 2774 N N . GLU A 1 357 ? 25.674 0.222 31.751 1.00 56.22 357 GLU A N 1
ATOM 2775 C CA . GLU A 1 357 ? 25.819 -0.217 33.140 1.00 56.22 357 GLU A CA 1
ATOM 2776 C C . GLU A 1 357 ? 26.104 -1.724 33.153 1.00 56.22 357 GLU A C 1
ATOM 2778 O O . GLU A 1 357 ? 25.218 -2.568 33.318 1.00 56.22 357 GLU A O 1
ATOM 2783 N N . THR A 1 358 ? 27.374 -2.069 32.955 1.00 56.91 358 THR A N 1
ATOM 2784 C CA . THR A 1 358 ? 27.936 -3.327 33.448 1.00 56.91 358 THR A CA 1
ATOM 2785 C C . THR A 1 358 ? 28.446 -3.118 34.862 1.00 56.91 358 THR A C 1
ATOM 2787 O O . THR A 1 358 ? 29.387 -2.350 35.047 1.00 56.91 358 THR A O 1
ATOM 2790 N N . ASP A 1 359 ? 27.919 -3.887 35.815 1.00 43.03 359 ASP A N 1
ATOM 2791 C CA . ASP A 1 359 ? 28.605 -4.134 37.079 1.00 43.03 359 ASP A CA 1
ATOM 2792 C C . ASP A 1 359 ? 28.810 -5.640 37.327 1.00 43.03 359 ASP A C 1
ATOM 2794 O O . ASP A 1 359 ? 27.943 -6.458 36.987 1.00 43.03 359 ASP A O 1
ATOM 2798 N N . PRO A 1 360 ? 29.970 -6.032 37.890 1.00 65.69 360 PRO A N 1
ATOM 2799 C CA . PRO A 1 360 ? 30.457 -7.402 37.905 1.00 65.69 360 PRO A CA 1
ATOM 2800 C C . PRO A 1 360 ? 30.148 -8.103 39.232 1.00 65.69 360 PRO A C 1
ATOM 2802 O O . PRO A 1 360 ? 30.270 -7.523 40.309 1.00 65.69 360 PRO A O 1
ATOM 2805 N N . VAL A 1 361 ? 29.863 -9.405 39.180 1.00 51.47 361 VAL A N 1
ATOM 2806 C CA . VAL A 1 361 ? 29.994 -10.271 40.358 1.00 51.47 361 VAL A CA 1
ATOM 2807 C C . VAL A 1 361 ? 30.810 -11.497 39.984 1.00 51.47 361 VAL A C 1
ATOM 2809 O O . VAL A 1 361 ? 30.311 -12.470 39.422 1.00 51.47 361 VAL A O 1
ATOM 2812 N N . ASP A 1 362 ? 32.086 -11.421 40.347 1.00 46.88 362 ASP A N 1
ATOM 2813 C CA . ASP A 1 362 ? 32.940 -12.572 40.585 1.00 46.88 362 ASP A CA 1
ATOM 2814 C C . ASP A 1 362 ? 32.515 -13.239 41.899 1.00 46.88 362 ASP A C 1
ATOM 2816 O O . ASP A 1 362 ? 32.527 -12.631 42.973 1.00 46.88 362 ASP A O 1
ATOM 2820 N N . THR A 1 363 ? 32.198 -14.530 41.849 1.00 50.44 363 THR A N 1
ATOM 2821 C CA . THR A 1 363 ? 32.480 -15.414 42.984 1.00 50.44 363 THR A CA 1
ATOM 2822 C C . THR A 1 363 ? 32.824 -16.807 42.479 1.00 50.44 363 THR A C 1
ATOM 2824 O O . THR A 1 363 ? 31.984 -17.652 42.181 1.00 50.44 363 THR A O 1
ATOM 2827 N N . THR A 1 364 ? 34.128 -17.014 42.385 1.00 48.69 364 THR A N 1
ATOM 2828 C CA . THR A 1 364 ? 34.856 -18.279 42.397 1.00 48.69 364 THR A CA 1
ATOM 2829 C C . THR A 1 364 ? 34.220 -19.274 43.384 1.00 48.69 364 THR A C 1
ATOM 2831 O O . THR A 1 364 ? 33.947 -18.916 44.529 1.00 48.69 364 THR A O 1
ATOM 2834 N N . THR A 1 365 ? 34.058 -20.554 43.024 1.00 41.62 365 THR A N 1
ATOM 2835 C CA . THR A 1 365 ? 34.994 -21.650 43.378 1.00 41.62 365 THR A CA 1
ATOM 2836 C C . THR A 1 365 ? 34.348 -23.053 43.242 1.00 41.62 365 THR A C 1
ATOM 2838 O O . THR A 1 365 ? 33.287 -23.324 43.787 1.00 41.62 365 THR A O 1
ATOM 2841 N N . HIS A 1 366 ? 35.096 -23.956 42.592 1.00 38.50 366 HIS A N 1
ATOM 2842 C CA . HIS A 1 366 ? 35.133 -25.428 42.704 1.00 38.50 366 HIS A CA 1
ATOM 2843 C C . HIS A 1 366 ? 34.000 -26.328 42.164 1.00 38.50 366 HIS A C 1
ATOM 2845 O O . HIS A 1 366 ? 32.993 -26.601 42.805 1.00 38.50 366 HIS A O 1
ATOM 2851 N N . ILE A 1 367 ? 34.332 -26.973 41.037 1.00 49.62 367 ILE A N 1
ATOM 2852 C CA . ILE A 1 367 ? 33.946 -28.347 40.664 1.00 49.62 367 ILE A CA 1
ATOM 2853 C C . ILE A 1 367 ? 34.849 -29.323 41.462 1.00 49.62 367 ILE A C 1
ATOM 2855 O O . ILE A 1 367 ? 36.032 -29.019 41.655 1.00 49.62 367 ILE A O 1
ATOM 2859 N N . PRO A 1 368 ? 34.335 -30.486 41.915 1.00 54.06 368 PRO A N 1
ATOM 2860 C CA . PRO A 1 368 ? 34.670 -31.709 41.188 1.00 54.06 368 PRO A CA 1
ATOM 2861 C C . PRO A 1 368 ? 33.484 -32.658 40.945 1.00 54.06 368 PRO A C 1
ATOM 2863 O O . PRO A 1 368 ? 32.524 -32.764 41.701 1.00 54.06 368 PRO A O 1
ATOM 2866 N N . SER A 1 369 ? 33.625 -33.358 39.830 1.00 47.06 369 SER A N 1
ATOM 2867 C CA . SER A 1 369 ? 32.789 -34.380 39.215 1.00 47.06 369 SER A CA 1
ATOM 2868 C C . SER A 1 369 ? 32.427 -35.558 40.131 1.00 47.06 369 SER A C 1
ATOM 2870 O O . SER A 1 369 ? 33.286 -36.075 40.835 1.00 47.06 369 SER A O 1
ATOM 2872 N N . THR A 1 370 ? 31.214 -36.103 40.020 1.00 37.62 370 THR A N 1
ATOM 2873 C CA . THR A 1 370 ? 30.926 -37.406 39.372 1.00 37.62 370 THR A CA 1
ATOM 2874 C C . THR A 1 370 ? 29.516 -37.905 39.696 1.00 37.62 370 THR A C 1
ATOM 2876 O O . THR A 1 370 ? 28.996 -37.807 40.801 1.00 37.62 370 THR A O 1
ATOM 2879 N N . SER A 1 371 ? 28.913 -38.457 38.653 1.00 50.22 371 SER A N 1
ATOM 2880 C CA . SER A 1 371 ? 27.659 -39.191 38.587 1.00 50.22 371 SER A CA 1
ATOM 2881 C C . SER A 1 371 ? 27.547 -40.345 39.588 1.00 50.22 371 SER A C 1
ATOM 2883 O O . SER A 1 371 ? 28.379 -41.249 39.565 1.00 50.22 371 SER A O 1
ATOM 2885 N N . SER A 1 372 ? 26.446 -40.410 40.338 1.00 44.09 372 SER A N 1
ATOM 2886 C CA . SER A 1 372 ? 25.712 -41.665 40.574 1.00 44.09 372 SER A CA 1
ATOM 2887 C C . SER A 1 372 ? 24.384 -41.422 41.302 1.00 44.09 372 SER A C 1
ATOM 2889 O O . SER A 1 372 ? 24.351 -40.817 42.362 1.00 44.09 372 SER A O 1
ATOM 2891 N N . GLY A 1 373 ? 23.307 -41.963 40.724 1.00 44.69 373 GLY A N 1
ATOM 2892 C CA . GLY A 1 373 ? 22.225 -42.619 41.462 1.00 44.69 373 GLY A CA 1
ATOM 2893 C C . GLY A 1 373 ? 21.164 -41.767 42.172 1.00 44.69 373 GLY A C 1
ATOM 2894 O O . GLY A 1 373 ? 21.463 -40.885 42.959 1.00 44.69 373 GLY A O 1
ATOM 2895 N N . LEU A 1 374 ? 19.913 -42.210 41.993 1.00 45.91 374 LEU A N 1
ATOM 2896 C CA . LEU A 1 374 ? 18.751 -42.021 42.878 1.00 45.91 374 LEU A CA 1
ATOM 2897 C C . LEU A 1 374 ? 17.933 -40.731 42.704 1.00 45.91 374 LEU A C 1
ATOM 2899 O O . LEU A 1 374 ? 18.009 -39.797 43.494 1.00 45.91 374 LEU A O 1
ATOM 2903 N N . 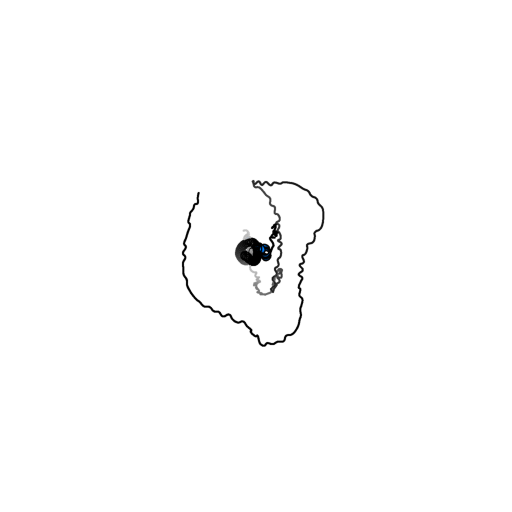THR A 1 375 ? 16.994 -40.761 41.750 1.00 41.62 375 THR A N 1
ATOM 2904 C CA . THR A 1 375 ? 15.734 -40.017 41.882 1.00 41.62 375 THR A CA 1
ATOM 2905 C C . THR A 1 375 ? 14.625 -40.942 42.379 1.00 41.62 375 THR A C 1
ATOM 2907 O O . THR A 1 375 ? 14.107 -41.819 41.688 1.00 41.62 375 THR A O 1
ATOM 2910 N N . THR A 1 376 ? 14.266 -40.714 43.636 1.00 40.47 376 THR A N 1
ATOM 2911 C CA . THR A 1 376 ? 13.081 -41.221 44.317 1.00 40.47 376 THR A CA 1
ATOM 2912 C C . THR A 1 376 ? 11.830 -40.645 43.648 1.00 40.47 376 THR A C 1
ATOM 2914 O O . THR A 1 376 ? 11.520 -39.465 43.806 1.00 40.47 376 THR A O 1
ATOM 2917 N N . LYS A 1 377 ? 11.087 -41.471 42.902 1.00 44.62 377 LYS A N 1
ATOM 2918 C CA . LYS A 1 377 ? 9.727 -41.146 42.449 1.00 44.62 377 LYS A CA 1
ATOM 2919 C C . LYS A 1 377 ? 8.760 -41.287 43.626 1.00 44.62 377 LYS A C 1
ATOM 2921 O O . LYS A 1 377 ? 8.576 -42.384 44.147 1.00 44.62 377 LYS A O 1
ATOM 2926 N N . ARG A 1 378 ? 8.115 -40.185 44.013 1.00 41.62 378 ARG A N 1
ATOM 2927 C CA . ARG A 1 378 ? 6.947 -40.167 44.903 1.00 41.62 378 ARG A CA 1
ATOM 2928 C C . ARG A 1 378 ? 5.740 -39.612 44.142 1.00 41.62 378 ARG A C 1
ATOM 2930 O O . ARG A 1 378 ? 5.764 -38.478 43.684 1.00 41.62 378 ARG A O 1
ATOM 2937 N N . ASN A 1 379 ? 4.709 -40.450 44.082 1.00 47.22 379 ASN A N 1
ATOM 2938 C CA . ASN A 1 379 ? 3.277 -40.151 44.134 1.00 47.22 379 ASN A CA 1
ATOM 2939 C C . ASN A 1 379 ? 2.652 -39.216 43.084 1.00 47.22 379 ASN A C 1
ATOM 2941 O O . ASN A 1 379 ? 2.653 -37.998 43.241 1.00 47.22 379 ASN A O 1
ATOM 2945 N N . ARG A 1 380 ? 1.876 -39.812 42.167 1.00 44.50 380 ARG A N 1
ATOM 2946 C CA . ARG A 1 380 ? 0.503 -39.347 41.912 1.00 44.50 380 ARG A CA 1
ATOM 2947 C C . ARG A 1 380 ? -0.374 -40.518 41.472 1.00 44.50 380 ARG A C 1
ATOM 2949 O O . ARG A 1 380 ? -0.189 -41.070 40.394 1.00 44.50 380 ARG A O 1
ATOM 2956 N N . ALA A 1 381 ? -1.273 -40.906 42.368 1.00 44.25 381 ALA A N 1
ATOM 2957 C CA . ALA A 1 381 ? -2.281 -41.927 42.168 1.00 44.25 381 ALA A CA 1
ATOM 2958 C C . ALA A 1 381 ? -3.483 -41.367 41.384 1.00 44.25 381 ALA A C 1
ATOM 2960 O O . ALA A 1 381 ? -3.901 -40.231 41.604 1.00 44.25 381 ALA A O 1
ATOM 2961 N N . GLU A 1 382 ? -3.973 -42.219 40.484 1.00 51.00 382 GLU A N 1
ATOM 2962 C CA . GLU A 1 382 ? -5.378 -42.551 40.220 1.00 51.00 382 GLU A CA 1
ATOM 2963 C C . GLU A 1 382 ? -6.355 -41.455 39.761 1.00 51.00 382 GLU A C 1
ATOM 2965 O O . GLU A 1 382 ? -6.877 -40.663 40.542 1.00 51.00 382 GLU A O 1
ATOM 2970 N N . ARG A 1 383 ? -6.743 -41.557 38.483 1.00 45.41 383 ARG A N 1
ATOM 2971 C CA . ARG A 1 383 ? -8.154 -41.572 38.071 1.00 45.41 383 ARG A CA 1
ATOM 2972 C C . ARG A 1 383 ? -8.304 -42.522 36.883 1.00 45.41 383 ARG A C 1
ATOM 2974 O O . ARG A 1 383 ? -7.843 -42.218 35.789 1.00 45.41 383 ARG A O 1
ATOM 2981 N N . ILE A 1 384 ? -8.893 -43.681 37.157 1.00 53.03 384 ILE A N 1
ATOM 2982 C CA . ILE A 1 384 ? -9.355 -44.649 36.163 1.00 53.03 384 ILE A CA 1
ATOM 2983 C C . ILE A 1 384 ? -10.796 -44.286 35.804 1.00 53.03 384 ILE A C 1
ATOM 2985 O O . ILE A 1 384 ? -11.586 -43.865 36.650 1.00 53.03 384 ILE A O 1
ATOM 2989 N N . GLU A 1 385 ? -11.049 -44.369 34.508 1.00 60.16 385 GLU A N 1
ATOM 2990 C CA . GLU A 1 385 ? -12.315 -44.191 33.821 1.00 60.16 385 GLU A CA 1
ATOM 2991 C C . GLU A 1 385 ? -13.308 -45.274 34.232 1.00 60.16 385 GLU A C 1
ATOM 2993 O O . GLU A 1 385 ? -12.940 -46.439 34.270 1.00 60.16 385 GLU A O 1
ATOM 2998 N N . ASP A 1 386 ? -14.571 -44.906 34.435 1.00 44.56 386 ASP A N 1
ATOM 2999 C CA . ASP A 1 386 ? -15.677 -45.850 34.316 1.00 44.56 386 ASP A CA 1
ATOM 3000 C C . ASP A 1 386 ? -16.866 -45.152 33.651 1.00 44.56 386 ASP A C 1
ATOM 3002 O O . ASP A 1 386 ? -17.513 -44.258 34.202 1.00 44.56 386 ASP A O 1
ATOM 3006 N N . SER A 1 387 ? -17.124 -45.580 32.419 1.00 51.56 387 SER A N 1
ATOM 3007 C CA . SER A 1 387 ? -18.419 -45.482 31.753 1.00 51.56 387 SER A CA 1
ATOM 3008 C C . SER A 1 387 ? -19.224 -46.727 32.135 1.00 51.56 387 SER A C 1
ATOM 3010 O O . SER A 1 387 ? -18.649 -47.815 32.205 1.00 51.56 387 SER A O 1
ATOM 3012 N N . PRO A 1 388 ? -20.550 -46.624 32.324 1.00 57.47 388 PRO A N 1
ATOM 3013 C CA . PRO A 1 388 ? -21.366 -47.319 31.336 1.00 57.47 388 PRO A CA 1
ATOM 3014 C C . PRO A 1 388 ? -22.704 -46.652 30.984 1.00 57.47 388 PRO A C 1
ATOM 3016 O O . PRO A 1 388 ? -23.401 -46.025 31.778 1.00 57.47 388 PRO A O 1
ATOM 3019 N N . VAL A 1 389 ? -23.047 -46.913 29.728 1.00 56.28 389 VAL A N 1
ATOM 3020 C CA . VAL A 1 389 ? -24.349 -46.936 29.063 1.00 56.28 389 VAL A CA 1
ATOM 3021 C C . VAL A 1 389 ? -25.515 -47.314 29.988 1.00 56.28 389 VAL A C 1
ATOM 3023 O O . VAL A 1 389 ? -25.496 -48.375 30.605 1.00 56.28 389 VAL A O 1
ATOM 3026 N N . ASN A 1 390 ? -26.603 -46.533 29.957 1.00 41.22 390 ASN A N 1
ATOM 3027 C CA . ASN A 1 390 ? -27.937 -47.133 29.932 1.00 41.22 390 ASN A CA 1
ATOM 3028 C C . ASN A 1 390 ? -29.000 -46.237 29.281 1.00 41.22 390 ASN A C 1
ATOM 3030 O O . ASN A 1 390 ? -29.280 -45.110 29.683 1.00 41.22 390 ASN A O 1
ATOM 3034 N N . SER A 1 391 ? -29.592 -46.816 28.247 1.00 55.62 391 SER A N 1
ATOM 3035 C CA . SER A 1 391 ? -30.797 -46.436 27.526 1.00 55.62 391 SER A CA 1
ATOM 3036 C C . SER A 1 391 ? -32.046 -46.453 28.409 1.00 55.62 391 SER A C 1
ATOM 3038 O O . SER A 1 391 ? -32.263 -47.442 29.095 1.00 55.62 391 SER A O 1
ATOM 3040 N N . THR A 1 392 ? -32.944 -45.471 28.271 1.00 45.09 392 THR A N 1
ATOM 3041 C CA . THR A 1 392 ? -34.393 -45.740 28.153 1.00 45.09 392 THR A CA 1
ATOM 3042 C C . THR A 1 392 ? -35.131 -44.573 27.503 1.00 45.09 392 THR A C 1
ATOM 3044 O O . THR A 1 392 ? -34.865 -43.402 27.747 1.00 45.09 392 THR A O 1
ATOM 3047 N N . ALA A 1 393 ? -36.063 -44.952 26.637 1.00 49.69 393 ALA A N 1
ATOM 3048 C CA . ALA A 1 393 ? -36.948 -44.120 25.849 1.00 49.69 393 ALA A CA 1
ATOM 3049 C C . ALA A 1 393 ? -38.019 -43.393 26.680 1.00 49.69 393 ALA A C 1
ATOM 3051 O O . ALA A 1 393 ? -38.504 -43.938 27.669 1.00 49.69 393 ALA A O 1
ATOM 3052 N N . LYS A 1 394 ? -38.500 -42.248 26.170 1.00 54.22 394 LYS A N 1
ATOM 3053 C CA . LYS A 1 394 ? -39.921 -41.852 26.225 1.00 54.22 394 LYS A CA 1
ATOM 3054 C C . LYS A 1 394 ? -40.249 -40.738 25.210 1.00 54.22 394 LYS A C 1
ATOM 3056 O O . LYS A 1 394 ? -39.851 -39.592 25.356 1.00 54.22 394 LYS A O 1
ATOM 3061 N N . ARG A 1 395 ? -40.976 -41.155 24.164 1.00 47.75 395 ARG A N 1
ATOM 3062 C CA . ARG A 1 395 ? -42.165 -40.530 23.524 1.00 47.75 395 ARG A CA 1
ATOM 3063 C C . ARG A 1 395 ? -42.824 -39.449 24.430 1.00 47.75 395 ARG A C 1
ATOM 3065 O O . ARG A 1 395 ? -42.901 -39.680 25.627 1.00 47.75 395 ARG A O 1
ATOM 3072 N N . GLU A 1 396 ? -43.342 -38.299 23.981 1.00 52.25 396 GLU A N 1
ATOM 3073 C CA . GLU A 1 396 ? -44.366 -38.072 22.947 1.00 52.25 396 GLU A CA 1
ATOM 3074 C C . GLU A 1 396 ? -44.462 -36.595 22.478 1.00 52.25 396 GLU A C 1
ATOM 3076 O O . GLU A 1 396 ? -44.175 -35.673 23.229 1.00 52.25 396 GLU A O 1
ATOM 3081 N N . ARG A 1 397 ? -44.948 -36.433 21.233 1.00 46.78 397 ARG A N 1
ATOM 3082 C CA . ARG A 1 397 ? -45.864 -35.406 20.676 1.00 46.78 397 ARG A CA 1
ATOM 3083 C C . ARG A 1 397 ? -45.842 -33.967 21.224 1.00 46.78 397 ARG A C 1
ATOM 3085 O O . ARG A 1 397 ? -46.324 -33.712 22.317 1.00 46.78 397 ARG A O 1
ATOM 3092 N N . SER A 1 398 ? -45.646 -33.013 20.309 1.00 50.44 398 SER A N 1
ATOM 3093 C CA . SER A 1 398 ? -46.675 -31.990 20.051 1.00 50.44 398 SER A CA 1
ATOM 3094 C C . SER A 1 398 ? -46.452 -31.296 18.705 1.00 50.44 398 SER A C 1
ATOM 3096 O O . SER A 1 398 ? -45.444 -30.638 18.469 1.00 50.44 398 SER A O 1
ATOM 3098 N N . THR A 1 399 ? -47.421 -31.479 17.815 1.00 59.62 399 THR A N 1
ATOM 3099 C CA . THR A 1 399 ? -47.672 -30.682 16.618 1.00 59.62 399 THR A CA 1
ATOM 3100 C C . THR A 1 399 ? -48.291 -29.347 17.021 1.00 59.62 399 THR A C 1
ATOM 3102 O O . THR A 1 399 ? -49.376 -29.352 17.598 1.00 59.62 399 THR A O 1
ATOM 3105 N N . PHE A 1 400 ? -47.697 -28.221 16.626 1.00 51.97 400 PHE A N 1
ATOM 3106 C CA . PHE A 1 400 ? -48.476 -27.005 16.405 1.00 51.97 400 PHE A CA 1
ATOM 3107 C C . PHE A 1 400 ? -48.044 -26.326 15.115 1.00 51.97 400 PHE A C 1
ATOM 3109 O O . PHE A 1 400 ? -46.877 -26.022 14.883 1.00 51.97 400 PHE A O 1
ATOM 3116 N N . ALA A 1 401 ? -49.037 -26.179 14.252 1.00 49.19 401 ALA A N 1
ATOM 3117 C CA . ALA A 1 401 ? -48.950 -25.616 12.933 1.00 49.19 401 ALA A CA 1
ATOM 3118 C C . ALA A 1 401 ? -49.374 -24.139 12.961 1.00 49.19 401 ALA A C 1
ATOM 3120 O O . ALA A 1 401 ? -50.291 -23.780 13.696 1.00 49.19 401 ALA A O 1
ATOM 3121 N N . GLN A 1 402 ? -48.777 -23.377 12.034 1.00 54.03 402 GLN A N 1
ATOM 3122 C CA . GLN A 1 402 ? -49.323 -22.199 11.337 1.00 54.03 402 GLN A CA 1
ATOM 3123 C C . GLN A 1 402 ? -49.425 -20.847 12.090 1.00 54.03 402 GLN A C 1
ATOM 3125 O O . GLN A 1 402 ? -49.440 -20.839 13.316 1.00 54.03 402 GLN A O 1
ATOM 3130 N N . PRO A 1 403 ? -49.535 -19.689 11.381 1.00 58.25 403 PRO A N 1
ATOM 3131 C CA . PRO A 1 403 ? -49.714 -19.514 9.930 1.00 58.25 403 PRO A CA 1
ATOM 3132 C C . PRO A 1 403 ? -48.789 -18.503 9.222 1.00 58.25 403 PRO A C 1
ATOM 3134 O O . PRO A 1 403 ? -48.328 -17.499 9.758 1.00 58.25 403 PRO A O 1
ATOM 3137 N N . SER A 1 404 ? -48.669 -18.746 7.919 1.00 53.88 404 SER A N 1
ATOM 3138 C CA . SER A 1 404 ? -48.412 -17.778 6.855 1.00 53.88 404 SER A CA 1
ATOM 3139 C C . SER A 1 404 ? -49.393 -16.597 6.878 1.00 53.88 404 SER A C 1
ATOM 3141 O O . SER A 1 404 ? -50.608 -16.807 6.888 1.00 53.88 404 SER A O 1
ATOM 3143 N N . ARG A 1 405 ? -48.889 -15.366 6.746 1.00 50.44 405 ARG A N 1
ATOM 3144 C CA . ARG A 1 405 ? -49.680 -14.224 6.265 1.00 50.44 405 ARG A CA 1
ATOM 3145 C C . ARG A 1 405 ? -49.094 -13.684 4.965 1.00 50.44 405 ARG A C 1
ATOM 3147 O O . ARG A 1 405 ? -48.015 -13.103 4.948 1.00 50.44 405 ARG A O 1
ATOM 3154 N N . CYS A 1 406 ? -49.854 -13.893 3.895 1.00 55.00 406 CYS A N 1
ATOM 3155 C CA . CYS A 1 406 ? -49.845 -13.081 2.686 1.00 55.00 406 CYS A CA 1
ATOM 3156 C C . CYS A 1 406 ? -50.826 -11.914 2.864 1.00 55.00 406 CYS A C 1
ATOM 3158 O O . CYS A 1 406 ? -51.932 -12.140 3.346 1.00 55.00 406 CYS A O 1
ATOM 3160 N N . SER A 1 407 ? -50.443 -10.722 2.405 1.00 50.78 407 SER A N 1
ATOM 3161 C CA . SER A 1 407 ? -51.321 -9.661 1.868 1.00 50.78 407 SER A CA 1
ATOM 3162 C C . SER A 1 407 ? -50.411 -8.491 1.450 1.00 50.78 407 SER A C 1
ATOM 3164 O O . SER A 1 407 ? -49.824 -7.842 2.308 1.00 50.78 407 SER A O 1
ATOM 3166 N N . SER A 1 408 ? -50.002 -8.403 0.180 1.00 53.94 408 SER A N 1
ATOM 3167 C CA . SER A 1 408 ? -50.684 -7.667 -0.907 1.00 53.94 408 SER A CA 1
ATOM 3168 C C . SER A 1 408 ? -50.525 -6.133 -0.826 1.00 53.94 408 SER A C 1
ATOM 3170 O O . SER A 1 408 ? -51.223 -5.508 -0.040 1.00 53.94 408 SER A O 1
ATOM 3172 N N . LEU A 1 409 ? -49.580 -5.600 -1.632 1.00 54.97 409 LEU A N 1
ATOM 3173 C CA . LEU A 1 409 ? -49.669 -4.539 -2.679 1.00 54.97 409 LEU A CA 1
ATOM 3174 C C . LEU A 1 409 ? -50.667 -3.349 -2.511 1.00 54.97 409 LEU A C 1
ATOM 3176 O O . LEU A 1 409 ? -51.688 -3.534 -1.862 1.00 54.97 409 LEU A O 1
ATOM 3180 N N . PRO A 1 410 ? -50.489 -2.174 -3.183 1.00 66.81 410 PRO A N 1
ATOM 3181 C CA . PRO A 1 410 ? -49.768 -1.994 -4.451 1.00 66.81 410 PRO A CA 1
ATOM 3182 C C . PRO A 1 410 ? -48.892 -0.734 -4.619 1.00 66.81 410 PRO A C 1
ATOM 3184 O O . PRO A 1 410 ? -48.869 0.203 -3.828 1.00 66.81 410 PRO A O 1
ATOM 3187 N N . SER A 1 411 ? -48.181 -0.776 -5.744 1.00 60.69 411 SER A N 1
ATOM 3188 C CA . SER A 1 411 ? -47.431 0.283 -6.412 1.00 60.69 411 SER A CA 1
ATOM 3189 C C . SER A 1 411 ? -48.304 0.997 -7.464 1.00 60.69 411 SER A C 1
ATOM 3191 O O . SER A 1 411 ? -49.221 0.374 -8.002 1.00 60.69 411 SER A O 1
ATOM 3193 N N . ARG A 1 412 ? -47.890 2.228 -7.819 1.00 62.47 412 ARG A N 1
ATOM 3194 C CA . ARG A 1 412 ? -48.312 3.122 -8.932 1.00 62.47 412 ARG A CA 1
ATOM 3195 C C . ARG A 1 412 ? -49.632 3.878 -8.732 1.00 62.47 412 ARG A C 1
ATOM 3197 O O . ARG A 1 412 ? -50.598 3.320 -8.234 1.00 62.47 412 ARG A O 1
ATOM 3204 N N . VAL A 1 413 ? -49.720 5.167 -9.075 1.00 58.78 413 VAL A N 1
ATOM 3205 C CA . VAL A 1 413 ? -49.260 5.852 -10.309 1.00 58.78 413 VAL A CA 1
ATOM 3206 C C . VAL A 1 413 ? -48.304 7.007 -10.051 1.00 58.78 413 VAL A C 1
ATOM 3208 O O . VAL A 1 413 ? -48.575 7.791 -9.119 1.00 58.78 413 VAL A O 1
#

Organism: Perilla frutescens var. hirtella (NCBI:txid608512)

Radius of gyration: 84.44 Å; Cα contacts (8 Å, |Δi|>4): 11; chains: 1; bounding box: 179×100×259 Å